Protein AF-0000000075248996 (afdb_homodimer)

Sequence (710 aa):
MASSFDPFDQNVVFSNADRLQFNVSIHDLDEFVQYGIRVCINYAAQLGASVIAALMLVLLTPSEKRRLPVFFLNTTALVMNFARLLCMTIFFTTGFNDTYAFFGQDYSRVPGSAYANSILGIVFTTIVVICMEISLVIQTQVVCATLSDIQRHLLLAISIVIALLAVGFRTGLMVENSIAIMNVSNFRPFIWLQSASNIAITISTCFFSAVFVTKLGYALITRRRLGMTRFGAMQVMFIMSCQTMVIPAIFSIIQYPVPLYEMNSNLLTLVAIFLPLSSLWAAAATKHSFETMTSGPHQYLWSSERNNSTSTETRKQGSFSQNQSTLRSGGSVATTLSPDQLDRLYTGLDASVKAMASSFDPFDQNVVFSNADRLQFNVSIHDLDEFVQYGIRVCINYAAQLGASVIAALMLVLLTPSEKRRLPVFFLNTTALVMNFARLLCMTIFFTTGFNDTYAFFGQDYSRVPGSAYANSILGIVFTTIVVICMEISLVIQTQVVCATLSDIQRHLLLAISIVIALLAVGFRTGLMVENSIAIMNVSNFRPFIWLQSASNIAITISTCFFSAVFVTKLGYALITRRRLGMTRFGAMQVMFIMSCQTMVIPAIFSIIQYPVPLYEMNSNLLTLVAIFLPLSSLWAAAATKHSFETMTSGPHQYLWSSERNNSTSTETRKQGSFSQNQSTLRSGGSVATTLSPDQLDRLYTGLDASVKA

Foldseek 3Di:
DPPPDDPQFDWDWDAEPVRDIDTDTSVNVVCLVVLLVLLLVVLVVLLVLLVVLLVCLVVLDDPLLCVDPLNVLLNLLSVLLNLLSVLVNVLCVFPCSDPCCVVVVPCPPGDPVSLVSVLSSLVSVLSSLLSLLVSLLVVLLLLCPPPDPVVSVVLSVVSVVLSCQLSVLSVVVSVLVSVCSVVVHDCVVCVVSVVSNLVSSLVSLVSSLVSQLVSLVVVVVVCVVVVVPPCFLSVQLNVLSNVQRVVLNVLSVVCVVPVGSPSSSVSSSSNSSSSSVSVSSSVVRVVVVVVVVVPPPPPPCPVPPPPPPVPVPDPPPDDPDDDCPPPPPDPPCPVPPPVVVVVVVVVSVVVSSND/DPPPDDVCFDWDWDAEPVRDIDTDTSVNVVCLVVLLVLLLVVLVVLLVLLVVLLVCLVVLDDPLLCVDPLNVLLNLLSVLLNLLSVLVNVLCVFPCSDPCCVVVVPCPPGDPVSLVSVLSSLVSVLSSLLSLLVSLLVVLLLLCPPPDPVVSVVLSVVSVVLSCQLSVLSVVVSVLVSVCSVVVHDCVVCVVSVVSNLVSSLVSLVSSLVSQLVSLVVVVVVCVVVVVPPCFLSVQLNVLSNVQRVVLNVLSVVCVVPVGSPSSSVSSSSNSSSSSVSVSSSVVRVVVVVVVVVPPPPPPCPVPPPPPPVPVPDPPPDDPDDPPPPPPPPPPCPVPPPPVVVVVVVVSVVVSSND

InterPro domains:
  IPR000366 GPCR fungal pheromone mating factor, STE2 [PF02116] (5-282)
  IPR000366 GPCR fungal pheromone mating factor, STE2 [PR00250] (42-63)
  IPR000366 GPCR fungal pheromone mating factor, STE2 [PR00250] (69-93)
  IPR000366 GPCR fungal pheromone mating factor, STE2 [PR00250] (120-143)
  IPR000366 GPCR fungal pheromone mating factor, STE2 [PR00250] (152-175)
  IPR000366 GPCR fungal pheromone mating factor, STE2 [PR00250] (196-220)
  IPR000366 GPCR fungal pheromone mating factor, STE2 [PR00250] (236-259)
  IPR000366 GPCR fungal pheromone mating factor, STE2 [PTHR28009] (2-326)
  IPR027458 Pheromone alpha factor receptor, double transmembrane domain superfamily [G3DSA:1.10.287.920] (20-99)

Radius of gyration: 34.3 Å; Cα contacts (8 Å, |Δi|>4): 716; chains: 2; bounding box: 71×133×102 Å

pLDDT: mean 72.41, std 24.29, range [19.31, 97.06]

Secondary structure (DSSP, 8-state):
------GGGPEEEEE-TT--EEEEEHHHHHHHHHHHHHHHHHHHHHHHHHHHHHHHHHHHS-TTGGGSHHHHHHHHHHHHHHHHHHHHHHHTTSGGG-HHHHHHT--TT--HHHHHHHHHHHHHHHHHHHHHHHHHHHHHHHHGGGS-HHHHHHHHHHHHHHHHHHHHHHHHHHHHHHHHHHTT---GGGHHHHHHHHHHHHHHHHHHHHHHHHHHHHHHHHHHHTT----SHHHHHHHHHHHHHHHHHHHHHHTTT--GGGTHHHHHHHHHHHHHHHHHHHHHHHHHHHHHHHTS------------------------------------------HHHHHHHHHHHHHHHH-/------GGGPEEEEE-TT--EEEEEHHHHHHHHHHHHHHHHHHHHHHHHHHHHHHHHHHHS-TTGGGSHHHHHHHHHHHHHHHHHHHHHHHTTSGGG-HHHHHHT--TT--HHHHHHHHHHHHHHHHHHHHHHHHHHHHHHHHGGGS-HHHHHHHHHHHHHHHHHHHHHHHHHHHHHHHHHHTT---GGGHHHHHHHHHHHHHHHHHHHHHHHHHHHHHHHHHHHTT----SHHHHHHHHHHHHHHHHHHHHHHTTT--GGGTHHHHHHHHHHHHHHHHHHHHHHHHHHHHHHHTS------------------------------------------THHHHHHHHHHHHHHH-

Organism: NCBI:txid1955775

Nearest PDB structures (foldseek):
  7qa8-assembly1_A  TM=8.673E-01  e=1.078E-08  Saccharomyces cerevisiae
  7xp6-assembly1_R  TM=5.870E-01  e=3.894E-02  Acetivibrio thermocellus
  8jrv-assembly1_R  TM=5.630E-01  e=6.699E-02  Influenza A virus (A/Victoria/3/1975(H3N2))
  6wpw-assembly1_R  TM=5.314E-01  e=6.699E-02  Homo sapiens
  7e14-assembly1_R  TM=4.947E-01  e=8.398E-02  Homo sapiens

Solvent-accessible surface area (backbone atoms only — not comparable to full-atom values): 38135 Å² total; per-residue (Å²): 131,83,77,76,75,48,48,84,69,35,67,32,52,42,52,40,81,85,64,47,74,47,76,41,44,44,62,56,51,39,49,54,49,45,48,52,34,50,32,27,29,52,36,22,16,49,30,20,24,37,51,46,48,50,50,48,49,65,68,68,50,54,78,81,56,58,73,37,67,59,45,49,32,37,50,48,18,31,52,29,47,34,50,17,31,49,26,56,46,48,47,61,73,36,57,72,55,30,61,60,28,53,76,63,68,48,68,85,81,44,54,68,66,57,56,50,37,55,42,47,21,44,51,28,46,44,50,23,50,44,31,49,39,52,39,52,46,52,50,48,54,62,67,36,62,82,47,56,70,66,61,33,52,50,51,48,52,52,44,50,51,42,37,47,50,24,42,48,37,35,51,53,40,40,54,53,49,43,52,27,59,77,62,71,44,84,60,70,88,50,48,62,47,52,51,48,22,52,49,35,42,37,49,39,42,41,50,54,26,50,55,53,40,50,50,43,50,49,53,49,52,52,35,52,71,67,63,56,63,76,61,58,26,62,49,49,36,37,56,38,51,41,50,30,32,45,52,30,32,51,48,46,58,55,28,67,86,46,68,63,63,61,44,65,59,50,33,59,51,40,42,37,51,26,56,52,48,37,54,52,48,42,55,52,29,49,50,51,40,51,50,57,59,70,61,43,79,73,68,73,72,66,68,71,74,70,74,74,70,77,76,72,77,77,78,76,74,77,82,78,79,72,86,72,80,72,79,80,74,82,76,78,78,71,76,71,73,55,70,65,62,56,48,50,55,54,46,54,56,52,46,58,72,73,97,129,84,76,76,74,48,48,84,69,36,67,32,51,42,50,40,81,85,63,48,73,46,78,40,43,44,62,57,52,40,49,54,50,43,48,51,34,49,31,26,29,50,36,22,16,50,30,21,24,36,50,46,48,52,50,48,49,66,69,68,50,54,77,82,56,59,71,37,67,60,46,50,31,36,51,48,18,31,54,29,45,34,50,18,31,48,27,57,46,48,50,62,73,35,58,71,55,28,62,60,28,53,78,62,68,49,66,83,80,44,55,68,65,58,54,51,37,54,42,47,20,45,49,27,46,43,50,24,50,45,30,47,40,51,40,51,47,53,51,48,54,62,68,35,63,80,46,57,69,68,61,33,52,49,51,49,51,52,45,50,50,43,37,47,51,24,42,48,36,35,49,53,39,40,55,54,49,43,53,27,59,78,61,71,45,84,60,70,86,50,48,61,47,52,51,49,22,52,48,33,43,38,50,38,42,41,50,53,26,48,55,52,38,50,49,42,50,48,54,49,52,53,35,51,70,67,62,56,62,74,63,54,27,62,48,51,36,37,56,40,51,41,49,30,32,44,51,30,32,51,49,44,58,55,30,67,85,45,68,62,63,61,44,67,60,50,32,59,52,39,41,38,49,25,58,52,48,37,55,55,49,41,55,52,28,49,50,52,40,51,50,57,59,70,60,42,80,72,68,73,72,66,70,72,74,68,74,72,73,72,76,72,77,76,73,74,74,77,83,75,78,71,87,69,81,72,78,79,72,80,76,74,78,71,76,72,77,58,71,68,63,57,49,51,56,55,46,55,56,52,48,58,73,72,97

Structure (mmCIF, N/CA/C/O backbone):
data_AF-0000000075248996-model_v1
#
loop_
_entity.id
_entity.type
_entity.pdbx_description
1 polymer 'Pheromone alpha factor receptor'
#
loop_
_atom_site.group_PDB
_atom_site.id
_atom_site.type_symbol
_atom_site.label_atom_id
_atom_site.label_alt_id
_atom_site.label_comp_id
_atom_site.label_asym_id
_atom_site.label_entity_id
_atom_site.label_seq_id
_atom_site.pdbx_PDB_ins_code
_atom_site.Cartn_x
_atom_site.Cartn_y
_atom_site.Cartn_z
_atom_site.occupancy
_atom_site.B_iso_or_equiv
_atom_site.auth_seq_id
_atom_site.auth_comp_id
_atom_site.auth_asym_id
_atom_site.auth_atom_id
_atom_site.pdbx_PDB_model_num
ATOM 1 N N . MET A 1 1 ? -9.07 -35.312 -39.438 1 30.27 1 MET A N 1
ATOM 2 C CA . MET A 1 1 ? -8.469 -34 -39.188 1 30.27 1 MET A CA 1
ATOM 3 C C . MET A 1 1 ? -7.871 -33.938 -37.781 1 30.27 1 MET A C 1
ATOM 5 O O . MET A 1 1 ? -8.547 -34.219 -36.812 1 30.27 1 MET A O 1
ATOM 9 N N . ALA A 1 2 ? -6.598 -34.281 -37.562 1 42.41 2 ALA A N 1
ATOM 10 C CA . ALA A 1 2 ? -5.781 -34.438 -36.344 1 42.41 2 ALA A CA 1
ATOM 11 C C . ALA A 1 2 ? -5.988 -33.281 -35.375 1 42.41 2 ALA A C 1
ATOM 13 O O . ALA A 1 2 ? -5.84 -32.125 -35.75 1 42.41 2 ALA A O 1
ATOM 14 N N . SER A 1 3 ? -6.895 -33.219 -34.531 1 49.03 3 SER A N 1
ATOM 15 C CA . SER A 1 3 ? -7.379 -32.219 -33.594 1 49.03 3 SER A CA 1
ATOM 16 C C . SER A 1 3 ? -6.227 -31.438 -32.969 1 49.03 3 SER A C 1
ATOM 18 O O . SER A 1 3 ? -5.219 -32 -32.562 1 49.03 3 SER A O 1
ATOM 20 N N . SER A 1 4 ? -5.879 -30.188 -33.531 1 63.75 4 SER A N 1
ATOM 21 C CA . SER A 1 4 ? -4.785 -29.234 -33.375 1 63.75 4 SER A CA 1
ATOM 22 C C . SER A 1 4 ? -4.441 -29.016 -31.922 1 63.75 4 SER A C 1
ATOM 24 O O . SER A 1 4 ? -5.309 -28.641 -31.125 1 63.75 4 SER A O 1
ATOM 26 N N . PHE A 1 5 ? -3.656 -29.859 -31.562 1 78.31 5 PHE A N 1
ATOM 27 C CA . PHE A 1 5 ? -3.119 -29.75 -30.203 1 78.31 5 PHE A CA 1
ATOM 28 C C . PHE A 1 5 ? -2.734 -28.312 -29.891 1 78.31 5 PHE A C 1
ATOM 30 O O . PHE A 1 5 ? -1.97 -27.688 -30.641 1 78.31 5 PHE A O 1
ATOM 37 N N . ASP A 1 6 ? -3.586 -27.672 -29.094 1 83.88 6 ASP A N 1
ATOM 38 C CA . ASP A 1 6 ? -3.24 -26.359 -28.578 1 83.88 6 ASP A CA 1
ATOM 39 C C . ASP A 1 6 ? -2.514 -26.453 -27.234 1 83.88 6 ASP A C 1
ATOM 41 O O . ASP A 1 6 ? -3.109 -26.844 -26.234 1 83.88 6 ASP A O 1
ATOM 45 N N . PRO A 1 7 ? -1.287 -26.203 -27.25 1 84.94 7 PRO A N 1
ATOM 46 C CA . PRO A 1 7 ? -0.513 -26.297 -26.016 1 84.94 7 PRO A CA 1
ATOM 47 C C . PRO A 1 7 ? -1.054 -25.375 -24.922 1 84.94 7 PRO A C 1
ATOM 49 O O . PRO A 1 7 ? -0.801 -25.609 -23.734 1 84.94 7 PRO A O 1
ATOM 52 N N . PHE A 1 8 ? -1.803 -24.375 -25.266 1 85.88 8 PHE A N 1
ATOM 53 C CA . PHE A 1 8 ? -2.336 -23.438 -24.281 1 85.88 8 PHE A CA 1
ATOM 54 C C . PHE A 1 8 ? -3.645 -23.938 -23.703 1 85.88 8 PHE A C 1
ATOM 56 O O . PHE A 1 8 ? -4.211 -23.328 -22.797 1 85.88 8 PHE A O 1
ATOM 63 N N . ASP A 1 9 ? -4.102 -25.062 -24.094 1 84.19 9 ASP A N 1
ATOM 64 C CA . ASP A 1 9 ? -5.312 -25.688 -23.578 1 84.19 9 ASP A CA 1
ATOM 65 C C . ASP A 1 9 ? -5.055 -27.141 -23.172 1 84.19 9 ASP A C 1
ATOM 67 O O . ASP A 1 9 ? -5.945 -27.984 -23.266 1 84.19 9 ASP A O 1
ATOM 71 N N . GLN A 1 10 ? -3.996 -27.375 -22.703 1 87.44 10 GLN A N 1
ATOM 72 C CA . GLN A 1 10 ? -3.627 -28.75 -22.375 1 87.44 10 GLN A CA 1
ATOM 73 C C . GLN A 1 10 ? -3.961 -29.078 -20.922 1 87.44 10 GLN A C 1
ATOM 75 O O . GLN A 1 10 ? -4.188 -28.172 -20.109 1 87.44 10 GLN A O 1
ATOM 80 N N . ASN A 1 11 ? -4.07 -30.391 -20.688 1 88.25 11 ASN A N 1
ATOM 81 C CA . ASN A 1 11 ? -4.234 -30.875 -19.328 1 88.25 11 ASN A CA 1
ATOM 82 C C . ASN A 1 11 ? -2.918 -31.406 -18.75 1 88.25 11 ASN A C 1
ATOM 84 O O . ASN A 1 11 ? -2.15 -32.062 -19.469 1 88.25 11 ASN A O 1
ATOM 88 N N . VAL A 1 12 ? -2.73 -30.984 -17.578 1 87.5 12 VAL A N 1
ATOM 89 C CA . VAL A 1 12 ? -1.55 -31.484 -16.875 1 87.5 12 VAL A CA 1
ATOM 90 C C . VAL A 1 12 ? -1.96 -32.562 -15.859 1 87.5 12 VAL A C 1
ATOM 92 O O . VAL A 1 12 ? -2.986 -32.406 -15.195 1 87.5 12 VAL A O 1
ATOM 95 N N . VAL A 1 13 ? -1.205 -33.594 -15.773 1 86.69 13 VAL A N 1
ATOM 96 C CA . VAL A 1 13 ? -1.577 -34.75 -14.961 1 86.69 13 VAL A CA 1
ATOM 97 C C . VAL A 1 13 ? -0.85 -34.688 -13.625 1 86.69 13 VAL A C 1
ATOM 99 O O . VAL A 1 13 ? 0.375 -34.562 -13.578 1 86.69 13 VAL A O 1
ATOM 102 N N . PHE A 1 14 ? -1.645 -34.75 -12.578 1 88.5 14 PHE A N 1
ATOM 103 C CA . PHE A 1 14 ? -1.139 -34.812 -11.211 1 88.5 14 PHE A CA 1
ATOM 104 C C . PHE A 1 14 ? -1.407 -36.188 -10.617 1 88.5 14 PHE A C 1
ATOM 106 O O . PHE A 1 14 ? -2.27 -36.938 -11.094 1 88.5 14 PHE A O 1
ATOM 113 N N . SER A 1 15 ? -0.525 -36.562 -9.688 1 87.44 15 SER A N 1
ATOM 114 C CA . SER A 1 15 ? -0.728 -37.812 -8.969 1 87.44 15 SER A CA 1
ATOM 115 C C . SER A 1 15 ? -0.978 -37.562 -7.484 1 87.44 15 SER A C 1
ATOM 117 O O . SER A 1 15 ? -0.32 -36.719 -6.871 1 87.44 15 SER A O 1
ATOM 119 N N . ASN A 1 16 ? -1.964 -38.188 -7 1 86.44 16 ASN A N 1
ATOM 120 C CA . ASN A 1 16 ? -2.25 -38.031 -5.578 1 86.44 16 ASN A CA 1
ATOM 121 C C . ASN A 1 16 ? -1.44 -39 -4.738 1 86.44 16 ASN A C 1
ATOM 123 O O . ASN A 1 16 ? -0.587 -39.719 -5.266 1 86.44 16 ASN A O 1
ATOM 127 N N . ALA A 1 17 ? -1.683 -39 -3.449 1 83.12 17 ALA A N 1
ATOM 128 C CA . ALA A 1 17 ? -0.934 -39.844 -2.518 1 83.12 17 ALA A CA 1
ATOM 129 C C . ALA A 1 17 ? -1.141 -41.312 -2.824 1 83.12 17 ALA A C 1
ATOM 131 O O . ALA A 1 17 ? -0.247 -42.125 -2.596 1 83.12 17 ALA A O 1
ATOM 132 N N . ASP A 1 18 ? -2.311 -41.688 -3.412 1 81.94 18 ASP A N 1
ATOM 133 C CA . ASP A 1 18 ? -2.631 -43.062 -3.766 1 81.94 18 ASP A CA 1
ATOM 134 C C . ASP A 1 18 ? -2.156 -43.406 -5.18 1 81.94 18 ASP A C 1
ATOM 136 O O . ASP A 1 18 ? -2.502 -44.438 -5.727 1 81.94 18 ASP A O 1
ATOM 140 N N . ARG A 1 19 ? -1.5 -42.469 -5.766 1 82.38 19 ARG A N 1
ATOM 141 C CA . ARG A 1 19 ? -0.944 -42.625 -7.102 1 82.38 19 ARG A CA 1
ATOM 142 C C . ARG A 1 19 ? -2.041 -42.594 -8.164 1 82.38 19 ARG A C 1
ATOM 144 O O . ARG A 1 19 ? -1.879 -43.125 -9.25 1 82.38 19 ARG A O 1
ATOM 151 N N . LEU A 1 20 ? -3.156 -42.094 -7.727 1 86.38 20 LEU A N 1
ATOM 152 C CA . LEU A 1 20 ? -4.219 -41.844 -8.695 1 86.38 20 LEU A CA 1
ATOM 153 C C . LEU A 1 20 ? -3.99 -40.531 -9.43 1 86.38 20 LEU A C 1
ATOM 155 O O . LEU A 1 20 ? -3.656 -39.531 -8.805 1 86.38 20 LEU A O 1
ATOM 159 N N . GLN A 1 21 ? -4.098 -40.781 -10.719 1 87.44 21 GLN A N 1
ATOM 160 C CA . GLN A 1 21 ? -3.832 -39.594 -11.547 1 87.44 21 GLN A CA 1
ATOM 161 C C . GLN A 1 21 ? -5.102 -38.781 -11.781 1 87.44 21 GLN A C 1
ATOM 163 O O . GLN A 1 21 ? -6.188 -39.344 -11.938 1 87.44 21 GLN A O 1
ATOM 168 N N . PHE A 1 22 ? -4.984 -37.438 -11.57 1 87.38 22 PHE A N 1
ATOM 169 C CA . PHE A 1 22 ? -6.082 -36.531 -11.906 1 87.38 22 PHE A CA 1
ATOM 170 C C . PHE A 1 22 ? -5.594 -35.406 -12.781 1 87.38 22 PHE A C 1
ATOM 172 O O . PHE A 1 22 ? -4.434 -35 -12.695 1 87.38 22 PHE A O 1
ATOM 179 N N . ASN A 1 23 ? -6.43 -34.969 -13.695 1 89.06 23 ASN A N 1
ATOM 180 C CA . ASN A 1 23 ? -6.07 -33.969 -14.672 1 89.06 23 ASN A CA 1
ATOM 181 C C . ASN A 1 23 ? -6.43 -32.562 -14.172 1 89.06 23 ASN A C 1
ATOM 183 O O . ASN A 1 23 ? -7.469 -32.375 -13.539 1 89.06 23 ASN A O 1
ATOM 187 N N . VAL A 1 24 ? -5.473 -31.688 -14.336 1 90.12 24 VAL A N 1
ATOM 188 C CA . VAL A 1 24 ? -5.695 -30.266 -14.102 1 90.12 24 VAL A CA 1
ATOM 189 C C . VAL A 1 24 ? -5.492 -29.484 -15.391 1 90.12 24 VAL A C 1
ATOM 191 O O . VAL A 1 24 ? -4.438 -29.594 -16.031 1 90.12 24 VAL A O 1
ATOM 194 N N . SER A 1 25 ? -6.5 -28.75 -15.773 1 90.88 25 SER A N 1
ATOM 195 C CA . SER A 1 25 ? -6.375 -27.938 -16.984 1 90.88 25 SER A CA 1
ATOM 196 C C . SER A 1 25 ? -5.43 -26.766 -16.766 1 90.88 25 SER A C 1
ATOM 198 O O . SER A 1 25 ? -5.324 -26.234 -15.664 1 90.88 25 SER A O 1
ATOM 200 N N . ILE A 1 26 ? -4.781 -26.391 -17.812 1 90.44 26 ILE A N 1
ATOM 201 C CA . ILE A 1 26 ? -3.869 -25.25 -17.75 1 90.44 26 ILE A CA 1
ATOM 202 C C . ILE A 1 26 ? -4.645 -23.984 -17.375 1 90.44 26 ILE A C 1
ATOM 204 O O . ILE A 1 26 ? -4.113 -23.094 -16.719 1 90.44 26 ILE A O 1
ATOM 208 N N . HIS A 1 27 ? -5.902 -23.922 -17.797 1 90.25 27 HIS A N 1
ATOM 209 C CA . HIS A 1 27 ? -6.734 -22.781 -17.453 1 90.25 27 HIS A CA 1
ATOM 210 C C . HIS A 1 27 ? -6.992 -22.719 -15.961 1 90.25 27 HIS A C 1
ATOM 212 O O . HIS A 1 27 ? -6.941 -21.641 -15.359 1 90.25 27 HIS A O 1
ATOM 218 N N . ASP A 1 28 ? -7.184 -23.875 -15.398 1 91.5 28 ASP A N 1
ATOM 219 C CA . ASP A 1 28 ? -7.387 -23.922 -13.953 1 91.5 28 ASP A CA 1
ATOM 220 C C . ASP A 1 28 ? -6.113 -23.547 -13.203 1 91.5 28 ASP A C 1
ATOM 222 O O . ASP A 1 28 ? -6.172 -22.875 -12.172 1 91.5 28 ASP A O 1
ATOM 226 N N . LEU A 1 29 ? -5.012 -23.984 -13.734 1 91 29 LEU A N 1
ATOM 227 C CA . LEU A 1 29 ? -3.73 -23.641 -13.141 1 91 29 LEU A CA 1
ATOM 228 C C . LEU A 1 29 ? -3.486 -22.125 -13.227 1 91 29 LEU A C 1
ATOM 230 O O . LEU A 1 29 ? -3.086 -21.5 -12.242 1 91 29 LEU A O 1
ATOM 234 N N . ASP A 1 30 ? -3.791 -21.562 -14.32 1 92.19 30 ASP A N 1
ATOM 235 C CA . ASP A 1 30 ? -3.615 -20.125 -14.508 1 92.19 30 ASP A CA 1
ATOM 236 C C . ASP A 1 30 ? -4.582 -19.328 -13.633 1 92.19 30 ASP A C 1
ATOM 238 O O . ASP A 1 30 ? -4.223 -18.281 -13.094 1 92.19 30 ASP A O 1
ATOM 242 N N . GLU A 1 31 ? -5.773 -19.812 -13.547 1 90.75 31 GLU A N 1
ATOM 243 C CA . GLU A 1 31 ? -6.738 -19.141 -12.68 1 90.75 31 GLU A CA 1
ATOM 244 C C . GLU A 1 31 ? -6.285 -19.172 -11.227 1 90.75 31 GLU A C 1
ATOM 246 O O . GLU A 1 31 ? -6.465 -18.203 -10.492 1 90.75 31 GLU A O 1
ATOM 251 N N . PHE A 1 32 ? -5.738 -20.297 -10.859 1 91.56 32 PHE A N 1
ATOM 252 C CA . PHE A 1 32 ? -5.195 -20.438 -9.516 1 91.56 32 PHE A CA 1
ATOM 253 C C . PHE A 1 32 ? -4.074 -19.438 -9.281 1 91.56 32 PHE A C 1
ATOM 255 O O . PHE A 1 32 ? -4.066 -18.734 -8.266 1 91.56 32 PHE A O 1
ATOM 262 N N . VAL A 1 33 ? -3.164 -19.328 -10.211 1 92.25 33 VAL A N 1
ATOM 263 C CA . VAL A 1 33 ? -2.025 -18.422 -10.102 1 92.25 33 VAL A CA 1
ATOM 264 C C . VAL A 1 33 ? -2.512 -16.969 -10.102 1 92.25 33 VAL A C 1
ATOM 266 O O . VAL A 1 33 ? -2.115 -16.172 -9.242 1 92.25 33 VAL A O 1
ATOM 269 N N . GLN A 1 34 ? -3.395 -16.672 -11 1 91.31 34 GLN A N 1
ATOM 270 C CA . GLN A 1 34 ? -3.885 -15.305 -11.141 1 91.31 34 GLN A CA 1
ATOM 271 C C . GLN A 1 34 ? -4.715 -14.883 -9.93 1 91.31 34 GLN A C 1
ATOM 273 O O . GLN A 1 34 ? -4.688 -13.719 -9.523 1 91.31 34 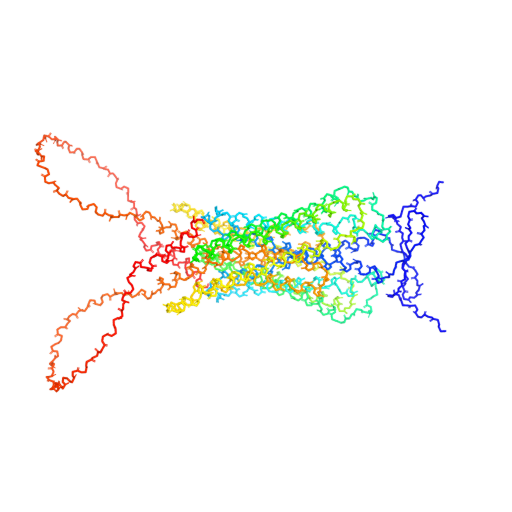GLN A O 1
ATOM 278 N N . TYR A 1 35 ? -5.457 -15.797 -9.438 1 90.31 35 TYR A N 1
ATOM 279 C CA . TYR A 1 35 ? -6.238 -15.492 -8.242 1 90.31 35 TYR A CA 1
ATOM 280 C C . TYR A 1 35 ? -5.332 -15.055 -7.102 1 90.31 35 TYR A C 1
ATOM 282 O O . TYR A 1 35 ? -5.562 -14.008 -6.48 1 90.31 35 TYR A O 1
ATOM 290 N N . GLY A 1 36 ? -4.285 -15.82 -6.84 1 91.5 36 GLY A N 1
ATOM 291 C CA . GLY A 1 36 ? -3.348 -15.469 -5.785 1 91.5 36 GLY A CA 1
ATOM 292 C C . GLY A 1 36 ? -2.682 -14.125 -6.004 1 91.5 36 GLY A C 1
ATOM 293 O O . GLY A 1 36 ? -2.578 -13.32 -5.078 1 91.5 36 GLY A O 1
ATOM 294 N N . ILE A 1 37 ? -2.344 -13.906 -7.188 1 92.69 37 ILE A N 1
ATOM 295 C CA . ILE A 1 37 ? -1.633 -12.68 -7.527 1 92.69 37 ILE A CA 1
ATOM 296 C C . ILE A 1 37 ? -2.564 -11.484 -7.359 1 92.69 37 ILE A C 1
ATOM 298 O O . ILE A 1 37 ? -2.207 -10.492 -6.711 1 92.69 37 ILE A O 1
ATOM 302 N N . ARG A 1 38 ? -3.742 -11.586 -7.875 1 91.5 38 ARG A N 1
ATOM 303 C CA . ARG A 1 38 ? -4.672 -10.461 -7.852 1 91.5 38 ARG A CA 1
ATOM 304 C C . ARG A 1 38 ? -5.137 -10.164 -6.43 1 91.5 38 ARG A C 1
ATOM 306 O O . ARG A 1 38 ? -5.254 -9 -6.039 1 91.5 38 ARG A O 1
ATOM 313 N N . VAL A 1 39 ? -5.406 -11.148 -5.711 1 92.44 39 VAL A N 1
ATOM 314 C CA . VAL A 1 39 ? -5.84 -10.961 -4.328 1 92.44 39 VAL A CA 1
ATOM 315 C C . VAL A 1 39 ? -4.699 -10.367 -3.504 1 92.44 39 VAL A C 1
ATOM 317 O O . VAL A 1 39 ? -4.922 -9.477 -2.676 1 92.44 39 VAL A O 1
ATOM 320 N N . CYS A 1 40 ? -3.498 -10.828 -3.746 1 93.44 40 CYS A N 1
ATOM 321 C CA . CYS A 1 40 ? -2.357 -10.32 -2.992 1 93.44 40 CYS A CA 1
ATOM 322 C C . CYS A 1 40 ? -2.041 -8.883 -3.391 1 93.44 40 CYS A C 1
ATOM 324 O O . CYS A 1 40 ? -1.592 -8.094 -2.562 1 93.44 40 CYS A O 1
ATOM 326 N N . ILE A 1 41 ? -2.252 -8.57 -4.633 1 93.88 41 ILE A N 1
ATOM 327 C CA . ILE A 1 41 ? -2.092 -7.18 -5.051 1 93.88 41 ILE A CA 1
ATOM 328 C C . ILE A 1 41 ? -3.059 -6.289 -4.273 1 93.88 41 ILE A C 1
ATOM 330 O O . ILE A 1 41 ? -2.668 -5.242 -3.756 1 93.88 41 ILE A O 1
ATOM 334 N N . ASN A 1 42 ? -4.258 -6.723 -4.191 1 93 42 ASN A N 1
ATOM 335 C CA . ASN A 1 42 ? -5.285 -5.977 -3.475 1 93 42 ASN A CA 1
ATOM 336 C C . ASN A 1 42 ? -4.949 -5.84 -1.992 1 93 42 ASN A C 1
ATOM 338 O O . ASN A 1 42 ? -4.918 -4.73 -1.458 1 93 42 ASN A O 1
ATOM 342 N N . TYR A 1 43 ? -4.621 -6.906 -1.334 1 95.25 43 TYR A N 1
ATOM 343 C CA . TYR A 1 43 ? -4.305 -6.902 0.09 1 95.25 43 TYR A CA 1
ATOM 344 C C . TYR A 1 43 ? -3.045 -6.09 0.367 1 95.25 43 TYR A C 1
ATOM 346 O O . TYR A 1 43 ? -3.012 -5.285 1.301 1 95.25 43 TYR A O 1
ATOM 354 N N . ALA A 1 44 ? -2.068 -6.336 -0.424 1 96.31 44 ALA A N 1
ATOM 355 C CA . ALA A 1 44 ? -0.787 -5.68 -0.177 1 96.31 44 ALA A CA 1
ATOM 356 C C . ALA A 1 44 ? -0.887 -4.176 -0.411 1 96.31 44 ALA A C 1
ATOM 358 O O . ALA A 1 44 ? -0.25 -3.387 0.293 1 96.31 44 ALA A O 1
ATOM 359 N N . ALA A 1 45 ? -1.618 -3.807 -1.425 1 95.62 45 ALA A N 1
ATOM 360 C CA . ALA A 1 45 ? -1.835 -2.377 -1.636 1 95.62 45 ALA A CA 1
ATOM 361 C C . ALA A 1 45 ? -2.477 -1.733 -0.41 1 95.62 45 ALA A C 1
ATOM 363 O O . ALA A 1 45 ? -2.094 -0.633 -0.008 1 95.62 45 ALA A O 1
ATOM 364 N N . GLN A 1 46 ? -3.412 -2.41 0.138 1 95.81 46 GLN A N 1
ATOM 365 C CA . GLN A 1 46 ? -4.051 -1.934 1.361 1 95.81 46 GLN A CA 1
ATOM 366 C C . GLN A 1 46 ? -3.055 -1.888 2.518 1 95.81 46 GLN A C 1
ATOM 368 O O . GLN A 1 46 ? -3.098 -0.974 3.344 1 95.81 46 GLN A O 1
ATOM 373 N N . LEU A 1 47 ? -2.256 -2.885 2.531 1 96.56 47 LEU A N 1
ATOM 374 C CA . LEU A 1 47 ? -1.234 -2.969 3.57 1 96.56 47 LEU A CA 1
ATOM 375 C C . LEU A 1 47 ? -0.307 -1.759 3.52 1 96.56 47 LEU A C 1
ATOM 377 O O . LEU A 1 47 ? -0.097 -1.09 4.535 1 96.56 47 LEU A O 1
ATOM 381 N N . GLY A 1 48 ? 0.227 -1.48 2.363 1 95.88 48 GLY A N 1
ATOM 382 C CA . GLY A 1 48 ? 1.087 -0.319 2.197 1 95.88 48 GLY A CA 1
ATOM 383 C C . GLY A 1 48 ? 0.397 0.988 2.537 1 95.88 48 GLY A C 1
ATOM 384 O O . GLY A 1 48 ? 0.987 1.858 3.182 1 95.88 48 GLY A O 1
ATOM 385 N N . ALA A 1 49 ? -0.815 1.094 2.088 1 94.5 49 ALA A N 1
ATOM 386 C CA . ALA A 1 49 ? -1.605 2.285 2.387 1 94.5 49 ALA A CA 1
ATOM 387 C C . ALA A 1 49 ? -1.773 2.469 3.893 1 94.5 49 ALA A C 1
ATOM 389 O O . ALA A 1 49 ? -1.653 3.584 4.406 1 94.5 49 ALA A O 1
ATOM 390 N N . SER A 1 50 ? -1.999 1.387 4.574 1 94.5 50 SER A N 1
ATOM 391 C CA . SER A 1 50 ? -2.207 1.435 6.02 1 94.5 50 SER A CA 1
ATOM 392 C C . SER A 1 50 ? -0.936 1.854 6.746 1 94.5 50 SER A C 1
ATOM 394 O O . SER A 1 50 ? -0.993 2.59 7.734 1 94.5 50 SER A O 1
ATOM 396 N N . VAL A 1 51 ? 0.173 1.435 6.258 1 92.75 51 VAL A N 1
ATOM 397 C CA . VAL A 1 51 ? 1.448 1.754 6.891 1 92.75 51 VAL A CA 1
ATOM 398 C C . VAL A 1 51 ? 1.708 3.256 6.801 1 92.75 51 VAL A C 1
ATOM 400 O O . VAL A 1 51 ? 2.023 3.898 7.805 1 92.75 51 VAL A O 1
ATOM 403 N N . ILE A 1 52 ? 1.572 3.812 5.652 1 89.88 52 ILE A N 1
ATOM 404 C CA . ILE A 1 52 ? 1.844 5.234 5.457 1 89.88 52 ILE A CA 1
ATOM 405 C C . ILE A 1 52 ? 0.803 6.062 6.207 1 89.88 52 ILE A C 1
ATOM 407 O O . ILE A 1 52 ? 1.131 7.09 6.801 1 89.88 52 ILE A O 1
ATOM 411 N N . ALA A 1 53 ? -0.437 5.605 6.18 1 89.56 53 ALA A N 1
ATOM 412 C CA . ALA A 1 53 ? -1.477 6.316 6.926 1 89.56 53 ALA A CA 1
ATOM 413 C C . ALA A 1 53 ? -1.152 6.355 8.414 1 89.56 53 ALA A C 1
ATOM 415 O O . ALA A 1 53 ? -1.305 7.395 9.062 1 89.56 53 ALA A O 1
ATOM 416 N N . ALA A 1 54 ? -0.73 5.227 8.945 1 87.88 54 ALA A N 1
ATOM 417 C CA . ALA A 1 54 ? -0.374 5.156 10.359 1 87.88 54 ALA A CA 1
ATOM 418 C C . ALA A 1 54 ? 0.82 6.055 10.664 1 87.88 54 ALA A C 1
ATOM 420 O O . ALA A 1 54 ? 0.824 6.77 11.672 1 87.88 54 ALA A O 1
ATOM 421 N N . LEU A 1 55 ? 1.743 6.027 9.781 1 82.56 55 LEU A N 1
ATOM 422 C CA . LEU A 1 55 ? 2.93 6.855 9.961 1 82.56 55 LEU A CA 1
ATOM 423 C C . LEU A 1 55 ? 2.568 8.336 9.938 1 82.56 55 LEU A C 1
ATOM 425 O O . LEU A 1 55 ? 3.033 9.109 10.781 1 82.56 55 LEU A O 1
ATOM 429 N N . MET A 1 56 ? 1.784 8.688 9.039 1 79.62 56 MET A N 1
ATOM 430 C CA . MET A 1 56 ? 1.371 10.078 8.914 1 79.62 56 MET A CA 1
ATOM 431 C C . MET A 1 56 ? 0.537 10.516 10.109 1 79.62 56 MET A C 1
ATOM 433 O O . MET A 1 56 ? 0.667 11.641 10.586 1 79.62 56 MET A O 1
ATOM 437 N N . LEU A 1 57 ? -0.247 9.68 10.57 1 80.94 57 LEU A N 1
ATOM 438 C CA . LEU A 1 57 ? -1.065 9.977 11.742 1 80.94 57 LEU A CA 1
ATOM 439 C C . LEU A 1 57 ? -0.191 10.25 12.961 1 80.94 57 LEU A C 1
ATOM 441 O O . LEU A 1 57 ? -0.428 11.219 13.695 1 80.94 57 LEU A O 1
ATOM 445 N N . VAL A 1 58 ? 0.765 9.438 13.141 1 75.69 58 VAL A N 1
ATOM 446 C CA . VAL A 1 58 ? 1.643 9.57 14.297 1 75.69 58 VAL A CA 1
ATOM 447 C C . VAL A 1 58 ? 2.5 10.828 14.156 1 75.69 58 VAL A C 1
ATOM 449 O O . VAL A 1 58 ? 2.744 11.531 15.133 1 75.69 58 VAL A O 1
ATOM 452 N N . LEU A 1 59 ? 2.785 11.18 12.961 1 71.94 59 LEU A N 1
ATOM 453 C CA . LEU A 1 59 ? 3.707 12.289 12.727 1 71.94 59 LEU A CA 1
ATOM 454 C C . LEU A 1 59 ? 2.971 13.625 12.742 1 71.94 59 LEU A C 1
ATOM 456 O O . LEU A 1 59 ? 3.521 14.633 13.18 1 71.94 59 LEU A O 1
ATOM 460 N N . LEU A 1 60 ? 1.778 13.641 12.312 1 73.94 60 LEU A N 1
ATOM 461 C CA . LEU A 1 60 ? 1.111 14.914 12.07 1 73.94 60 LEU A CA 1
ATOM 462 C C . LEU A 1 60 ? 0.122 15.234 13.188 1 73.94 60 LEU A C 1
ATOM 464 O O . LEU A 1 60 ? -0.327 16.375 13.312 1 73.94 60 LEU A O 1
ATOM 468 N N . THR A 1 61 ? -0.208 14.273 13.992 1 74.56 61 THR A N 1
ATOM 469 C CA . THR A 1 61 ? -1.153 14.523 15.07 1 74.56 61 THR A CA 1
ATOM 470 C C . THR A 1 61 ? -0.458 15.195 16.25 1 74.56 61 THR A C 1
ATOM 472 O O . THR A 1 61 ? 0.552 14.688 16.75 1 74.56 61 THR A O 1
ATOM 475 N N . PRO A 1 62 ? -1.06 16.359 16.547 1 69.56 62 PRO A N 1
ATOM 476 C CA . PRO A 1 62 ? -0.478 17.047 17.703 1 69.56 62 PRO A CA 1
ATOM 477 C C . PRO A 1 62 ? -0.633 16.266 19 1 69.56 62 PRO A C 1
ATOM 479 O O . PRO A 1 62 ? -1.558 15.453 19.141 1 69.56 62 PRO A O 1
ATOM 482 N N . SER A 1 63 ? 0.266 16.406 19.953 1 69.75 63 SER A N 1
ATOM 483 C CA . SER A 1 63 ? 0.335 15.648 21.188 1 69.75 63 SER A CA 1
ATOM 484 C C . SER A 1 63 ? -0.92 15.844 22.031 1 69.75 63 SER A C 1
ATOM 486 O O . SER A 1 63 ? -1.335 14.938 22.766 1 69.75 63 SER A O 1
ATOM 488 N N . GLU A 1 64 ? -1.593 17.047 21.875 1 68.25 64 GLU A N 1
ATOM 489 C CA . GLU A 1 64 ? -2.789 17.344 22.656 1 68.25 64 GLU A CA 1
ATOM 490 C C . GLU A 1 64 ? -3.969 16.484 22.219 1 68.25 64 GLU A C 1
ATOM 492 O O . GLU A 1 64 ? -4.812 16.094 23.031 1 68.25 64 GLU A O 1
ATOM 497 N N . LYS A 1 65 ? -3.967 16.141 21 1 71.75 65 LYS A N 1
ATOM 498 C CA . LYS A 1 65 ? -5.086 15.398 20.422 1 71.75 65 LYS A CA 1
ATOM 499 C C . LYS A 1 65 ? -4.863 13.891 20.547 1 71.75 65 LYS A C 1
ATOM 501 O O . LYS A 1 65 ? -5.801 13.102 20.375 1 71.75 65 LYS A O 1
ATOM 506 N N . ARG A 1 66 ? -3.67 13.523 20.922 1 74.44 66 ARG A N 1
ATOM 507 C CA . ARG A 1 66 ? -3.336 12.102 21.016 1 74.44 66 ARG A CA 1
ATOM 508 C C . ARG A 1 66 ? -4.004 11.469 22.234 1 74.44 66 ARG A C 1
ATOM 510 O O . ARG A 1 66 ? -4.109 10.242 22.312 1 74.44 66 ARG A O 1
ATOM 517 N N . ARG A 1 67 ? -4.559 12.266 23 1 76 67 ARG A N 1
ATOM 518 C CA . ARG A 1 67 ? -5.156 11.734 24.219 1 76 67 ARG A CA 1
ATOM 519 C C . ARG A 1 67 ? -6.652 11.5 24.047 1 76 67 ARG A C 1
ATOM 521 O O . ARG A 1 67 ? -7.293 10.883 24.891 1 76 67 ARG A O 1
ATOM 528 N N . LEU A 1 68 ? -7.184 11.852 22.906 1 80 68 LEU A N 1
ATOM 529 C CA . LEU A 1 68 ? -8.609 11.664 22.641 1 80 68 LEU A CA 1
ATOM 530 C C . LEU A 1 68 ? -8.914 10.195 22.344 1 80 68 LEU A C 1
ATOM 532 O O . LEU A 1 68 ? -8.125 9.516 21.688 1 80 68 LEU A O 1
ATOM 536 N N . PRO A 1 69 ? -10.008 9.766 22.938 1 82.88 69 PRO A N 1
ATOM 537 C CA . PRO A 1 69 ? -10.375 8.367 22.703 1 82.88 69 PRO A CA 1
ATOM 538 C C . PRO A 1 69 ? -10.531 8.031 21.219 1 82.88 69 PRO A C 1
ATOM 540 O O . PRO A 1 69 ? -10.211 6.918 20.797 1 82.88 69 PRO A O 1
ATOM 543 N N . VAL A 1 70 ? -10.984 8.938 20.5 1 81.5 70 VAL A N 1
ATOM 544 C CA . VAL A 1 70 ? -11.18 8.703 19.078 1 81.5 70 VAL A CA 1
ATOM 545 C C . VAL A 1 70 ? -9.836 8.445 18.406 1 81.5 70 VAL A C 1
ATOM 547 O O . VAL A 1 70 ? -9.734 7.605 17.5 1 81.5 70 VAL A O 1
ATOM 550 N N . PHE A 1 71 ? -8.844 9.109 18.891 1 82.69 71 PHE A N 1
ATOM 551 C CA . PHE A 1 71 ? -7.504 8.922 18.328 1 82.69 71 PHE A CA 1
ATOM 552 C C . PHE A 1 71 ? -6.992 7.516 18.625 1 82.69 71 PHE A C 1
ATOM 554 O O . PHE A 1 71 ? -6.43 6.855 17.75 1 82.69 71 PHE A O 1
ATOM 561 N N . PHE A 1 72 ? -7.242 7.098 19.828 1 88 72 PHE A N 1
ATOM 562 C CA . PHE A 1 72 ? -6.793 5.77 20.219 1 88 72 PHE A CA 1
ATOM 563 C C . PHE A 1 72 ? -7.516 4.695 19.422 1 88 72 PHE A C 1
ATOM 565 O O . PHE A 1 72 ? -6.895 3.738 18.953 1 88 72 PHE A O 1
ATOM 572 N N . LEU A 1 73 ? -8.773 4.867 19.25 1 89.19 73 LEU A N 1
ATOM 573 C CA . LEU A 1 73 ? -9.562 3.893 18.516 1 89.19 73 LEU A CA 1
ATOM 574 C C . LEU A 1 73 ? -9.164 3.865 17.047 1 89.19 73 LEU A C 1
ATOM 576 O O . LEU A 1 73 ? -9.023 2.791 16.453 1 89.19 73 LEU A O 1
ATOM 580 N N . ASN A 1 74 ? -8.922 5.004 16.5 1 86.06 74 ASN A N 1
ATOM 581 C CA . ASN A 1 74 ? -8.531 5.086 15.102 1 86.06 74 ASN A CA 1
ATOM 582 C C . ASN A 1 74 ? -7.137 4.508 14.875 1 86.06 74 ASN A C 1
ATOM 584 O O . ASN A 1 74 ? -6.906 3.805 13.883 1 86.06 74 ASN A O 1
ATOM 588 N N . THR A 1 75 ? -6.289 4.766 15.797 1 88.75 75 THR A N 1
ATOM 589 C CA . THR A 1 75 ? -4.938 4.223 15.695 1 88.75 75 THR A CA 1
ATOM 590 C C . THR A 1 75 ? -4.949 2.705 15.844 1 88.75 75 THR A C 1
ATOM 592 O O . THR A 1 75 ? -4.266 1.995 15.102 1 88.75 75 THR A O 1
ATOM 595 N N . THR A 1 76 ? -5.719 2.271 16.766 1 92.69 76 THR A N 1
ATOM 596 C CA . THR A 1 76 ? -5.84 0.831 16.969 1 92.69 76 THR A CA 1
ATOM 597 C C . THR A 1 76 ? -6.457 0.168 15.742 1 92.69 76 THR A C 1
ATOM 599 O O . THR A 1 76 ? -6.004 -0.895 15.312 1 92.69 76 THR A O 1
ATOM 602 N N . ALA A 1 77 ? -7.457 0.776 15.219 1 93.06 77 ALA A N 1
ATOM 603 C CA . ALA A 1 77 ? -8.094 0.249 14.016 1 93.06 77 ALA A CA 1
ATOM 604 C C . ALA A 1 77 ? -7.094 0.159 12.859 1 93.06 77 ALA A C 1
ATOM 606 O O . ALA A 1 77 ? -7.074 -0.83 12.125 1 93.06 77 ALA A O 1
ATOM 607 N N . LEU A 1 78 ? -6.281 1.103 12.758 1 93.38 78 LEU A N 1
ATOM 608 C CA . LEU A 1 78 ? -5.293 1.129 11.688 1 93.38 78 LEU A CA 1
ATOM 609 C C . LEU A 1 78 ? -4.238 0.05 11.891 1 93.38 78 LEU A C 1
ATOM 611 O O . LEU A 1 78 ? -3.857 -0.645 10.945 1 93.38 78 LEU A O 1
ATOM 615 N N . VAL A 1 79 ? -3.76 -0.124 13.086 1 94.56 79 VAL A N 1
ATOM 616 C CA . VAL A 1 79 ? -2.76 -1.136 13.406 1 94.56 79 VAL A CA 1
ATOM 617 C C . VAL A 1 79 ? -3.348 -2.529 13.195 1 94.56 79 VAL A C 1
ATOM 619 O O . VAL A 1 79 ? -2.688 -3.412 12.648 1 94.56 79 VAL A O 1
ATOM 622 N N . MET A 1 80 ? -4.574 -2.666 13.617 1 96.06 80 MET A N 1
ATOM 623 C CA . MET A 1 80 ? -5.238 -3.955 13.438 1 96.06 80 MET A CA 1
ATOM 624 C C . MET A 1 80 ? -5.492 -4.234 11.961 1 96.06 80 MET A C 1
ATOM 626 O O . MET A 1 80 ? -5.438 -5.383 11.523 1 96.06 80 MET A O 1
ATOM 630 N N . ASN A 1 81 ? -5.828 -3.176 11.273 1 96.38 81 ASN A N 1
ATOM 631 C CA . ASN A 1 81 ? -5.996 -3.32 9.836 1 96.38 81 ASN A CA 1
ATOM 632 C C . ASN A 1 81 ? -4.699 -3.758 9.164 1 96.38 81 ASN A C 1
ATOM 634 O O . ASN A 1 81 ? -4.711 -4.605 8.266 1 96.38 81 ASN A O 1
ATOM 638 N N . PHE A 1 82 ? -3.594 -3.24 9.578 1 96 82 PHE A N 1
ATOM 639 C CA . PHE A 1 82 ? -2.289 -3.668 9.086 1 96 82 PHE A CA 1
ATOM 640 C C . PHE A 1 82 ? -2.045 -5.137 9.406 1 96 82 PHE A C 1
ATOM 642 O O . PHE A 1 82 ? -1.634 -5.906 8.539 1 96 82 PHE A O 1
ATOM 649 N N . ALA A 1 83 ? -2.352 -5.516 10.57 1 95.94 83 ALA A N 1
ATOM 650 C CA . ALA A 1 83 ? -2.129 -6.887 11.016 1 95.94 83 ALA A CA 1
ATOM 651 C C . ALA A 1 83 ? -3 -7.867 10.234 1 95.94 83 ALA A C 1
ATOM 653 O O . ALA A 1 83 ? -2.533 -8.93 9.828 1 95.94 83 ALA A O 1
ATOM 654 N N . ARG A 1 84 ? -4.18 -7.516 10.062 1 96.75 84 ARG A N 1
ATOM 655 C CA . ARG A 1 84 ? -5.086 -8.391 9.328 1 96.75 84 ARG A CA 1
ATOM 656 C C . ARG A 1 84 ? -4.609 -8.594 7.898 1 96.75 84 ARG A C 1
ATOM 658 O O . ARG A 1 84 ? -4.57 -9.727 7.406 1 96.75 84 ARG A O 1
ATOM 665 N N . LEU A 1 85 ? -4.238 -7.516 7.258 1 96.94 85 LEU A N 1
ATOM 666 C CA . LEU A 1 85 ? -3.795 -7.598 5.871 1 96.94 85 LEU A CA 1
ATOM 667 C C . LEU A 1 85 ? -2.486 -8.375 5.762 1 96.94 85 LEU A C 1
ATOM 669 O O . LEU A 1 85 ? -2.262 -9.086 4.781 1 96.94 85 LEU A O 1
ATOM 673 N N . LEU A 1 86 ? -1.662 -8.227 6.77 1 96 86 LEU A N 1
ATOM 674 C CA . LEU A 1 86 ? -0.423 -8.992 6.812 1 96 86 LEU A CA 1
ATOM 675 C C . LEU A 1 86 ? -0.714 -10.492 6.891 1 96 86 LEU A C 1
ATOM 677 O O . LEU A 1 86 ? -0.125 -11.281 6.152 1 96 86 LEU A O 1
ATOM 681 N N . CYS A 1 87 ? -1.611 -10.828 7.723 1 95 87 CYS A N 1
ATOM 682 C CA . CYS A 1 87 ? -1.983 -12.234 7.863 1 95 87 CYS A CA 1
ATOM 683 C C . CYS A 1 87 ? -2.611 -12.766 6.582 1 95 87 CYS A C 1
ATOM 685 O O . CYS A 1 87 ? -2.307 -13.875 6.148 1 95 87 CYS A O 1
ATOM 687 N N . MET A 1 88 ? -3.432 -11.977 5.977 1 94.44 88 MET A N 1
ATOM 688 C CA . MET A 1 88 ? -4.113 -12.398 4.758 1 94.44 88 MET A CA 1
ATOM 689 C C . MET A 1 88 ? -3.123 -12.578 3.613 1 94.44 88 MET A C 1
ATOM 691 O O . MET A 1 88 ? -3.27 -13.484 2.795 1 94.44 88 MET A O 1
ATOM 695 N N . THR A 1 89 ? -2.139 -11.727 3.568 1 94.19 89 THR A N 1
ATOM 696 C CA . THR A 1 89 ? -1.119 -11.844 2.531 1 94.19 89 THR A CA 1
ATOM 697 C C . THR A 1 89 ? -0.221 -13.047 2.791 1 94.19 89 THR A C 1
ATOM 699 O O . THR A 1 89 ? 0.141 -13.773 1.86 1 94.19 89 THR A O 1
ATOM 702 N N . ILE A 1 90 ? 0.126 -13.281 4.039 1 93.81 90 ILE A N 1
ATOM 703 C CA . ILE A 1 90 ? 1.002 -14.383 4.406 1 93.81 90 ILE A CA 1
ATOM 704 C C . ILE A 1 90 ? 0.32 -15.711 4.082 1 93.81 90 ILE A C 1
ATOM 706 O O . ILE A 1 90 ? 0.988 -16.703 3.75 1 93.81 90 ILE A O 1
ATOM 710 N N . PHE A 1 91 ? -0.965 -15.789 4.125 1 92.81 91 PHE A N 1
ATOM 711 C CA . PHE A 1 91 ? -1.711 -16.984 3.777 1 92.81 91 PHE A CA 1
ATOM 712 C C . PHE A 1 91 ? -1.271 -17.531 2.42 1 92.81 91 PHE A C 1
ATOM 714 O O . PHE A 1 91 ? -1.096 -18.734 2.25 1 92.81 91 PHE A O 1
ATOM 721 N N . PHE A 1 92 ? -1.03 -16.578 1.507 1 93.12 92 PHE A N 1
ATOM 722 C CA . PHE A 1 92 ? -0.727 -16.984 0.139 1 93.12 92 PHE A CA 1
ATOM 723 C C . PHE A 1 92 ? 0.727 -17.422 0.013 1 93.12 92 PHE A C 1
ATOM 725 O O . PHE A 1 92 ? 1.129 -17.969 -1.016 1 93.12 92 PHE A O 1
ATOM 732 N N . THR A 1 93 ? 1.481 -17.25 1.002 1 91.56 93 THR A N 1
ATOM 733 C CA . THR A 1 93 ? 2.875 -17.672 0.966 1 91.56 93 THR A CA 1
ATOM 734 C C . THR A 1 93 ? 3.074 -18.938 1.811 1 91.56 93 THR A C 1
ATOM 736 O O . THR A 1 93 ? 4.203 -19.406 1.976 1 91.56 93 THR A O 1
ATOM 739 N N . THR A 1 94 ? 2.035 -19.469 2.332 1 90.25 94 THR A N 1
ATOM 740 C CA . THR A 1 94 ? 2.115 -20.672 3.156 1 90.25 94 THR A CA 1
ATOM 741 C C . THR A 1 94 ? 1.779 -21.906 2.338 1 90.25 94 THR A C 1
ATOM 743 O O . THR A 1 94 ? 1.538 -21.812 1.132 1 90.25 94 THR A O 1
ATOM 746 N N . GLY A 1 95 ? 1.755 -23.047 3.053 1 88.69 95 GLY A N 1
ATOM 747 C CA . GLY A 1 95 ? 1.499 -24.328 2.406 1 88.69 95 GLY A CA 1
ATOM 748 C C . GLY A 1 95 ? 0.068 -24.469 1.923 1 88.69 95 GLY A C 1
ATOM 749 O O . GLY A 1 95 ? -0.227 -25.344 1.096 1 88.69 95 GLY A O 1
ATOM 750 N N . PHE A 1 96 ? -0.79 -23.594 2.369 1 87.19 96 PHE A N 1
ATOM 751 C CA . PHE A 1 96 ? -2.172 -23.641 1.908 1 87.19 96 PHE A CA 1
ATOM 752 C C . PHE A 1 96 ? -2.262 -23.297 0.427 1 87.19 96 PHE A C 1
ATOM 754 O O . PHE A 1 96 ? -3.184 -23.734 -0.264 1 87.19 96 PHE A O 1
ATOM 761 N N . ASN A 1 97 ? -1.242 -22.547 -0.041 1 90.06 97 ASN A N 1
ATOM 762 C CA . ASN A 1 97 ? -1.276 -22.094 -1.431 1 90.06 97 ASN A CA 1
ATOM 763 C C . ASN A 1 97 ? -0.275 -22.859 -2.289 1 90.06 97 ASN A C 1
ATOM 765 O O . ASN A 1 97 ? 0.083 -22.422 -3.381 1 90.06 97 ASN A O 1
ATOM 769 N N . ASP A 1 98 ? 0.09 -23.984 -1.793 1 90.56 98 ASP A N 1
ATOM 770 C CA . ASP A 1 98 ? 0.89 -24.875 -2.633 1 90.56 98 ASP A CA 1
ATOM 771 C C . ASP A 1 98 ? 0.036 -25.516 -3.729 1 90.56 98 ASP A C 1
ATOM 773 O O . ASP A 1 98 ? -1.122 -25.859 -3.492 1 90.56 98 ASP A O 1
ATOM 777 N N . THR A 1 99 ? 0.626 -25.641 -4.875 1 90.69 99 THR A N 1
ATOM 778 C CA . THR A 1 99 ? -0.123 -26.078 -6.047 1 90.69 99 THR A CA 1
ATOM 779 C C . THR A 1 99 ? -0.718 -27.469 -5.816 1 90.69 99 THR A C 1
ATOM 781 O O . THR A 1 99 ? -1.907 -27.688 -6.062 1 90.69 99 THR A O 1
ATOM 784 N N . TYR A 1 100 ? 0.075 -28.375 -5.344 1 89.44 100 TYR A N 1
ATOM 785 C CA . TYR A 1 100 ? -0.433 -29.719 -5.133 1 89.44 100 TYR A CA 1
ATOM 786 C C . TYR A 1 100 ? -1.437 -29.75 -3.986 1 89.44 100 TYR A C 1
ATOM 788 O O . TYR A 1 100 ? -2.436 -30.469 -4.051 1 89.44 100 TYR A O 1
ATOM 796 N N . ALA A 1 101 ? -1.141 -29.047 -2.91 1 86.75 101 ALA A N 1
ATOM 797 C CA . ALA A 1 101 ? -2.059 -29.031 -1.775 1 86.75 101 ALA A CA 1
ATOM 798 C C . ALA A 1 101 ? -3.43 -28.5 -2.189 1 86.75 101 ALA A C 1
ATOM 800 O O . ALA A 1 101 ? -4.457 -29.031 -1.765 1 86.75 101 ALA A O 1
ATOM 801 N N . PHE A 1 102 ? -3.43 -27.547 -3.055 1 87.56 102 PHE A N 1
ATOM 802 C CA . PHE A 1 102 ? -4.676 -26.938 -3.492 1 87.56 102 PHE A CA 1
ATOM 803 C C . PHE A 1 102 ? -5.438 -27.859 -4.426 1 87.56 102 PHE A C 1
ATOM 805 O O . PHE A 1 102 ? -6.621 -28.141 -4.207 1 87.56 102 PHE A O 1
ATOM 812 N N . PHE A 1 103 ? -4.82 -28.406 -5.453 1 88.44 103 PHE A N 1
ATOM 813 C CA . PHE A 1 103 ? -5.516 -29.219 -6.445 1 88.44 103 PHE A CA 1
ATOM 814 C C . PHE A 1 103 ? -5.754 -30.625 -5.922 1 88.44 103 PHE A C 1
ATOM 816 O O . PHE A 1 103 ? -6.762 -31.266 -6.258 1 88.44 103 PHE A O 1
ATOM 823 N N . GLY A 1 104 ? -4.867 -31.125 -5.117 1 84.94 104 GLY A N 1
ATOM 824 C CA . GLY A 1 104 ? -5.043 -32.438 -4.527 1 84.94 104 GLY A CA 1
ATOM 825 C C . GLY A 1 104 ? -5.887 -32.438 -3.27 1 84.94 104 GLY A C 1
ATOM 826 O O . GLY A 1 104 ? -6.285 -33.469 -2.768 1 84.94 104 GLY A O 1
ATOM 827 N N . GLN A 1 105 ? -6.156 -31.234 -2.758 1 84.5 105 GLN A N 1
ATOM 828 C CA . GLN A 1 105 ? -6.914 -31.062 -1.521 1 84.5 105 GLN A CA 1
ATOM 829 C C . GLN A 1 105 ? -6.266 -31.844 -0.374 1 84.5 105 GLN A C 1
ATOM 831 O O . GLN A 1 105 ? -6.953 -32.562 0.364 1 84.5 105 GLN A O 1
ATOM 836 N N . ASP A 1 106 ? -4.973 -31.875 -0.415 1 85.56 106 ASP A N 1
ATOM 837 C CA . ASP A 1 106 ? -4.18 -32.5 0.63 1 85.56 106 ASP A CA 1
ATOM 838 C C . ASP A 1 106 ? -3.443 -31.469 1.474 1 85.56 106 ASP A C 1
ATOM 840 O O . ASP A 1 106 ? -2.363 -31.016 1.099 1 85.56 106 ASP A O 1
ATOM 844 N N . TYR A 1 107 ? -4.016 -31.234 2.607 1 85.31 107 TYR A N 1
ATOM 845 C CA . TYR A 1 107 ? -3.434 -30.203 3.477 1 85.31 107 TYR A CA 1
ATOM 846 C C . TYR A 1 107 ? -2.756 -30.844 4.684 1 85.31 107 TYR A C 1
ATOM 848 O O . TYR A 1 107 ? -2.604 -30.203 5.727 1 85.31 107 TYR A O 1
ATOM 856 N N . SER A 1 108 ? -2.283 -32.031 4.602 1 85.31 108 SER A N 1
ATOM 857 C CA . SER A 1 108 ? -1.693 -32.781 5.699 1 85.31 108 SER A CA 1
ATOM 858 C C . SER A 1 108 ? -0.332 -32.219 6.094 1 85.31 108 SER A C 1
ATOM 860 O O . SER A 1 108 ? 0.073 -32.312 7.254 1 85.31 108 SER A O 1
ATOM 862 N N . ARG A 1 109 ? 0.286 -31.5 5.191 1 85.12 109 ARG A N 1
ATOM 863 C CA . ARG A 1 109 ? 1.634 -31.031 5.492 1 85.12 109 ARG A CA 1
ATOM 864 C C . ARG A 1 109 ? 1.633 -29.547 5.812 1 85.12 109 ARG A C 1
ATOM 866 O O . ARG A 1 109 ? 2.693 -28.938 5.969 1 85.12 109 ARG A O 1
ATOM 873 N N . VAL A 1 110 ? 0.526 -28.984 5.926 1 88.5 110 VAL A N 1
ATOM 874 C CA . VAL A 1 110 ? 0.447 -27.578 6.297 1 88.5 110 VAL A CA 1
ATOM 875 C C . VAL A 1 110 ? 0.725 -27.422 7.793 1 88.5 110 VAL A C 1
ATOM 877 O O . VAL A 1 110 ? 0.076 -28.062 8.617 1 88.5 110 VAL A O 1
ATOM 880 N N . PRO A 1 111 ? 1.696 -26.688 8.109 1 89.69 111 PRO A N 1
ATOM 881 C CA . PRO A 1 111 ? 2.064 -26.547 9.523 1 89.69 111 PRO A CA 1
ATOM 882 C C . PRO A 1 111 ? 1.009 -25.797 10.328 1 89.69 111 PRO A C 1
ATOM 884 O O . PRO A 1 111 ? 0.194 -25.062 9.766 1 89.69 111 PRO A O 1
ATOM 887 N N . GLY A 1 112 ? 1.01 -25.984 11.594 1 90.06 112 GLY A N 1
ATOM 888 C CA . GLY A 1 112 ? 0.084 -25.328 12.5 1 90.06 112 GLY A CA 1
ATOM 889 C C . GLY A 1 112 ? 0.203 -23.812 12.492 1 90.06 112 GLY A C 1
ATOM 890 O O . GLY A 1 112 ? -0.777 -23.109 12.734 1 90.06 112 GLY A O 1
ATOM 891 N N . SER A 1 113 ? 1.326 -23.359 12.188 1 91.56 113 SER A N 1
ATOM 892 C CA . SER A 1 113 ? 1.523 -21.922 12.141 1 91.56 113 SER A CA 1
ATOM 893 C C . SER A 1 113 ? 0.667 -21.281 11.047 1 91.56 113 SER A C 1
ATOM 895 O O . SER A 1 113 ? 0.196 -20.156 11.203 1 91.56 113 SER A O 1
ATOM 897 N N . ALA A 1 114 ? 0.473 -21.969 9.977 1 92.19 114 ALA A N 1
ATOM 898 C CA . ALA A 1 114 ? -0.365 -21.469 8.898 1 92.19 114 ALA A CA 1
ATOM 899 C C . ALA A 1 114 ? -1.824 -21.359 9.336 1 92.19 114 ALA A C 1
ATOM 901 O O . ALA A 1 114 ? -2.523 -20.406 8.984 1 92.19 114 ALA A O 1
ATOM 902 N N . TYR A 1 115 ? -2.277 -22.375 10.133 1 91.88 115 TYR A N 1
ATOM 903 C CA . TYR A 1 115 ? -3.635 -22.344 10.664 1 91.88 115 TYR A CA 1
ATOM 904 C C . TYR A 1 115 ? -3.809 -21.172 11.625 1 91.88 115 TYR A C 1
ATOM 906 O O . TYR A 1 115 ? -4.809 -20.453 11.562 1 91.88 115 TYR A O 1
ATOM 914 N N . ALA A 1 116 ? -2.834 -21.016 12.453 1 93.38 116 ALA A N 1
ATOM 915 C CA . ALA A 1 116 ? -2.871 -19.906 13.414 1 93.38 116 ALA A CA 1
ATOM 916 C C . ALA A 1 116 ? -2.902 -18.562 12.695 1 93.38 116 ALA A C 1
ATOM 918 O O . ALA A 1 116 ? -3.623 -17.641 13.102 1 93.38 116 ALA A O 1
ATOM 919 N N . ASN A 1 117 ? -2.141 -18.438 11.672 1 94.06 117 ASN A N 1
ATOM 920 C CA . ASN A 1 117 ? -2.107 -17.203 10.891 1 94.06 117 ASN A CA 1
ATOM 921 C C . ASN A 1 117 ? -3.471 -16.891 10.281 1 94.06 117 ASN A C 1
ATOM 923 O O . ASN A 1 117 ? -3.914 -15.742 10.305 1 94.06 117 ASN A O 1
ATOM 927 N N . SER A 1 118 ? -4.145 -17.906 9.758 1 92.94 118 SER A N 1
ATOM 928 C CA . SER A 1 118 ? -5.453 -17.703 9.148 1 92.94 118 SER A CA 1
ATOM 929 C C . SER A 1 118 ? -6.488 -17.281 10.188 1 92.94 118 SER A C 1
ATOM 931 O O . SER A 1 118 ? -7.312 -16.391 9.938 1 92.94 118 SER A O 1
ATOM 933 N N . ILE A 1 119 ? -6.406 -17.828 11.352 1 94.25 119 ILE A N 1
ATOM 934 C CA . ILE A 1 119 ? -7.336 -17.5 12.422 1 94.25 119 ILE A CA 1
ATOM 935 C C . ILE A 1 119 ? -7.062 -16.078 12.914 1 94.25 119 ILE A C 1
ATOM 937 O O . ILE A 1 119 ? -7.992 -15.305 13.156 1 94.25 119 ILE A O 1
ATOM 941 N N . LEU A 1 120 ? -5.812 -15.789 13.055 1 94.75 120 LEU A N 1
ATOM 942 C CA . LEU A 1 120 ? -5.445 -14.438 13.484 1 94.75 120 LEU A CA 1
ATOM 943 C C . LEU A 1 120 ? -5.969 -13.398 12.5 1 94.75 120 LEU A C 1
ATOM 945 O O . LEU A 1 120 ? -6.41 -12.32 12.906 1 94.75 120 LEU A O 1
ATOM 949 N N . GLY A 1 121 ? -5.887 -13.711 11.219 1 94.81 121 GLY A N 1
ATOM 950 C CA . GLY A 1 121 ? -6.422 -12.797 10.227 1 94.81 121 GLY A CA 1
ATOM 951 C C . GLY A 1 121 ? -7.887 -12.461 10.445 1 94.81 121 GLY A C 1
ATOM 952 O O . GLY A 1 121 ? -8.281 -11.297 10.367 1 94.81 121 GLY A O 1
ATOM 953 N N . ILE A 1 122 ? -8.633 -13.438 10.797 1 94.31 122 ILE A N 1
ATOM 954 C CA . ILE A 1 122 ? -10.07 -13.258 11.008 1 94.31 122 ILE A CA 1
ATOM 955 C C . ILE A 1 122 ? -10.305 -12.516 12.32 1 94.31 122 ILE A C 1
ATOM 957 O O . ILE A 1 122 ? -11.188 -11.656 12.398 1 94.31 122 ILE A O 1
ATOM 961 N N . VAL A 1 123 ? -9.547 -12.828 13.273 1 96.06 123 VAL A N 1
ATOM 962 C CA . VAL A 1 123 ? -9.688 -12.188 14.578 1 96.06 123 VAL A CA 1
ATOM 963 C C . VAL A 1 123 ? -9.344 -10.703 14.469 1 96.06 123 VAL A C 1
ATOM 965 O O . VAL A 1 123 ? -10.086 -9.852 14.969 1 96.06 123 VAL A O 1
ATOM 968 N N . PHE A 1 124 ? -8.25 -10.414 13.812 1 96.69 124 PHE A N 1
ATOM 969 C CA . PHE A 1 124 ? -7.863 -9.023 13.633 1 96.69 124 PHE A CA 1
ATOM 970 C C . PHE A 1 124 ? -8.93 -8.266 12.844 1 96.69 124 PHE A C 1
ATOM 972 O O . PHE A 1 124 ? -9.195 -7.094 13.125 1 96.69 124 PHE A O 1
ATOM 979 N N . THR A 1 125 ? -9.508 -8.922 11.891 1 95.69 125 THR A N 1
ATOM 980 C CA . THR A 1 125 ? -10.57 -8.297 11.109 1 95.69 125 THR A CA 1
ATOM 981 C C . THR A 1 125 ? -11.75 -7.93 12.008 1 95.69 125 THR A C 1
ATOM 983 O O . THR A 1 125 ? -12.312 -6.84 11.875 1 95.69 125 THR A O 1
ATOM 986 N N . THR A 1 126 ? -12.094 -8.773 12.891 1 96.62 126 THR A N 1
ATOM 987 C CA . THR A 1 126 ? -13.195 -8.531 13.805 1 96.62 126 THR A CA 1
ATOM 988 C C . THR A 1 126 ? -12.875 -7.367 14.742 1 96.62 126 THR A C 1
ATOM 990 O O . THR A 1 126 ? -13.727 -6.52 15.008 1 96.62 126 THR A O 1
ATOM 993 N N . ILE A 1 127 ? -11.672 -7.297 15.188 1 96.94 127 ILE A N 1
ATOM 994 C CA . ILE A 1 127 ? -11.258 -6.211 16.062 1 96.94 127 ILE A CA 1
ATOM 995 C C . ILE A 1 127 ? -11.328 -4.883 15.32 1 96.94 127 ILE A C 1
ATOM 997 O O . ILE A 1 127 ? -11.742 -3.865 15.891 1 96.94 127 ILE A O 1
ATOM 1001 N N . VAL A 1 128 ? -10.906 -4.879 14.055 1 96.38 128 VAL A N 1
ATOM 1002 C CA . VAL A 1 128 ? -11 -3.674 13.242 1 96.38 128 VAL A CA 1
ATOM 1003 C C . VAL A 1 128 ? -12.445 -3.189 13.188 1 96.38 128 VAL A C 1
ATOM 1005 O O . VAL A 1 128 ? -12.719 -2.006 13.398 1 96.38 128 VAL A O 1
ATOM 1008 N N . VAL A 1 129 ? -13.383 -4.113 12.984 1 95.75 129 VAL A N 1
ATOM 1009 C CA . VAL A 1 129 ? -14.789 -3.758 12.859 1 95.75 129 VAL A CA 1
ATOM 1010 C C . VAL A 1 129 ? -15.305 -3.203 14.188 1 95.75 129 VAL A C 1
ATOM 1012 O O . VAL A 1 129 ? -16.016 -2.195 14.211 1 95.75 129 VAL A O 1
ATOM 1015 N N . ILE A 1 130 ? -14.914 -3.785 15.234 1 96.81 130 ILE A N 1
ATOM 1016 C CA . ILE A 1 130 ? -15.336 -3.338 16.562 1 96.81 130 ILE A CA 1
ATOM 1017 C C . ILE A 1 130 ? -14.828 -1.923 16.812 1 96.81 130 ILE A C 1
ATOM 1019 O O . ILE A 1 130 ? -15.594 -1.042 17.203 1 96.81 130 ILE A O 1
ATOM 1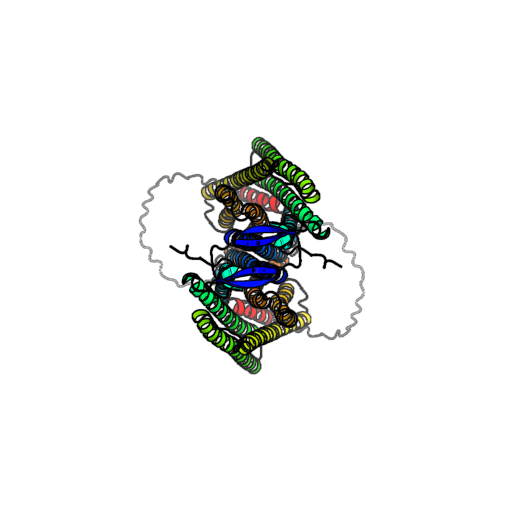023 N N . CYS A 1 131 ? -13.555 -1.726 16.562 1 94.12 131 CYS A N 1
ATOM 1024 C CA . CYS A 1 131 ? -12.945 -0.416 16.781 1 94.12 131 CYS A CA 1
ATOM 1025 C C . CYS A 1 131 ? -13.586 0.634 15.875 1 94.12 131 CYS A C 1
ATOM 1027 O O . CYS A 1 131 ? -13.883 1.743 16.328 1 94.12 131 CYS A O 1
ATOM 1029 N N . MET A 1 132 ? -13.789 0.284 14.672 1 91.94 132 MET A N 1
ATOM 1030 C CA . MET A 1 132 ? -14.398 1.191 13.711 1 91.94 132 MET A CA 1
ATOM 1031 C C . MET A 1 132 ? -15.812 1.576 14.148 1 91.94 132 MET A C 1
ATOM 1033 O O . MET A 1 132 ? -16.172 2.752 14.109 1 91.94 132 MET A O 1
ATOM 1037 N N . GLU A 1 133 ? -16.609 0.607 14.578 1 94.62 133 GLU A N 1
ATOM 1038 C CA . GLU A 1 133 ? -17.984 0.862 14.977 1 94.62 133 GLU A CA 1
ATOM 1039 C C . GLU A 1 133 ? -18.047 1.727 16.234 1 94.62 133 GLU A C 1
ATOM 1041 O O . GLU A 1 133 ? -18.875 2.648 16.312 1 94.62 133 GLU A O 1
ATOM 1046 N N . ILE A 1 134 ? -17.156 1.423 17.141 1 93.81 134 ILE A N 1
ATOM 1047 C CA . ILE A 1 134 ? -17.125 2.223 18.375 1 93.81 134 ILE A CA 1
ATOM 1048 C C . ILE A 1 134 ? -16.719 3.658 18.031 1 93.81 134 ILE A C 1
ATOM 1050 O O . ILE A 1 134 ? -17.328 4.609 18.547 1 93.81 134 ILE A O 1
ATOM 1054 N N . SER A 1 135 ? -15.727 3.789 17.188 1 88.56 135 SER A N 1
ATOM 1055 C CA . SER A 1 135 ? -15.273 5.113 16.781 1 88.56 135 SER A CA 1
ATOM 1056 C C . SER A 1 135 ? -16.391 5.895 16.094 1 88.56 135 SER A C 1
ATOM 1058 O O . SER A 1 135 ? -16.578 7.086 16.359 1 88.56 135 SER A O 1
ATOM 1060 N N . LEU A 1 136 ? -17.156 5.301 15.25 1 88.31 136 LEU A N 1
ATOM 1061 C CA . LEU A 1 136 ? -18.234 5.949 14.516 1 88.31 136 LEU A CA 1
ATOM 1062 C C . LEU A 1 136 ? -19.359 6.387 15.461 1 88.31 136 LEU A C 1
ATOM 1064 O O . LEU A 1 136 ? -19.906 7.477 15.312 1 88.31 136 LEU A O 1
ATOM 1068 N N . VAL A 1 137 ? -19.641 5.559 16.438 1 90.38 137 VAL A N 1
ATOM 1069 C CA . VAL A 1 137 ? -20.688 5.887 17.406 1 90.38 137 VAL A CA 1
ATOM 1070 C C . VAL A 1 137 ? -20.25 7.086 18.25 1 90.38 137 VAL A C 1
ATOM 1072 O O . VAL A 1 137 ? -21.031 8.008 18.469 1 90.38 137 VAL A O 1
ATOM 1075 N N . ILE A 1 138 ? -18.969 7.078 18.672 1 86.31 138 ILE A N 1
ATOM 1076 C CA . ILE A 1 138 ? -18.453 8.18 19.469 1 86.31 138 ILE A CA 1
ATOM 1077 C C . ILE A 1 138 ? -18.453 9.469 18.641 1 86.31 138 ILE A C 1
ATOM 1079 O O . ILE A 1 138 ? -18.828 10.531 19.125 1 86.31 138 ILE A O 1
ATOM 1083 N N . GLN A 1 139 ? -18.047 9.352 17.422 1 80.06 139 GLN A N 1
ATOM 1084 C CA . GLN A 1 139 ? -18.031 10.516 16.531 1 80.06 139 GLN A CA 1
ATOM 1085 C C . GLN A 1 139 ? -19.438 11.062 16.312 1 80.06 139 GLN A C 1
ATOM 1087 O O . GLN A 1 139 ? -19.625 12.281 16.25 1 80.06 139 GLN A O 1
ATOM 1092 N N . THR A 1 140 ? -20.375 10.211 16.203 1 83.25 140 THR A N 1
ATOM 1093 C CA . THR A 1 140 ? -21.766 10.625 16.031 1 83.25 140 THR A CA 1
ATOM 1094 C C . THR A 1 140 ? -22.266 11.328 17.281 1 83.25 140 THR A C 1
ATOM 1096 O O . THR A 1 140 ? -23.016 12.312 17.188 1 83.25 140 THR A O 1
ATOM 1099 N N . GLN A 1 141 ? -21.828 10.844 18.391 1 83.81 141 GLN A N 1
ATOM 1100 C CA . GLN A 1 141 ? -22.219 11.469 19.656 1 83.81 141 GLN A CA 1
ATOM 1101 C C . GLN A 1 141 ? -21.688 12.898 19.75 1 83.81 141 GLN A C 1
ATOM 1103 O O . GLN A 1 141 ? -22.375 13.797 20.219 1 83.81 141 GLN A O 1
ATOM 1108 N N . VAL A 1 142 ? -20.531 13.078 19.25 1 75.5 142 VAL A N 1
ATOM 1109 C CA . VAL A 1 142 ? -19.891 14.383 19.312 1 75.5 142 VAL A CA 1
ATOM 1110 C C . VAL A 1 142 ? -20.516 15.328 18.297 1 75.5 142 VAL A C 1
ATOM 1112 O O . VAL A 1 142 ? -20.766 16.5 18.594 1 75.5 142 VAL A O 1
ATOM 1115 N N . VAL A 1 143 ? -20.844 14.844 17.188 1 73.75 143 VAL A N 1
ATOM 1116 C CA . VAL A 1 143 ? -21.359 15.672 16.109 1 73.75 143 VAL A CA 1
ATOM 1117 C C . VAL A 1 143 ? -22.812 16.047 16.391 1 73.75 143 VAL A C 1
ATOM 1119 O O . VAL A 1 143 ? -23.266 17.125 16.031 1 73.75 143 VAL A O 1
ATOM 1122 N N . CYS A 1 144 ? -23.5 15.203 17.094 1 74.06 144 CYS A N 1
ATOM 1123 C CA . CYS A 1 144 ? -24.906 15.453 17.375 1 74.06 144 CYS A CA 1
ATOM 1124 C C . CYS A 1 144 ? -25.078 16.25 18.672 1 74.06 144 CYS A C 1
ATOM 1126 O O . CYS A 1 144 ? -26.188 16.438 19.156 1 74.06 144 CYS A O 1
ATOM 1128 N N . ALA A 1 145 ? -24.031 16.719 19.141 1 73 145 ALA A N 1
ATOM 1129 C CA . ALA A 1 145 ? -24.094 17.469 20.391 1 73 145 ALA A CA 1
ATOM 1130 C C . ALA A 1 145 ? -24.891 18.766 20.203 1 73 145 ALA A C 1
ATOM 1132 O O . ALA A 1 145 ? -25.438 19.312 21.172 1 73 145 ALA A O 1
ATOM 1133 N N . THR A 1 146 ? -25.047 19.203 18.953 1 71.19 146 THR A N 1
ATOM 1134 C CA . THR A 1 146 ? -25.719 20.469 18.688 1 71.19 146 THR A CA 1
ATOM 1135 C C . THR A 1 146 ? -27.203 20.25 18.406 1 71.19 146 THR A C 1
ATOM 1137 O O . THR A 1 146 ? -27.984 21.203 18.328 1 71.19 146 THR A O 1
ATOM 1140 N N . LEU A 1 147 ? -27.594 19.031 18.344 1 76.94 147 LEU A N 1
ATOM 1141 C CA . LEU A 1 147 ? -28.984 18.703 18.047 1 76.94 147 LEU A CA 1
ATOM 1142 C C . LEU A 1 147 ? -29.812 18.703 19.312 1 76.94 147 LEU A C 1
ATOM 1144 O O . LEU A 1 147 ? -29.281 18.781 20.422 1 76.94 147 LEU A O 1
ATOM 1148 N N . SER A 1 148 ? -31.125 18.812 19.047 1 81.31 148 SER A N 1
ATOM 1149 C CA . SER A 1 148 ? -32.031 18.734 20.188 1 81.31 148 SER A CA 1
ATOM 1150 C C . SER A 1 148 ? -31.859 17.422 20.953 1 81.31 148 SER A C 1
ATOM 1152 O O . SER A 1 148 ? -31.375 16.438 20.391 1 81.31 148 SER A O 1
ATOM 1154 N N . ASP A 1 149 ? -32.156 17.359 22.234 1 85.06 149 ASP A N 1
ATOM 1155 C CA . ASP A 1 149 ? -31.922 16.219 23.109 1 85.06 149 ASP A CA 1
ATOM 1156 C C . ASP A 1 149 ? -32.625 14.977 22.609 1 85.06 149 ASP A C 1
ATOM 1158 O O . ASP A 1 149 ? -32.062 13.883 22.594 1 85.06 149 ASP A O 1
ATOM 1162 N N . ILE A 1 150 ? -33.781 15.211 22.172 1 86.06 150 ILE A N 1
ATOM 1163 C CA . ILE A 1 150 ? -34.562 14.055 21.734 1 86.06 150 ILE A CA 1
ATOM 1164 C C . ILE A 1 150 ? -33.969 13.484 20.453 1 86.06 150 ILE A C 1
ATOM 1166 O O . ILE A 1 150 ? -33.812 12.266 20.312 1 86.06 150 ILE A O 1
ATOM 1170 N N . GLN A 1 151 ? -33.688 14.297 19.516 1 84.88 151 GLN A N 1
ATOM 1171 C CA . GLN A 1 151 ? -33.094 13.859 18.266 1 84.88 151 GLN A CA 1
ATOM 1172 C C . GLN A 1 151 ? -31.703 13.227 18.5 1 84.88 151 GLN A C 1
ATOM 1174 O O . GLN A 1 151 ? -31.359 12.234 17.859 1 84.88 151 GLN A O 1
ATOM 1179 N N . ARG A 1 152 ? -31 13.766 19.438 1 86.44 152 ARG A N 1
ATOM 1180 C CA . ARG A 1 152 ? -29.672 13.258 19.766 1 86.44 152 ARG A CA 1
ATOM 1181 C C . ARG A 1 152 ? -29.75 11.852 20.344 1 86.44 152 ARG A C 1
ATOM 1183 O O . ARG A 1 152 ? -29.016 10.961 19.906 1 86.44 152 ARG A O 1
ATOM 1190 N N . HIS A 1 153 ? -30.688 11.672 21.281 1 90.31 153 HIS A N 1
ATOM 1191 C CA . HIS A 1 153 ? -30.812 10.375 21.922 1 90.31 153 HIS A CA 1
ATOM 1192 C C . HIS A 1 153 ? -31.328 9.32 20.953 1 90.31 153 HIS A C 1
ATOM 1194 O O . HIS A 1 153 ? -30.906 8.164 21.016 1 90.31 153 HIS A O 1
ATOM 1200 N N . LEU A 1 154 ? -32.188 9.734 20.141 1 90.06 154 LEU A N 1
ATOM 1201 C CA . LEU A 1 154 ? -32.719 8.789 19.172 1 90.06 154 LEU A CA 1
ATOM 1202 C C . LEU A 1 154 ? -31.656 8.383 18.156 1 90.06 154 LEU A C 1
ATOM 1204 O O . LEU A 1 154 ? -31.5 7.195 17.859 1 90.06 154 LEU A O 1
ATOM 1208 N N . LEU A 1 155 ? -30.969 9.312 17.672 1 90.19 155 LEU A N 1
ATOM 1209 C CA . LEU A 1 155 ? -29.906 9.031 16.703 1 90.19 155 LEU A CA 1
ATOM 1210 C C . LEU A 1 155 ? -28.812 8.172 17.312 1 90.19 155 LEU A C 1
ATOM 1212 O O . LEU A 1 155 ? -28.281 7.277 16.672 1 90.19 155 LEU A O 1
ATOM 1216 N N . LEU A 1 156 ? -28.484 8.422 18.516 1 91.81 156 LEU A N 1
ATOM 1217 C CA . LEU A 1 156 ? -27.469 7.641 19.219 1 91.81 156 LEU A CA 1
ATOM 1218 C C . LEU A 1 156 ? -27.938 6.207 19.422 1 91.81 156 LEU A C 1
ATOM 1220 O O . LEU A 1 156 ? -27.172 5.262 19.234 1 91.81 156 LEU A O 1
ATOM 1224 N N . ALA A 1 157 ? -29.203 6.129 19.828 1 93.69 157 ALA A N 1
ATOM 1225 C CA . ALA A 1 157 ? -29.766 4.793 20.047 1 93.69 157 ALA A CA 1
ATOM 1226 C C . ALA A 1 157 ? -29.75 3.977 18.75 1 93.69 157 ALA A C 1
ATOM 1228 O O . ALA A 1 157 ? -29.344 2.811 18.75 1 93.69 157 ALA A O 1
ATOM 1229 N N . ILE A 1 158 ? -30.125 4.559 17.703 1 94.88 158 ILE A N 1
ATOM 1230 C CA . ILE A 1 158 ? -30.141 3.887 16.406 1 94.88 158 ILE A CA 1
ATOM 1231 C C . ILE A 1 158 ? -28.719 3.555 15.977 1 94.88 158 ILE A C 1
ATOM 1233 O O . ILE A 1 158 ? -28.453 2.471 15.445 1 94.88 158 ILE A O 1
ATOM 1237 N N . SER A 1 159 ? -27.828 4.43 16.188 1 94.06 159 SER A N 1
ATOM 1238 C CA . SER A 1 159 ? -26.438 4.211 15.844 1 94.06 159 SER A CA 1
ATOM 1239 C C . SER A 1 159 ? -25.859 3.027 16.609 1 94.06 159 SER A C 1
ATOM 1241 O O . SER A 1 159 ? -25.125 2.215 16.047 1 94.06 159 SER A O 1
ATOM 1243 N N . ILE A 1 160 ? -26.234 2.955 17.859 1 95.62 160 ILE A N 1
ATOM 1244 C CA . ILE A 1 160 ? -25.719 1.878 18.688 1 95.62 160 ILE A CA 1
ATOM 1245 C C . ILE A 1 160 ? -26.281 0.54 18.219 1 95.62 160 ILE A C 1
ATOM 1247 O O . ILE A 1 160 ? -25.547 -0.457 18.156 1 95.62 160 ILE A O 1
ATOM 1251 N N . VAL A 1 161 ? -27.484 0.554 17.859 1 96.5 161 VAL A N 1
ATOM 1252 C CA . VAL A 1 161 ? -28.125 -0.672 17.391 1 96.5 161 VAL A CA 1
ATOM 1253 C C . VAL A 1 161 ? -27.469 -1.124 16.078 1 96.5 161 VAL A C 1
ATOM 1255 O O . VAL A 1 161 ? -27.125 -2.299 15.93 1 96.5 161 VAL A O 1
ATOM 1258 N N . ILE A 1 162 ? -27.312 -0.284 15.195 1 96 162 ILE A N 1
ATOM 1259 C CA . ILE A 1 162 ? -26.719 -0.593 13.898 1 96 162 ILE A CA 1
ATOM 1260 C C . ILE A 1 162 ? -25.281 -1.071 14.094 1 96 162 ILE A C 1
ATOM 1262 O O . ILE A 1 162 ? -24.859 -2.041 13.461 1 96 162 ILE A O 1
ATOM 1266 N N . ALA A 1 163 ? -24.578 -0.464 14.961 1 96.38 163 ALA A N 1
ATOM 1267 C CA . ALA A 1 163 ? -23.188 -0.852 15.25 1 96.38 163 ALA A CA 1
ATOM 1268 C C . ALA A 1 163 ? -23.141 -2.24 15.883 1 96.38 163 ALA A C 1
ATOM 1270 O O . ALA A 1 163 ? -22.281 -3.057 15.523 1 96.38 163 ALA A O 1
ATOM 1271 N N . LEU A 1 164 ? -24.078 -2.49 16.781 1 96.88 164 LEU A N 1
ATOM 1272 C CA . LEU A 1 164 ? -24.109 -3.783 17.453 1 96.88 164 LEU A CA 1
ATOM 1273 C C . LEU A 1 164 ? -24.469 -4.898 16.484 1 96.88 164 LEU A C 1
ATOM 1275 O O . LEU A 1 164 ? -23.969 -6.02 16.609 1 96.88 164 LEU A O 1
ATOM 1279 N N . LEU A 1 165 ? -25.312 -4.594 15.602 1 96.56 165 LEU A N 1
ATOM 1280 C CA . LEU A 1 165 ? -25.656 -5.574 14.586 1 96.56 165 LEU A CA 1
ATOM 1281 C C . LEU A 1 165 ? -24.453 -5.914 13.719 1 96.56 165 LEU A C 1
ATOM 1283 O O . LEU A 1 165 ? -24.188 -7.086 13.445 1 96.56 165 LEU A O 1
ATOM 1287 N N . ALA A 1 166 ? -23.734 -4.949 13.289 1 95.81 166 ALA A N 1
ATOM 1288 C CA . ALA A 1 166 ? -22.531 -5.168 12.477 1 95.81 166 ALA A CA 1
ATOM 1289 C C . ALA A 1 166 ? -21.484 -5.965 13.242 1 95.81 166 ALA A C 1
ATOM 1291 O O . ALA A 1 166 ? -20.922 -6.93 12.719 1 95.81 166 ALA A O 1
ATOM 1292 N N . VAL A 1 167 ? -21.281 -5.637 14.508 1 97.06 167 VAL A N 1
ATOM 1293 C CA . VAL A 1 167 ? -20.297 -6.312 15.344 1 97.06 167 VAL A CA 1
ATOM 1294 C C . VAL A 1 167 ? -20.766 -7.73 15.656 1 97.06 167 VAL A C 1
ATOM 1296 O O . VAL A 1 167 ? -19.969 -8.672 15.656 1 97.06 167 VAL A O 1
ATOM 1299 N N . GLY A 1 168 ? -22.031 -7.859 15.898 1 96.81 168 GLY A N 1
ATOM 1300 C CA . GLY A 1 168 ? -22.578 -9.172 16.219 1 96.81 168 GLY A CA 1
ATOM 1301 C C . GLY A 1 168 ? -22.422 -10.172 15.078 1 96.81 168 GLY A C 1
ATOM 1302 O O . GLY A 1 168 ? -21.953 -11.289 15.289 1 96.81 168 GLY A O 1
ATOM 1303 N N . PHE A 1 169 ? -22.812 -9.812 13.906 1 95.31 169 PHE A N 1
ATOM 1304 C CA . PHE A 1 169 ? -22.688 -10.688 12.75 1 95.31 169 PHE A CA 1
ATOM 1305 C C . PHE A 1 169 ? -21.219 -10.992 12.469 1 95.31 169 PHE A C 1
ATOM 1307 O O . PHE A 1 169 ? -20.875 -12.125 12.109 1 95.31 169 PHE A O 1
ATOM 1314 N N . ARG A 1 170 ? -20.391 -10.055 12.625 1 95.44 170 ARG A N 1
ATOM 1315 C CA . ARG A 1 170 ? -18.969 -10.266 12.383 1 95.44 170 ARG A CA 1
ATOM 1316 C C . ARG A 1 170 ? -18.375 -11.227 13.406 1 95.44 170 ARG A C 1
ATOM 1318 O O . ARG A 1 170 ? -17.547 -12.078 13.062 1 95.44 170 ARG A O 1
ATOM 1325 N N . THR A 1 171 ? -18.781 -11.078 14.641 1 96.44 171 THR A N 1
ATOM 1326 C CA . THR A 1 171 ? -18.297 -11.977 15.68 1 96.44 171 THR A CA 1
ATOM 1327 C C . THR A 1 171 ? -18.781 -13.398 15.43 1 96.44 171 THR A C 1
ATOM 1329 O O . THR A 1 171 ? -18.031 -14.359 15.609 1 96.44 171 THR A O 1
ATOM 1332 N N . GLY A 1 172 ? -19.984 -13.516 15.047 1 94.62 172 GLY A N 1
ATOM 1333 C CA . GLY A 1 172 ? -20.484 -14.828 14.656 1 94.62 172 GLY A CA 1
ATOM 1334 C C . GLY A 1 172 ? -19.719 -15.438 13.5 1 94.62 172 GLY A C 1
ATOM 1335 O O . GLY A 1 172 ? -19.391 -16.625 13.523 1 94.62 172 GLY A O 1
ATOM 1336 N N . LEU A 1 173 ? -19.453 -14.625 12.539 1 93.25 173 LEU A N 1
ATOM 1337 C CA . LEU A 1 173 ? -18.688 -15.078 11.383 1 93.25 173 LEU A CA 1
ATOM 1338 C C . LEU A 1 173 ? -17.281 -15.484 11.797 1 93.25 173 LEU A C 1
ATOM 1340 O O . LEU A 1 173 ? -16.734 -16.469 11.289 1 93.25 173 LEU A O 1
ATOM 1344 N N . MET A 1 174 ? -16.672 -14.734 12.68 1 94.88 174 MET A N 1
ATOM 1345 C CA . MET A 1 174 ? -15.328 -15.039 13.164 1 94.88 174 MET A CA 1
ATOM 1346 C C . MET A 1 174 ? -15.281 -16.422 13.797 1 94.88 174 MET A C 1
ATOM 1348 O O . MET A 1 174 ? -14.383 -17.219 13.492 1 94.88 174 MET A O 1
ATOM 1352 N N . VAL A 1 175 ? -16.281 -16.734 14.625 1 94.19 175 VAL A N 1
ATOM 1353 C CA . VAL A 1 175 ? -16.312 -18.016 15.32 1 94.19 175 VAL A CA 1
ATOM 1354 C C . VAL A 1 175 ? -16.5 -19.141 14.32 1 94.19 175 VAL A C 1
ATOM 1356 O O . VAL A 1 175 ? -15.758 -20.125 14.336 1 94.19 175 VAL A O 1
ATOM 1359 N N . GLU A 1 176 ? -17.422 -19 13.422 1 92.62 176 GLU A N 1
ATOM 1360 C CA . GLU A 1 176 ? -17.688 -20.047 12.445 1 92.62 176 GLU A CA 1
ATOM 1361 C C . GLU A 1 176 ? -16.516 -20.234 11.484 1 92.62 176 GLU A C 1
ATOM 1363 O O . GLU A 1 176 ? -16.188 -21.359 11.117 1 92.62 176 GLU A O 1
ATOM 1368 N N . ASN A 1 177 ? -15.938 -19.141 11.07 1 91.75 177 ASN A N 1
ATOM 1369 C CA . ASN A 1 177 ? -14.766 -19.219 10.211 1 91.75 177 ASN A CA 1
ATOM 1370 C C . ASN A 1 177 ? -13.602 -19.922 10.906 1 91.75 177 ASN A C 1
ATOM 1372 O O . ASN A 1 177 ? -12.891 -20.719 10.297 1 91.75 177 ASN A O 1
ATOM 1376 N N . SER A 1 178 ? -13.383 -19.594 12.18 1 91.75 178 SER A N 1
ATOM 1377 C CA . SER A 1 178 ? -12.297 -20.203 12.938 1 91.75 178 SER A CA 1
ATOM 1378 C C . SER A 1 178 ? -12.492 -21.703 13.062 1 91.75 178 SER A C 1
ATOM 1380 O O . SER A 1 178 ? -11.539 -22.469 12.922 1 91.75 178 SER A O 1
ATOM 1382 N N . ILE A 1 179 ? -13.703 -22.141 13.25 1 91.06 179 ILE A N 1
ATOM 1383 C CA . ILE A 1 179 ? -14.016 -23.562 13.352 1 91.06 179 ILE A CA 1
ATOM 1384 C C . ILE A 1 179 ? -13.797 -24.234 12 1 91.06 179 ILE A C 1
ATOM 1386 O O . ILE A 1 179 ? -13.227 -25.328 11.93 1 91.06 179 ILE A O 1
ATOM 1390 N N . ALA A 1 180 ? -14.195 -23.531 10.969 1 88.31 180 ALA A N 1
ATOM 1391 C CA . ALA A 1 180 ? -14.047 -24.078 9.625 1 88.31 180 ALA A CA 1
ATOM 1392 C C . ALA A 1 180 ? -12.578 -24.219 9.242 1 88.31 180 ALA A C 1
ATOM 1394 O O . ALA A 1 180 ? -12.188 -25.188 8.586 1 88.31 180 ALA A O 1
ATOM 1395 N N . ILE A 1 181 ? -11.773 -23.312 9.633 1 87.38 181 ILE A N 1
ATOM 1396 C CA . ILE A 1 181 ? -10.344 -23.344 9.32 1 87.38 181 ILE A CA 1
ATOM 1397 C C . ILE A 1 181 ? -9.672 -24.469 10.094 1 87.38 181 ILE A C 1
ATOM 1399 O O . ILE A 1 181 ? -8.875 -25.234 9.539 1 87.38 181 ILE A O 1
ATOM 1403 N N . MET A 1 182 ? -9.992 -24.672 11.344 1 86.25 182 MET A N 1
ATOM 1404 C CA . MET A 1 182 ? -9.375 -25.688 12.18 1 86.25 182 MET A CA 1
ATOM 1405 C C . MET A 1 182 ? -9.734 -27.078 11.695 1 86.25 182 MET A C 1
ATOM 1407 O O . MET A 1 182 ? -8.914 -28 11.773 1 86.25 182 MET A O 1
ATOM 1411 N N . ASN A 1 183 ? -10.875 -27.172 11.039 1 84 183 ASN A N 1
ATOM 1412 C CA . ASN A 1 183 ? -11.336 -28.484 10.57 1 84 183 ASN A CA 1
ATOM 1413 C C . ASN A 1 183 ? -11.148 -28.625 9.062 1 84 183 ASN A C 1
ATOM 1415 O O . ASN A 1 183 ? -11.508 -29.656 8.492 1 84 183 ASN A O 1
ATOM 1419 N N . VAL A 1 184 ? -10.523 -27.656 8.492 1 78 184 VAL A N 1
ATOM 1420 C CA . VAL A 1 184 ? -10.328 -27.625 7.047 1 78 184 VAL A CA 1
ATOM 1421 C C . VAL A 1 184 ? -11.633 -28.016 6.34 1 78 184 VAL A C 1
ATOM 1423 O O . VAL A 1 184 ? -11.633 -28.859 5.441 1 78 184 VAL A O 1
ATOM 1426 N N . SER A 1 185 ? -12.688 -27.516 6.895 1 74.81 185 SER A N 1
ATOM 1427 C CA . SER A 1 185 ? -14 -27.875 6.355 1 74.81 185 SER A CA 1
ATOM 1428 C C . SER A 1 185 ? -14.484 -26.844 5.34 1 74.81 185 SER A C 1
ATOM 1430 O O . SER A 1 185 ? -13.938 -25.75 5.262 1 74.81 185 SER A O 1
ATOM 1432 N N . ASN A 1 186 ? -15.359 -27.375 4.484 1 73.94 186 ASN A N 1
ATOM 1433 C CA . ASN A 1 186 ? -15.977 -26.5 3.494 1 73.94 186 ASN A CA 1
ATOM 1434 C C . ASN A 1 186 ? -16.859 -25.453 4.152 1 73.94 186 ASN A C 1
ATOM 1436 O O . ASN A 1 186 ? -17.688 -25.781 5.012 1 73.94 186 ASN A O 1
ATOM 1440 N N . PHE A 1 187 ? -16.641 -24.203 3.822 1 74.44 187 PHE A N 1
ATOM 1441 C CA . PHE A 1 187 ? -17.359 -23.094 4.43 1 74.44 187 PHE A CA 1
ATOM 1442 C C . PHE A 1 187 ? -18.641 -22.797 3.67 1 74.44 187 PHE A C 1
ATOM 1444 O O . PHE A 1 187 ? -19.359 -21.844 3.994 1 74.44 187 PHE A O 1
ATOM 1451 N N . ARG A 1 188 ? -19.141 -23.547 2.855 1 75.06 188 ARG A N 1
ATOM 1452 C CA . ARG A 1 188 ? -20.266 -23.312 1.962 1 75.06 188 ARG A CA 1
ATOM 1453 C C . ARG A 1 188 ? -21.562 -23.109 2.75 1 75.06 188 ARG A C 1
ATOM 1455 O O . ARG A 1 188 ? -22.344 -22.219 2.441 1 75.06 188 ARG A O 1
ATOM 1462 N N . PRO A 1 189 ? -21.781 -23.812 3.826 1 75.12 189 PRO A N 1
ATOM 1463 C CA . PRO A 1 189 ? -23.047 -23.609 4.547 1 75.12 189 PRO A CA 1
ATOM 1464 C C . PRO A 1 189 ? -23.109 -22.25 5.242 1 75.12 189 PRO A C 1
ATOM 1466 O O . PRO A 1 189 ? -24.203 -21.781 5.582 1 75.12 189 PRO A O 1
ATOM 1469 N N . PHE A 1 190 ? -22.062 -21.625 5.387 1 78 190 PHE A N 1
ATOM 1470 C CA . PHE A 1 190 ? -22.062 -20.391 6.156 1 78 190 PHE A CA 1
ATOM 1471 C C . PHE A 1 190 ? -21.812 -19.188 5.25 1 78 190 PHE A C 1
ATOM 1473 O O . PHE A 1 190 ? -21.438 -18.109 5.723 1 78 190 PHE A O 1
ATOM 1480 N N . ILE A 1 191 ? -22.047 -19.359 3.963 1 82.25 191 ILE A N 1
ATOM 1481 C CA . ILE A 1 191 ? -21.906 -18.266 3.01 1 82.25 191 ILE A CA 1
ATOM 1482 C C . ILE A 1 191 ? -22.938 -17.188 3.307 1 82.25 191 ILE A C 1
ATOM 1484 O O . ILE A 1 191 ? -22.656 -15.992 3.15 1 82.25 191 ILE A O 1
ATOM 1488 N N . TRP A 1 192 ? -24.078 -17.609 3.83 1 85.94 192 TRP A N 1
ATOM 1489 C CA . TRP A 1 192 ? -25.094 -16.625 4.176 1 85.94 192 TRP A CA 1
ATOM 1490 C C . TRP A 1 192 ? -24.625 -15.727 5.312 1 85.94 192 TRP A C 1
ATOM 1492 O O . TRP A 1 192 ? -24.906 -14.523 5.312 1 85.94 192 TRP A O 1
ATOM 1502 N N . LEU A 1 193 ? -23.938 -16.297 6.27 1 87.75 193 LEU A N 1
ATOM 1503 C CA . LEU A 1 193 ? -23.422 -15.516 7.387 1 87.75 193 LEU A CA 1
ATOM 1504 C C . LEU A 1 193 ? -22.375 -14.5 6.91 1 87.75 193 LEU A C 1
ATOM 1506 O O . LEU A 1 193 ? -22.328 -13.375 7.418 1 87.75 193 LEU A O 1
ATOM 1510 N N . GLN A 1 194 ? -21.609 -14.883 5.992 1 86.44 194 GLN A N 1
ATOM 1511 C CA . GLN A 1 194 ? -20.625 -13.977 5.398 1 86.44 194 GLN A CA 1
ATOM 1512 C C . GLN A 1 194 ? -21.312 -12.812 4.688 1 86.44 194 GLN A C 1
ATOM 1514 O O . GLN A 1 194 ? -20.922 -11.656 4.848 1 86.44 194 GLN A O 1
ATOM 1519 N N . SER A 1 195 ? -22.328 -13.141 3.916 1 86.94 195 SER A N 1
ATOM 1520 C CA . SER A 1 195 ? -23.078 -12.109 3.207 1 86.94 195 SER A CA 1
ATOM 1521 C C . SER A 1 195 ? -23.812 -11.188 4.18 1 86.94 195 SER A C 1
ATOM 1523 O O . SER A 1 195 ? -23.828 -9.969 3.998 1 86.94 195 SER A O 1
ATOM 1525 N N . ALA A 1 196 ? -24.312 -11.812 5.176 1 90 196 ALA A N 1
ATOM 1526 C CA . ALA A 1 196 ? -25.031 -11.031 6.18 1 90 196 ALA A CA 1
ATOM 1527 C C . ALA A 1 196 ? -24.094 -10.062 6.902 1 90 196 ALA A C 1
ATOM 1529 O O . ALA A 1 196 ? -24.469 -8.922 7.172 1 90 196 ALA A O 1
ATOM 1530 N N . SER A 1 197 ? -22.953 -10.555 7.27 1 91 197 SER A N 1
ATOM 1531 C CA . SER A 1 197 ? -21.984 -9.703 7.93 1 91 197 SER A CA 1
ATOM 1532 C C . SER A 1 197 ? -21.562 -8.539 7.031 1 91 197 SER A C 1
ATOM 1534 O O . SER A 1 197 ? -21.516 -7.391 7.469 1 91 197 SER A O 1
ATOM 1536 N N . ASN A 1 198 ? -21.312 -8.781 5.766 1 87.19 198 ASN A N 1
ATOM 1537 C CA . ASN A 1 198 ? -20.922 -7.746 4.812 1 87.19 198 ASN A CA 1
ATOM 1538 C C . ASN A 1 198 ? -22.031 -6.727 4.598 1 87.19 198 ASN A C 1
ATOM 1540 O O . ASN A 1 198 ? -21.766 -5.527 4.52 1 87.19 198 ASN A O 1
ATOM 1544 N N . ILE A 1 199 ? -23.188 -7.215 4.531 1 88.81 199 ILE A N 1
ATOM 1545 C CA . ILE A 1 199 ? -24.328 -6.336 4.332 1 88.81 199 ILE A CA 1
ATOM 1546 C C . ILE A 1 199 ? -24.531 -5.453 5.562 1 88.81 199 ILE A C 1
ATOM 1548 O O . ILE A 1 199 ? -24.797 -4.254 5.438 1 88.81 199 ILE A O 1
ATOM 1552 N N . ALA A 1 200 ? -24.391 -6.059 6.703 1 92.75 200 ALA A N 1
ATOM 1553 C CA . ALA A 1 200 ? -24.531 -5.297 7.941 1 92.75 200 ALA A CA 1
ATOM 1554 C C . ALA A 1 200 ? -23.484 -4.188 8.023 1 92.75 200 ALA A C 1
ATOM 1556 O O . ALA A 1 200 ? -23.797 -3.059 8.414 1 92.75 200 ALA A O 1
ATOM 1557 N N . ILE A 1 201 ? -22.312 -4.453 7.676 1 90.94 201 ILE A N 1
ATOM 1558 C CA . ILE A 1 201 ? -21.234 -3.469 7.707 1 90.94 201 ILE A CA 1
ATOM 1559 C C . ILE A 1 201 ? -21.5 -2.383 6.664 1 90.94 201 ILE A C 1
ATOM 1561 O O . ILE A 1 201 ? -21.25 -1.201 6.918 1 90.94 201 ILE A O 1
ATOM 1565 N N . THR A 1 202 ? -22 -2.801 5.531 1 88.56 202 THR A N 1
ATOM 1566 C CA . THR A 1 202 ? -22.344 -1.848 4.48 1 88.56 202 THR A CA 1
ATOM 1567 C C . THR A 1 202 ? -23.453 -0.907 4.949 1 88.56 202 THR A C 1
ATOM 1569 O O . THR A 1 202 ? -23.359 0.307 4.758 1 88.56 202 THR A O 1
ATOM 1572 N N . ILE A 1 203 ? -24.391 -1.487 5.547 1 91.06 203 ILE A N 1
ATOM 1573 C CA . ILE A 1 203 ? -25.5 -0.689 6.066 1 91.06 203 ILE A CA 1
ATOM 1574 C C . ILE A 1 203 ? -24.984 0.297 7.109 1 91.06 203 ILE A C 1
ATOM 1576 O O . ILE A 1 203 ? -25.359 1.473 7.102 1 91.06 203 ILE A O 1
ATOM 1580 N N . SER A 1 204 ? -24.203 -0.203 7.977 1 92.25 204 SER A N 1
ATOM 1581 C CA . SER A 1 204 ? -23.609 0.661 8.992 1 92.25 204 SER A CA 1
ATOM 1582 C C . SER A 1 204 ? -22.812 1.791 8.352 1 92.25 204 SER A C 1
ATOM 1584 O O . SER A 1 204 ? -22.969 2.957 8.719 1 92.25 204 SER A O 1
ATOM 1586 N N . THR A 1 205 ? -21.984 1.494 7.414 1 88.5 205 THR A N 1
ATOM 1587 C CA . THR A 1 205 ? -21.141 2.486 6.75 1 88.5 205 THR A CA 1
ATOM 1588 C C . THR A 1 205 ? -22 3.535 6.047 1 88.5 205 THR A C 1
ATOM 1590 O O . THR A 1 205 ? -21.719 4.734 6.145 1 88.5 205 THR A O 1
ATOM 1593 N N . CYS A 1 206 ? -23.031 3.074 5.418 1 88.44 206 CYS A N 1
ATOM 1594 C CA . CYS A 1 206 ? -23.922 3.988 4.723 1 88.44 206 CYS A CA 1
ATOM 1595 C C . CYS A 1 206 ? -24.688 4.859 5.711 1 88.44 206 CYS A C 1
ATOM 1597 O O . CYS A 1 206 ? -24.875 6.055 5.473 1 88.44 206 CYS A O 1
ATOM 1599 N N . PHE A 1 207 ? -25.125 4.301 6.754 1 90.94 207 PHE A N 1
ATOM 1600 C CA . PHE A 1 207 ? -25.875 5.035 7.773 1 90.94 207 PHE A CA 1
ATOM 1601 C C . PHE A 1 207 ? -25.016 6.137 8.375 1 90.94 207 PHE A C 1
ATOM 1603 O O . PHE A 1 207 ? -25.422 7.297 8.438 1 90.94 207 PHE A O 1
ATOM 1610 N N . PHE A 1 208 ? -23.859 5.824 8.812 1 88.25 208 PHE A N 1
ATOM 1611 C CA . PHE A 1 208 ? -22.984 6.805 9.445 1 88.25 208 PHE A CA 1
ATOM 1612 C C . PHE A 1 208 ? -22.516 7.848 8.445 1 88.25 208 PHE A C 1
ATOM 1614 O O . PHE A 1 208 ? -22.359 9.023 8.781 1 88.25 208 PHE A O 1
ATOM 1621 N N . SER A 1 209 ? -22.297 7.367 7.195 1 84.38 209 SER A N 1
ATOM 1622 C CA . SER A 1 209 ? -21.969 8.336 6.145 1 84.38 209 SER A CA 1
ATOM 1623 C C . SER A 1 209 ? -23.094 9.352 5.969 1 84.38 209 SER A C 1
ATOM 1625 O O . SER A 1 209 ? -22.844 10.547 5.844 1 84.38 209 SER A O 1
ATOM 1627 N N . ALA A 1 210 ? -24.297 8.852 5.992 1 84.81 210 ALA A N 1
ATOM 1628 C CA . ALA A 1 210 ? -25.453 9.734 5.852 1 84.81 210 ALA A CA 1
ATOM 1629 C C . ALA A 1 210 ? -25.547 10.703 7.023 1 84.81 210 ALA A C 1
ATOM 1631 O O . ALA A 1 210 ? -25.844 11.891 6.836 1 84.81 210 ALA A O 1
ATOM 1632 N N . VAL A 1 211 ? -25.328 10.258 8.188 1 84.19 211 VAL A N 1
ATOM 1633 C CA . VAL A 1 211 ? -25.375 11.086 9.383 1 84.19 211 VAL A CA 1
ATOM 1634 C C . VAL A 1 211 ? -24.312 12.188 9.305 1 84.19 211 VAL A C 1
ATOM 1636 O O . VAL A 1 211 ? -24.609 13.352 9.555 1 84.19 211 VAL A O 1
ATOM 1639 N N . PHE A 1 212 ? -23.109 11.852 8.898 1 78.94 212 PHE A N 1
ATOM 1640 C CA . PHE A 1 212 ? -22.016 12.805 8.844 1 78.94 212 PHE A CA 1
ATOM 1641 C C . PHE A 1 212 ? -22.234 13.805 7.715 1 78.94 212 PHE A C 1
ATOM 1643 O O . PHE A 1 212 ? -21.984 15.008 7.887 1 78.94 212 PHE A O 1
ATOM 1650 N N . VAL A 1 213 ? -22.75 13.312 6.633 1 77.5 213 VAL A N 1
ATOM 1651 C CA . VAL A 1 213 ? -22.984 14.188 5.484 1 77.5 213 VAL A CA 1
ATOM 1652 C C . VAL A 1 213 ? -24.109 15.156 5.801 1 77.5 213 VAL A C 1
ATOM 1654 O O . VAL A 1 213 ? -24.031 16.344 5.453 1 77.5 213 VAL A O 1
ATOM 1657 N N . THR A 1 214 ? -25.109 14.695 6.414 1 77.06 214 THR A N 1
ATOM 1658 C CA . THR A 1 214 ? -26.25 15.547 6.758 1 77.06 214 THR A CA 1
ATOM 1659 C C . THR A 1 214 ? -25.828 16.625 7.758 1 77.06 214 THR A C 1
ATOM 1661 O O . THR A 1 214 ? -26.234 17.781 7.637 1 77.06 214 THR A O 1
ATOM 1664 N N . LYS A 1 215 ? -25.094 16.312 8.633 1 74.94 215 LYS A N 1
ATOM 1665 C CA . LYS A 1 215 ? -24.656 17.281 9.625 1 74.94 215 LYS A CA 1
ATOM 1666 C C . LYS A 1 215 ? -23.734 18.328 9.008 1 74.94 215 LYS A C 1
ATOM 1668 O O . LYS A 1 215 ? -23.859 19.516 9.312 1 74.94 215 LYS A O 1
ATOM 1673 N N . LEU A 1 216 ? -22.891 17.875 8.25 1 68.56 216 LEU A N 1
ATOM 1674 C CA . LEU A 1 216 ? -22 18.812 7.582 1 68.56 216 LEU A CA 1
ATOM 1675 C C . LEU A 1 216 ? -22.781 19.719 6.637 1 68.56 216 LEU A C 1
ATOM 1677 O O . LEU A 1 216 ? -22.484 20.906 6.523 1 68.56 216 LEU A O 1
ATOM 1681 N N . GLY A 1 217 ? -23.703 19.078 5.988 1 70.5 217 GLY A N 1
ATOM 1682 C CA . GLY A 1 217 ? -24.562 19.875 5.117 1 70.5 217 GLY A CA 1
ATOM 1683 C C . GLY A 1 217 ? -25.344 20.922 5.863 1 70.5 217 GLY A C 1
ATOM 1684 O O . GLY A 1 217 ? -25.422 22.078 5.426 1 70.5 217 GLY A O 1
ATOM 1685 N N . TYR A 1 218 ? -25.797 20.484 6.902 1 72.19 218 TYR A N 1
ATOM 1686 C CA . TYR A 1 218 ? -26.562 21.406 7.738 1 72.19 218 TYR A CA 1
ATOM 1687 C C . TYR A 1 218 ? -25.656 22.516 8.266 1 72.19 218 TYR A C 1
ATOM 1689 O O . TYR A 1 218 ? -26.062 23.672 8.328 1 72.19 218 TYR A O 1
ATOM 1697 N N . ALA A 1 219 ? -24.5 22.219 8.766 1 68.56 219 ALA A N 1
ATOM 1698 C CA . ALA A 1 219 ? -23.547 23.203 9.266 1 68.56 219 ALA A CA 1
ATOM 1699 C C . ALA A 1 219 ? -23.172 24.203 8.172 1 68.56 219 ALA A C 1
ATOM 1701 O O . ALA A 1 219 ? -23.016 25.391 8.438 1 68.56 219 ALA A O 1
ATOM 1702 N N . LEU A 1 220 ? -23.094 23.734 6.98 1 70.5 220 LEU A N 1
ATOM 1703 C CA . LEU A 1 220 ? -22.75 24.594 5.848 1 70.5 220 LEU A CA 1
ATOM 1704 C C . LEU A 1 220 ? -23.875 25.562 5.523 1 70.5 220 LEU A C 1
ATOM 1706 O O . LEU A 1 220 ? -23.641 26.734 5.254 1 70.5 220 LEU A O 1
ATOM 1710 N N . ILE A 1 221 ? -25.016 25.078 5.488 1 72.56 221 ILE A N 1
ATOM 1711 C CA . ILE A 1 221 ? -26.188 25.891 5.18 1 72.56 221 ILE A CA 1
ATOM 1712 C C . ILE A 1 221 ? -26.375 26.953 6.27 1 72.56 221 ILE A C 1
ATOM 1714 O O . ILE A 1 221 ? -26.688 28.109 5.973 1 72.56 221 ILE A O 1
ATOM 1718 N N . THR A 1 222 ? -26.203 26.562 7.438 1 70.62 222 THR A N 1
ATOM 1719 C CA . THR A 1 222 ? -26.344 27.484 8.555 1 70.62 222 THR A CA 1
ATOM 1720 C C . THR A 1 222 ? -25.281 28.578 8.492 1 70.62 222 THR A C 1
ATOM 1722 O O . THR A 1 222 ? -25.562 29.75 8.773 1 70.62 222 THR A O 1
ATOM 1725 N N . ARG A 1 223 ? -24.141 28.156 8.188 1 69.88 223 ARG A N 1
ATOM 1726 C CA . ARG A 1 223 ? -23.047 29.125 8.094 1 69.88 223 ARG A CA 1
ATOM 1727 C C . ARG A 1 223 ? -23.281 30.094 6.938 1 69.88 223 ARG A C 1
ATOM 1729 O O . ARG A 1 223 ? -22.969 31.281 7.047 1 69.88 223 ARG A O 1
ATOM 1736 N N . ARG A 1 224 ? -23.688 29.562 5.852 1 70.25 224 ARG A N 1
ATOM 1737 C CA . ARG A 1 224 ? -24 30.406 4.703 1 70.25 224 ARG A CA 1
ATOM 1738 C C . ARG A 1 224 ? -25.109 31.406 5.039 1 70.25 224 ARG A C 1
ATOM 1740 O O . ARG A 1 224 ? -25.078 32.562 4.598 1 70.25 224 ARG A O 1
ATOM 1747 N N . ARG A 1 225 ? -25.906 30.891 5.652 1 69 225 ARG A N 1
ATOM 1748 C CA . ARG A 1 225 ? -27.016 31.75 6.051 1 69 225 ARG A CA 1
ATOM 1749 C C . ARG A 1 225 ? -26.547 32.844 6.984 1 69 225 ARG A C 1
ATOM 1751 O O . ARG A 1 225 ? -27.094 33.969 6.973 1 69 225 ARG A O 1
ATOM 1758 N N . LEU A 1 226 ? -25.547 32.469 7.777 1 63.56 226 LEU A N 1
ATOM 1759 C CA . LEU A 1 226 ? -25.016 33.438 8.727 1 63.56 226 LEU A CA 1
ATOM 1760 C C . LEU A 1 226 ? -24.016 34.375 8.062 1 63.56 226 LEU A C 1
ATOM 1762 O O . LEU A 1 226 ? -23.516 35.312 8.688 1 63.56 226 LEU A O 1
ATOM 1766 N N . GLY A 1 227 ? -23.875 34.344 6.773 1 57.03 227 GLY A N 1
ATOM 1767 C CA . GLY A 1 227 ? -23.047 35.25 6 1 57.03 227 GLY A CA 1
ATOM 1768 C C . GLY A 1 227 ? -21.562 34.969 6.172 1 57.03 227 GLY A C 1
ATOM 1769 O O . GLY A 1 227 ? -20.734 35.844 5.887 1 57.03 227 GLY A O 1
ATOM 1770 N N . MET A 1 228 ? -21.297 34 6.945 1 56.28 228 MET A N 1
ATOM 1771 C CA . MET A 1 228 ? -19.875 33.719 7.211 1 56.28 228 MET A CA 1
ATOM 1772 C C . MET A 1 228 ? -19.219 33.062 5.996 1 56.28 228 MET A C 1
ATOM 1774 O O . MET A 1 228 ? -19.312 31.859 5.785 1 56.28 228 MET A O 1
ATOM 1778 N N . THR A 1 229 ? -19.281 33.781 4.977 1 51.34 229 THR A N 1
ATOM 1779 C CA . THR A 1 229 ? -18.844 33.344 3.65 1 51.34 229 THR A CA 1
ATOM 1780 C C . THR A 1 229 ? -17.406 32.844 3.682 1 51.34 229 THR A C 1
ATOM 1782 O O . THR A 1 229 ? -16.828 32.562 2.635 1 51.34 229 THR A O 1
ATOM 1785 N N . ARG A 1 230 ? -16.719 33.156 4.789 1 47.81 230 ARG A N 1
ATOM 1786 C CA . ARG A 1 230 ? -15.328 32.812 4.496 1 47.81 230 ARG A CA 1
ATOM 1787 C C . ARG A 1 230 ? -15.156 31.297 4.312 1 47.81 230 ARG A C 1
ATOM 1789 O O . ARG A 1 230 ? -15.508 30.516 5.203 1 47.81 230 ARG A O 1
ATOM 1796 N N . PHE A 1 231 ? -15.398 30.828 3.197 1 49.38 231 PHE A N 1
ATOM 1797 C CA . PHE A 1 231 ? -15.258 29.516 2.59 1 49.38 231 PHE A CA 1
ATOM 1798 C C . PHE A 1 231 ? -14.07 28.766 3.193 1 49.38 231 PHE A C 1
ATOM 1800 O O . PHE A 1 231 ? -13.695 27.703 2.715 1 49.38 231 PHE A O 1
ATOM 1807 N N . GLY A 1 232 ? -13.172 29.25 4.09 1 47.62 232 GLY A N 1
ATOM 1808 C CA . GLY A 1 232 ? -11.828 28.672 4.145 1 47.62 232 GLY A CA 1
ATOM 1809 C C . GLY A 1 232 ? -11.773 27.375 4.914 1 47.62 232 GLY A C 1
ATOM 1810 O O . GLY A 1 232 ? -11.492 26.312 4.336 1 47.62 232 GLY A O 1
ATOM 1811 N N . ALA A 1 233 ? -11.836 27.391 6.262 1 49.44 233 ALA A N 1
ATOM 1812 C CA . ALA A 1 233 ? -11.477 26.219 7.059 1 49.44 233 ALA A CA 1
ATOM 1813 C C . ALA A 1 233 ? -12.641 25.234 7.137 1 49.44 233 ALA A C 1
ATOM 1815 O O . ALA A 1 233 ? -12.445 24.016 7.035 1 49.44 233 ALA A O 1
ATOM 1816 N N . MET A 1 234 ? -13.859 25.766 7.277 1 50.75 234 MET A N 1
ATOM 1817 C CA . MET A 1 234 ? -15.008 24.891 7.504 1 50.75 234 MET A CA 1
ATOM 1818 C C . MET A 1 234 ? -15.43 24.203 6.215 1 50.75 234 MET A C 1
ATOM 1820 O O . MET A 1 234 ? -15.828 23.031 6.23 1 50.75 234 MET A O 1
ATOM 1824 N N . GLN A 1 235 ? -15.367 24.906 5.172 1 54.22 235 GLN A N 1
ATOM 1825 C CA . GLN A 1 235 ? -15.672 24.25 3.904 1 54.22 235 GLN A CA 1
ATOM 1826 C C . GLN A 1 235 ? -14.695 23.109 3.617 1 54.22 235 GLN A C 1
ATOM 1828 O O . GLN A 1 235 ? -15.086 22.062 3.129 1 54.22 235 GLN A O 1
ATOM 1833 N N . VAL A 1 236 ? -13.531 23.406 3.939 1 54.25 236 VAL A N 1
ATOM 1834 C CA . VAL A 1 236 ? -12.516 22.375 3.74 1 54.25 236 VAL A CA 1
ATOM 1835 C C . VAL A 1 236 ? -12.812 21.188 4.645 1 54.25 236 VAL A C 1
ATOM 1837 O O . VAL A 1 236 ? -12.703 20.031 4.219 1 54.25 236 VAL A O 1
ATOM 1840 N N . MET A 1 237 ? -13.352 21.562 5.812 1 52.44 237 MET A N 1
ATOM 1841 C CA . MET A 1 237 ? -13.703 20.469 6.723 1 52.44 237 MET A CA 1
ATOM 1842 C C . MET A 1 237 ? -14.875 19.672 6.172 1 52.44 237 MET A C 1
ATOM 1844 O O . MET A 1 237 ? -14.93 18.453 6.348 1 52.44 237 MET A O 1
ATOM 1848 N N . PHE A 1 238 ? -15.75 20.5 5.512 1 53.53 238 PHE A N 1
ATOM 1849 C CA . PHE A 1 238 ? -16.938 19.844 4.961 1 53.53 238 PHE A CA 1
ATOM 1850 C C . PHE A 1 238 ? -16.547 18.859 3.865 1 53.53 238 PHE A C 1
ATOM 1852 O O . PHE A 1 238 ? -17.016 17.719 3.854 1 53.53 238 PHE A O 1
ATOM 1859 N N . ILE A 1 239 ? -15.797 19.328 3.006 1 56.12 239 ILE A N 1
ATOM 1860 C CA . ILE A 1 239 ? -15.414 18.5 1.869 1 56.12 239 ILE A CA 1
ATOM 1861 C C . ILE A 1 239 ? -14.672 17.25 2.363 1 56.12 239 ILE A C 1
ATOM 1863 O O . ILE A 1 239 ? -14.898 16.141 1.87 1 56.12 239 ILE A O 1
ATOM 1867 N N . MET A 1 240 ? -14.008 17.453 3.414 1 53.72 240 MET A N 1
ATOM 1868 C CA . MET A 1 240 ? -13.148 16.391 3.912 1 53.72 240 MET A CA 1
ATOM 1869 C C . MET A 1 240 ? -13.969 15.312 4.609 1 53.72 240 MET A C 1
ATOM 1871 O O . MET A 1 240 ? -13.719 14.117 4.434 1 53.72 240 MET A O 1
ATOM 1875 N N . SER A 1 241 ? -14.906 15.945 5.43 1 52.69 241 SER A N 1
ATOM 1876 C CA . SER A 1 241 ? -15.773 15.008 6.137 1 52.69 241 SER A CA 1
ATOM 1877 C C . SER A 1 241 ? -16.609 14.18 5.168 1 52.69 241 SER A C 1
ATOM 1879 O O . SER A 1 241 ? -16.812 12.984 5.375 1 52.69 241 SER A O 1
ATOM 1881 N N . CYS A 1 242 ? -17.078 14.914 4.207 1 54.16 242 CYS A N 1
ATOM 1882 C CA . CYS A 1 242 ? -17.844 14.234 3.178 1 54.16 242 CYS A CA 1
ATOM 1883 C C . CYS A 1 242 ? -17.031 13.125 2.521 1 54.16 242 CYS A C 1
ATOM 1885 O O . CYS A 1 242 ? -17.547 12.039 2.27 1 54.16 242 CYS A O 1
ATOM 1887 N N . GLN A 1 243 ? -15.867 13.461 2.348 1 56.72 243 GLN A N 1
ATOM 1888 C CA . GLN A 1 243 ? -15.031 12.531 1.594 1 56.72 243 GLN A CA 1
ATOM 1889 C C . GLN A 1 243 ? -14.672 11.305 2.438 1 56.72 243 GLN A C 1
ATOM 1891 O O . GLN A 1 243 ? -14.562 10.195 1.916 1 56.72 243 GLN A O 1
ATOM 1896 N N . THR A 1 244 ? -14.766 11.445 3.799 1 60.09 244 THR A N 1
ATOM 1897 C CA . THR A 1 244 ? -14.211 10.383 4.637 1 60.09 244 THR A CA 1
ATOM 1898 C C . THR A 1 244 ? -15.141 9.172 4.66 1 60.09 244 THR A C 1
ATOM 1900 O O . THR A 1 244 ? -14.68 8.031 4.645 1 60.09 244 THR A O 1
ATOM 1903 N N . MET A 1 245 ? -16.453 9.453 4.562 1 70.25 245 MET A N 1
ATOM 1904 C CA . MET A 1 245 ? -17.266 8.25 4.703 1 70.25 245 MET A CA 1
ATOM 1905 C C . MET A 1 245 ? -18.078 7.984 3.43 1 70.25 245 MET A C 1
ATOM 1907 O O . MET A 1 245 ? -18.578 6.875 3.227 1 70.25 245 MET A O 1
ATOM 1911 N N . VAL A 1 246 ? -18.047 8.953 2.572 1 75.69 246 VAL A N 1
ATOM 1912 C CA . VAL A 1 246 ? -18.797 8.742 1.337 1 75.69 246 VAL A CA 1
ATOM 1913 C C . VAL A 1 246 ? -18.047 7.785 0.425 1 75.69 246 VAL A C 1
ATOM 1915 O O . VAL A 1 246 ? -18.641 6.906 -0.199 1 75.69 246 VAL A O 1
ATOM 1918 N N . ILE A 1 247 ? -16.781 7.906 0.473 1 76.31 247 ILE A N 1
ATOM 1919 C CA . ILE A 1 247 ? -15.977 7.051 -0.395 1 76.31 247 ILE A CA 1
ATOM 1920 C C . ILE A 1 247 ? -16.094 5.598 0.054 1 76.31 247 ILE A C 1
ATOM 1922 O O . ILE A 1 247 ? -16.422 4.719 -0.748 1 76.31 247 ILE A O 1
ATOM 1926 N N . PRO A 1 248 ? -15.953 5.332 1.269 1 77.81 248 PRO A N 1
ATOM 1927 C CA . PRO A 1 248 ? -16.141 3.953 1.72 1 77.81 248 PRO A CA 1
ATOM 1928 C C . PRO A 1 248 ? -17.562 3.441 1.448 1 77.81 248 PRO A C 1
ATOM 1930 O O . PRO A 1 248 ? -17.75 2.264 1.123 1 77.81 248 PRO A O 1
ATOM 1933 N N . ALA A 1 249 ? -18.531 4.328 1.552 1 78.06 249 ALA A N 1
ATOM 1934 C CA . ALA A 1 249 ? -19.906 3.92 1.312 1 78.06 249 ALA A CA 1
ATOM 1935 C C . ALA A 1 249 ? -20.125 3.529 -0.149 1 78.06 249 ALA A C 1
ATOM 1937 O O . ALA A 1 249 ? -20.766 2.521 -0.442 1 78.06 249 ALA A O 1
ATOM 1938 N N . ILE A 1 250 ? -19.531 4.246 -0.968 1 77.75 250 ILE A N 1
ATOM 1939 C CA . ILE A 1 250 ? -19.641 3.947 -2.393 1 77.75 250 ILE A CA 1
ATOM 1940 C C . ILE A 1 250 ? -18.953 2.615 -2.691 1 77.75 250 ILE A C 1
ATOM 1942 O O . ILE A 1 250 ? -19.5 1.775 -3.408 1 77.75 250 ILE A O 1
ATOM 1946 N N . PHE A 1 251 ? -17.828 2.416 -2.129 1 78.75 251 PHE A N 1
ATOM 1947 C CA . PHE A 1 251 ? -17.078 1.182 -2.35 1 78.75 251 PHE A CA 1
ATOM 1948 C C . PHE A 1 251 ? -17.828 -0.014 -1.776 1 78.75 251 PHE A C 1
ATOM 1950 O O . PHE A 1 251 ? -17.75 -1.121 -2.312 1 78.75 251 PHE A O 1
ATOM 1957 N N . SER A 1 252 ? -18.516 0.25 -0.724 1 76.81 252 SER A N 1
ATOM 1958 C CA . SER A 1 252 ? -19.25 -0.841 -0.099 1 76.81 252 SER A CA 1
ATOM 1959 C C . SER A 1 252 ? -20.391 -1.32 -0.993 1 76.81 252 SER A C 1
ATOM 1961 O O . SER A 1 252 ? -20.734 -2.504 -0.992 1 76.81 252 SER A O 1
ATOM 1963 N N . ILE A 1 253 ? -20.891 -0.435 -1.74 1 74 253 ILE A N 1
ATOM 1964 C CA . ILE A 1 253 ? -22 -0.765 -2.629 1 74 253 ILE A CA 1
ATOM 1965 C C . ILE A 1 253 ? -21.469 -1.424 -3.898 1 74 253 ILE A C 1
ATOM 1967 O O . ILE A 1 253 ? -22.047 -2.4 -4.387 1 74 253 ILE A O 1
ATOM 1971 N N . ILE A 1 254 ? -20.328 -1.015 -4.414 1 71.88 254 ILE A N 1
ATOM 1972 C CA . ILE A 1 254 ? -19.766 -1.482 -5.676 1 71.88 254 ILE A CA 1
ATOM 1973 C C . ILE A 1 254 ? -19.25 -2.912 -5.516 1 71.88 254 ILE A C 1
ATOM 1975 O O . ILE A 1 254 ? -19.219 -3.678 -6.484 1 71.88 254 ILE A O 1
ATOM 1979 N N . GLN A 1 255 ? -18.938 -3.295 -4.375 1 69.62 255 GLN A N 1
ATOM 1980 C CA . GLN A 1 255 ? -18.375 -4.617 -4.152 1 69.62 255 GLN A CA 1
ATOM 1981 C C . GLN A 1 255 ? -19.406 -5.715 -4.422 1 69.62 255 GLN A C 1
ATOM 1983 O O . GLN A 1 255 ? -19.031 -6.867 -4.656 1 69.62 255 GLN A O 1
ATOM 1988 N N . TYR A 1 256 ? -20.609 -5.473 -4.469 1 68.06 256 TYR A N 1
ATOM 1989 C CA . TYR A 1 256 ? -21.641 -6.504 -4.617 1 68.06 256 TYR A CA 1
ATOM 1990 C C . TYR A 1 256 ? -21.734 -6.965 -6.066 1 68.06 256 TYR A C 1
ATOM 1992 O O . TYR A 1 256 ? -21.766 -8.164 -6.34 1 68.06 256 TYR A O 1
ATOM 2000 N N . PRO A 1 257 ? -21.656 -6.098 -6.98 1 64.75 257 PRO A N 1
ATOM 2001 C CA . PRO A 1 257 ? -21.719 -6.594 -8.359 1 64.75 257 PRO A CA 1
ATOM 2002 C C . PRO A 1 257 ? -20.406 -7.184 -8.836 1 64.75 257 PRO A C 1
ATOM 2004 O O . PRO A 1 257 ? -20.375 -7.949 -9.805 1 64.75 257 PRO A O 1
ATOM 2007 N N . VAL A 1 258 ? -19.359 -6.871 -8.203 1 61.16 258 VAL A N 1
ATOM 2008 C CA . VAL A 1 258 ? -18.062 -7.348 -8.641 1 61.16 258 VAL A CA 1
ATOM 2009 C C . VAL A 1 258 ? -17.359 -8.07 -7.496 1 61.16 258 VAL A C 1
ATOM 2011 O O . VAL A 1 258 ? -16.359 -7.574 -6.953 1 61.16 258 VAL A O 1
ATOM 2014 N N . PRO A 1 259 ? -17.906 -9.297 -7.16 1 60.88 259 PRO A N 1
ATOM 2015 C CA . PRO A 1 259 ? -17.328 -10 -6.008 1 60.88 259 PRO A CA 1
ATOM 2016 C C . PRO A 1 259 ? -15.953 -10.586 -6.301 1 60.88 259 PRO A C 1
ATOM 2018 O O . PRO A 1 259 ? -15.391 -11.297 -5.465 1 60.88 259 PRO A O 1
ATOM 2021 N N . LEU A 1 260 ? -15.305 -9.992 -7.332 1 67.19 260 LEU A N 1
ATOM 2022 C CA . LEU A 1 260 ? -14.055 -10.656 -7.703 1 67.19 260 LEU A CA 1
ATOM 2023 C C . LEU A 1 260 ? -12.875 -10.062 -6.934 1 67.19 260 LEU A C 1
ATOM 2025 O O . LEU A 1 260 ? -12.891 -8.883 -6.578 1 67.19 260 LEU A O 1
ATOM 2029 N N . TYR A 1 261 ? -12 -10.891 -6.414 1 67.06 261 TYR A N 1
ATOM 2030 C CA . TYR A 1 261 ? -10.656 -10.633 -5.902 1 67.06 261 TYR A CA 1
ATOM 2031 C C . TYR A 1 261 ? -10.719 -9.922 -4.551 1 67.06 261 TYR A C 1
ATOM 2033 O O . TYR A 1 261 ? -9.953 -8.984 -4.301 1 67.06 261 TYR A O 1
ATOM 2041 N N . GLU A 1 262 ? -11.852 -10.305 -3.703 1 69.31 262 GLU A N 1
ATOM 2042 C CA . GLU A 1 262 ? -11.953 -9.906 -2.301 1 69.31 262 GLU A CA 1
ATOM 2043 C C . GLU A 1 262 ? -12.039 -8.391 -2.162 1 69.31 262 GLU A C 1
ATOM 2045 O O . GLU A 1 262 ? -11.391 -7.805 -1.292 1 69.31 262 GLU A O 1
ATOM 2050 N N . MET A 1 263 ? -12.891 -7.762 -2.98 1 72.81 263 MET A N 1
ATOM 2051 C CA . MET A 1 263 ? -13.07 -6.312 -2.963 1 72.81 263 MET A CA 1
ATOM 2052 C C . MET A 1 263 ? -13.695 -5.855 -1.648 1 72.81 263 MET A C 1
ATOM 2054 O O . MET A 1 263 ? -13.57 -4.688 -1.271 1 72.81 263 MET A O 1
ATOM 2058 N N . ASN A 1 264 ? -14.211 -6.828 -0.881 1 75.56 264 ASN A N 1
ATOM 2059 C CA . ASN A 1 264 ? -14.859 -6.496 0.383 1 75.56 264 ASN A CA 1
ATOM 2060 C C . ASN A 1 264 ? -13.852 -6.035 1.428 1 75.56 264 ASN A C 1
ATOM 2062 O O . ASN A 1 264 ? -14.195 -5.285 2.344 1 75.56 264 ASN A O 1
ATOM 2066 N N . SER A 1 265 ? -12.633 -6.477 1.244 1 84.56 265 SER A N 1
ATOM 2067 C CA . SER A 1 265 ? -11.602 -6.098 2.201 1 84.56 265 SER A CA 1
ATOM 2068 C C . SER A 1 265 ? -11.258 -4.613 2.088 1 84.56 265 SER A C 1
ATOM 2070 O O . SER A 1 265 ? -10.781 -4.008 3.049 1 84.56 265 SER A O 1
ATOM 2072 N N . ASN A 1 266 ? -11.562 -4.016 0.976 1 88.44 266 ASN A N 1
ATOM 2073 C CA . ASN A 1 266 ? -11.242 -2.615 0.733 1 88.44 266 ASN A CA 1
ATOM 2074 C C . ASN A 1 266 ? -12.086 -1.687 1.599 1 88.44 266 ASN A C 1
ATOM 2076 O O . ASN A 1 266 ? -11.633 -0.609 1.988 1 88.44 266 ASN A O 1
ATOM 2080 N N . LEU A 1 267 ? -13.25 -2.104 1.876 1 87.69 267 LEU A N 1
ATOM 2081 C CA . LEU A 1 267 ? -14.156 -1.273 2.66 1 87.69 267 LEU A CA 1
ATOM 2082 C C . LEU A 1 267 ? -13.586 -1.006 4.047 1 87.69 267 LEU A C 1
ATOM 2084 O O . LEU A 1 267 ? -13.523 0.145 4.488 1 87.69 267 LEU A O 1
ATOM 2088 N N . LEU A 1 268 ? -13.156 -2.027 4.676 1 90.75 268 LEU A N 1
ATOM 2089 C CA . LEU A 1 268 ? -12.617 -1.896 6.023 1 90.75 268 LEU A CA 1
ATOM 2090 C C . LEU A 1 268 ? -11.359 -1.031 6.023 1 90.75 268 LEU A C 1
ATOM 2092 O O . LEU A 1 268 ? -11.18 -0.193 6.91 1 90.75 268 LEU A O 1
ATOM 2096 N N . THR A 1 269 ? -10.547 -1.205 5.043 1 92.75 269 THR A N 1
ATOM 2097 C CA . THR A 1 269 ? -9.312 -0.43 4.938 1 92.75 269 THR A CA 1
ATOM 2098 C C . THR A 1 269 ? -9.625 1.043 4.684 1 92.75 269 THR A C 1
ATOM 2100 O O . THR A 1 269 ? -9.016 1.924 5.301 1 92.75 269 THR A O 1
ATOM 2103 N N . LEU A 1 270 ? -10.578 1.272 3.824 1 89.94 270 LEU A N 1
ATOM 2104 C CA . LEU A 1 270 ? -10.953 2.648 3.514 1 89.94 270 LEU A CA 1
ATOM 2105 C C . LEU A 1 270 ? -11.484 3.361 4.75 1 89.94 270 LEU A C 1
ATOM 2107 O O . LEU A 1 270 ? -11.102 4.5 5.031 1 89.94 270 LEU A O 1
ATOM 2111 N N . VAL A 1 271 ? -12.297 2.717 5.445 1 88.19 271 VAL A N 1
ATOM 2112 C CA . VAL A 1 271 ? -12.859 3.322 6.648 1 88.19 271 VAL A CA 1
ATOM 2113 C C . VAL A 1 271 ? -11.758 3.555 7.676 1 88.19 271 VAL A C 1
ATOM 2115 O O . VAL A 1 271 ? -11.695 4.617 8.297 1 88.19 271 VAL A O 1
ATOM 2118 N N . ALA A 1 272 ? -10.891 2.594 7.84 1 89.81 272 ALA A N 1
ATOM 2119 C CA . ALA A 1 272 ? -9.812 2.676 8.828 1 89.81 272 ALA A CA 1
ATOM 2120 C C . ALA A 1 272 ? -8.859 3.818 8.5 1 89.81 272 ALA A C 1
ATOM 2122 O O . ALA A 1 272 ? -8.297 4.445 9.406 1 89.81 272 ALA A O 1
ATOM 2123 N N . ILE A 1 273 ? -8.648 4.082 7.258 1 88.75 273 ILE A N 1
ATOM 2124 C CA . ILE A 1 273 ? -7.699 5.109 6.844 1 88.75 273 ILE A CA 1
ATOM 2125 C C . ILE A 1 273 ? -8.383 6.477 6.852 1 88.75 273 ILE A C 1
ATOM 2127 O O . ILE A 1 273 ? -7.793 7.469 7.285 1 88.75 273 ILE A O 1
ATOM 2131 N N . PHE A 1 274 ? -9.602 6.578 6.465 1 82.62 274 PHE A N 1
ATOM 2132 C CA . PHE A 1 274 ? -10.266 7.859 6.27 1 82.62 274 PHE A CA 1
ATOM 2133 C C . PHE A 1 274 ? -10.734 8.438 7.598 1 82.62 274 PHE A C 1
ATOM 2135 O O . PHE A 1 274 ? -10.867 9.656 7.742 1 82.62 274 PHE A O 1
ATOM 2142 N N . LEU A 1 275 ? -10.953 7.645 8.562 1 80.12 275 LEU A N 1
ATOM 2143 C CA . LEU A 1 275 ? -11.398 8.133 9.867 1 80.12 275 LEU A CA 1
ATOM 2144 C C . LEU A 1 275 ? -10.344 9.039 10.492 1 80.12 275 LEU A C 1
ATOM 2146 O O . LEU A 1 275 ? -10.633 10.18 10.859 1 80.12 275 LEU A O 1
ATOM 2150 N N . PRO A 1 276 ? -9.102 8.633 10.609 1 78.12 276 PRO A N 1
ATOM 2151 C CA . PRO A 1 276 ? -8.094 9.516 11.188 1 78.12 276 PRO A CA 1
ATOM 2152 C C . PRO A 1 276 ? -7.684 10.648 10.25 1 78.12 276 PRO A C 1
ATOM 2154 O O . PRO A 1 276 ? -7.242 11.703 10.703 1 78.12 276 PRO A O 1
ATOM 2157 N N . LEU A 1 277 ? -7.781 10.414 8.961 1 75.31 277 LEU A N 1
ATOM 2158 C CA . LEU A 1 277 ? -7.383 11.43 7.992 1 75.31 277 LEU A CA 1
ATOM 2159 C C . LEU A 1 277 ? -8.305 12.641 8.07 1 75.31 277 LEU A C 1
ATOM 2161 O O . LEU A 1 277 ? -7.863 13.773 7.852 1 75.31 277 LEU A O 1
ATOM 2165 N N . SER A 1 278 ? -9.523 12.406 8.367 1 69.12 278 SER A N 1
ATOM 2166 C CA . SER A 1 278 ? -10.477 13.5 8.492 1 69.12 278 SER A CA 1
ATOM 2167 C C . SER A 1 278 ? -10.125 14.414 9.656 1 69.12 278 SER A C 1
ATOM 2169 O O . SER A 1 278 ? -10.227 15.633 9.547 1 69.12 278 SER A O 1
ATOM 2171 N N . SER A 1 279 ? -9.656 13.836 10.664 1 67.81 279 SER A N 1
ATOM 2172 C CA . SER A 1 279 ? -9.273 14.617 11.836 1 67.81 279 SER A CA 1
ATOM 2173 C C . SER A 1 279 ? -8.008 15.43 11.562 1 67.81 279 SER A C 1
ATOM 2175 O O . SER A 1 279 ? -7.898 16.578 12 1 67.81 279 SER A O 1
ATOM 2177 N N . LEU A 1 280 ? -7.086 14.844 10.875 1 70.5 280 LEU A N 1
ATOM 2178 C CA . LEU A 1 280 ? -5.832 15.508 10.547 1 70.5 280 LEU A CA 1
ATOM 2179 C C . LEU A 1 280 ? -6.07 16.688 9.609 1 70.5 280 LEU A C 1
ATOM 2181 O O . LEU A 1 280 ? -5.469 17.75 9.773 1 70.5 280 LEU A O 1
ATOM 2185 N N . TRP A 1 281 ? -6.883 16.484 8.734 1 65.75 281 TRP A N 1
ATOM 2186 C CA . TRP A 1 281 ? -7.195 17.531 7.766 1 65.75 281 TRP A CA 1
ATOM 2187 C C . TRP A 1 281 ? -7.934 18.688 8.438 1 65.75 281 TRP A C 1
ATOM 2189 O O . TRP A 1 281 ? -7.699 19.859 8.109 1 65.75 281 TRP A O 1
ATOM 2199 N N . ALA A 1 282 ? -8.805 18.406 9.344 1 63.06 282 ALA A N 1
ATOM 2200 C CA . ALA A 1 282 ? -9.531 19.422 10.086 1 63.06 282 ALA A CA 1
ATOM 2201 C C . ALA A 1 282 ? -8.578 20.297 10.898 1 63.06 282 ALA A C 1
ATOM 2203 O O . ALA A 1 282 ? -8.742 21.516 10.961 1 63.06 282 ALA A O 1
ATOM 2204 N N . ALA A 1 283 ? -7.656 19.656 11.352 1 63.66 283 ALA A N 1
ATOM 2205 C CA . ALA A 1 283 ? -6.672 20.375 12.141 1 63.66 283 ALA A CA 1
ATOM 2206 C C . ALA A 1 283 ? -5.816 21.281 11.266 1 63.66 283 ALA A C 1
ATOM 2208 O O . ALA A 1 283 ? -5.504 22.422 11.648 1 63.66 283 ALA A O 1
ATOM 2209 N N . ALA A 1 284 ? -5.562 20.859 10.094 1 63.72 284 ALA A N 1
ATOM 2210 C CA . ALA A 1 284 ? -4.738 21.625 9.164 1 63.72 284 ALA A CA 1
ATOM 2211 C C . ALA A 1 284 ? -5.52 22.797 8.578 1 63.72 284 ALA A C 1
ATOM 2213 O O . ALA A 1 284 ? -4.973 23.891 8.406 1 63.72 284 ALA A O 1
ATOM 2214 N N . ALA A 1 285 ? -6.738 22.594 8.297 1 61.31 285 ALA A N 1
ATOM 2215 C CA . ALA A 1 285 ? -7.586 23.625 7.711 1 61.31 285 ALA A CA 1
ATOM 2216 C C . ALA A 1 285 ? -7.832 24.766 8.703 1 61.31 285 ALA A C 1
ATOM 2218 O O . ALA A 1 285 ? -7.902 25.922 8.32 1 61.31 285 ALA A O 1
ATOM 2219 N N . THR A 1 286 ? -8.062 24.438 9.922 1 59.69 286 THR A N 1
ATOM 2220 C CA . THR A 1 286 ? -8.266 25.438 10.953 1 59.69 286 THR A CA 1
ATOM 2221 C C . THR A 1 286 ? -7.02 26.297 11.125 1 59.69 286 THR A C 1
ATOM 2223 O O . THR A 1 286 ? -7.125 27.516 11.328 1 59.69 286 THR A O 1
ATOM 2226 N N . LYS A 1 287 ? -6.039 25.672 10.906 1 59.53 287 LYS A N 1
ATOM 2227 C CA . LYS A 1 287 ? -4.777 26.391 11.055 1 59.53 287 LYS A CA 1
ATOM 2228 C C . LYS A 1 287 ? -4.543 27.344 9.883 1 59.53 287 LYS A C 1
ATOM 2230 O O . LYS A 1 287 ? -4.07 28.469 10.07 1 59.53 287 LYS A O 1
ATOM 2235 N N . HIS A 1 288 ? -4.949 26.938 8.758 1 57.06 288 HIS A N 1
ATOM 2236 C CA . HIS A 1 288 ? -4.785 27.766 7.57 1 57.06 288 HIS A CA 1
ATOM 2237 C C . HIS A 1 288 ? -5.723 28.969 7.598 1 57.06 288 HIS A C 1
ATOM 2239 O O . HIS A 1 288 ? -5.367 30.047 7.125 1 57.06 288 HIS A O 1
ATOM 2245 N N . SER A 1 289 ? -6.855 28.797 8.117 1 53.44 289 SER A N 1
ATOM 2246 C CA . SER A 1 289 ? -7.828 29.875 8.203 1 53.44 289 SER A CA 1
ATOM 2247 C C . SER A 1 289 ? -7.379 30.953 9.195 1 53.44 289 SER A C 1
ATOM 2249 O O . SER A 1 289 ? -7.602 32.125 8.977 1 53.44 289 SER A O 1
ATOM 2251 N N . PHE A 1 290 ? -6.762 30.516 10.227 1 50.19 290 PHE A N 1
ATOM 2252 C CA . PHE A 1 290 ? -6.293 31.484 11.219 1 50.19 290 PHE A CA 1
ATOM 2253 C C . PHE A 1 290 ? -5.109 32.281 10.68 1 50.19 290 PHE A C 1
ATOM 2255 O O . PHE A 1 290 ? -4.977 33.469 10.961 1 50.19 290 PHE A O 1
ATOM 2262 N N . GLU A 1 291 ? -4.344 31.688 9.914 1 51.47 291 GLU A N 1
ATOM 2263 C CA . GLU A 1 291 ? -3.193 32.375 9.344 1 51.47 291 GLU A CA 1
ATOM 2264 C C . GLU A 1 291 ? -3.629 33.406 8.289 1 51.47 291 GLU A C 1
ATOM 2266 O O . GLU A 1 291 ? -3.041 34.469 8.172 1 51.47 291 GLU A O 1
ATOM 2271 N N . THR A 1 292 ? -4.578 33.031 7.555 1 47.12 292 THR A N 1
ATOM 2272 C CA . THR A 1 292 ? -5.078 34 6.582 1 47.12 292 THR A CA 1
ATOM 2273 C C . THR A 1 292 ? -5.773 35.156 7.281 1 47.12 292 THR A C 1
ATOM 2275 O O . THR A 1 292 ? -5.777 36.281 6.77 1 47.12 292 THR A O 1
ATOM 2278 N N . MET A 1 293 ? -6.359 34.969 8.43 1 45.59 293 MET A N 1
ATOM 2279 C CA . MET A 1 293 ? -6.988 36.062 9.172 1 45.59 293 MET A CA 1
ATOM 2280 C C . MET A 1 293 ? -5.934 37 9.781 1 45.59 293 MET A C 1
ATOM 2282 O O . MET A 1 293 ? -6.125 38.219 9.844 1 45.59 293 MET A O 1
ATOM 2286 N N . THR A 1 294 ? -4.953 36.375 10.305 1 42.41 294 THR A N 1
ATOM 2287 C CA . THR A 1 294 ? -3.92 37.219 10.898 1 42.41 294 THR A CA 1
ATOM 2288 C C . THR A 1 294 ? -3.082 37.906 9.812 1 42.41 294 THR A C 1
ATOM 2290 O O . THR A 1 294 ? -2.355 38.844 10.086 1 42.41 294 THR A O 1
ATOM 2293 N N . SER A 1 295 ? -3.047 37.344 8.695 1 41 295 SER A N 1
ATOM 2294 C CA . SER A 1 295 ? -2.354 38.031 7.617 1 41 295 SER A CA 1
ATOM 2295 C C . SER A 1 295 ? -3.225 39.125 7.02 1 41 295 SER A C 1
ATOM 2297 O O . SER A 1 295 ? -3.053 39.5 5.855 1 41 295 SER A O 1
ATOM 2299 N N . GLY A 1 296 ? -4.363 39.531 7.602 1 35.72 296 GLY A N 1
ATOM 2300 C CA . GLY A 1 296 ? -4.953 40.781 7.184 1 35.72 296 GLY A CA 1
ATOM 2301 C C . GLY A 1 296 ? -3.936 41.906 7.066 1 35.72 296 GLY A C 1
ATOM 2302 O O . GLY A 1 296 ? -2.816 41.781 7.57 1 35.72 296 GLY A O 1
ATOM 2303 N N . PRO A 1 297 ? -4.203 42.906 6.203 1 36.25 297 PRO A N 1
ATOM 2304 C CA . PRO A 1 297 ? -3.291 44.062 6.039 1 36.25 297 PRO A CA 1
ATOM 2305 C C . PRO A 1 297 ? -2.729 44.562 7.367 1 36.25 297 PRO A C 1
ATOM 2307 O O . PRO A 1 297 ? -3.49 44.875 8.281 1 36.25 297 PRO A O 1
ATOM 2310 N N . HIS A 1 298 ? -1.788 44 7.887 1 34 298 HIS A N 1
ATOM 2311 C CA . HIS A 1 298 ? -1.06 44.906 8.766 1 34 298 HIS A CA 1
ATOM 2312 C C . HIS A 1 298 ? -1.062 46.312 8.219 1 34 298 HIS A C 1
ATOM 2314 O O . HIS A 1 298 ? -0.425 46.594 7.203 1 34 298 HIS A O 1
ATOM 2320 N N . GLN A 1 299 ? -2.193 47 8.219 1 30.64 299 GLN A N 1
ATOM 2321 C CA . GLN A 1 299 ? -2.123 48.469 8.117 1 30.64 299 GLN A CA 1
ATOM 2322 C C . GLN A 1 299 ? -0.912 49 8.867 1 30.64 299 GLN A C 1
ATOM 2324 O O . GLN A 1 299 ? -0.776 48.781 10.078 1 30.64 299 GLN A O 1
ATOM 2329 N N . TYR A 1 300 ? 0.238 48.969 8.156 1 30.78 300 TYR A N 1
ATOM 2330 C CA . TYR A 1 300 ? 1.266 49.938 8.531 1 30.78 300 TYR A CA 1
ATOM 2331 C C . TYR A 1 300 ? 0.641 51.219 9.031 1 30.78 300 TYR A C 1
ATOM 2333 O O . TYR A 1 300 ? 0.059 52 8.258 1 30.78 300 TYR A O 1
ATOM 2341 N N . LEU A 1 301 ? -0.088 51.156 10.133 1 29.14 301 LEU A N 1
ATOM 2342 C CA . LEU A 1 301 ? -0.367 52.406 10.797 1 29.14 301 LEU A CA 1
ATOM 2343 C C . LEU A 1 301 ? 0.896 53.281 10.898 1 29.14 301 LEU A C 1
ATOM 2345 O O . LEU A 1 301 ? 1.545 53.281 11.945 1 29.14 301 LEU A O 1
ATOM 2349 N N . TRP A 1 302 ? 1.896 53.125 9.891 1 28.31 302 TRP A N 1
ATOM 2350 C CA . TRP A 1 302 ? 2.811 54.281 9.938 1 28.31 302 TRP A CA 1
ATOM 2351 C C . TRP A 1 302 ? 2.041 55.594 10.008 1 28.31 302 TRP A C 1
ATOM 2353 O O . TRP A 1 302 ? 1.218 55.875 9.141 1 28.31 302 TRP A O 1
ATOM 2363 N N . SER A 1 303 ? 1.71 55.844 11.219 1 26.91 303 SER A N 1
ATOM 2364 C CA . SER A 1 303 ? 1.282 57.219 11.578 1 26.91 303 SER A CA 1
ATOM 2365 C C . SER A 1 303 ? 2.062 58.25 10.805 1 26.91 303 SER A C 1
ATOM 2367 O O . SER A 1 303 ? 3.295 58.25 10.812 1 26.91 303 SER A O 1
ATOM 2369 N N . SER A 1 304 ? 1.69 58.5 9.523 1 29.06 304 SER A N 1
ATOM 2370 C CA . SER A 1 304 ? 2.033 59.75 8.883 1 29.06 304 SER A CA 1
ATOM 2371 C C . SER A 1 304 ? 2.113 60.906 9.898 1 29.06 304 SER A C 1
ATOM 2373 O O . SER A 1 304 ? 1.141 61.188 10.602 1 29.06 304 SER A O 1
ATOM 2375 N N . GLU A 1 305 ? 3.188 60.875 10.695 1 27.64 305 GLU A N 1
ATOM 2376 C CA . GLU A 1 305 ? 3.494 62.156 11.344 1 27.64 305 GLU A CA 1
ATOM 2377 C C . GLU A 1 305 ? 3.258 63.344 10.391 1 27.64 305 GLU A C 1
ATOM 2379 O O . GLU A 1 305 ? 3.898 63.438 9.344 1 27.64 305 GLU A O 1
ATOM 2384 N N . ARG A 1 306 ? 1.916 63.625 10.203 1 27.69 306 ARG A N 1
ATOM 2385 C CA . ARG A 1 306 ? 1.469 64.875 9.625 1 27.69 306 ARG A CA 1
ATOM 2386 C C . ARG A 1 306 ? 2.369 66.062 10.062 1 27.69 306 ARG A C 1
ATOM 2388 O O . ARG A 1 306 ? 2.455 66.375 11.258 1 27.69 306 ARG A O 1
ATOM 2395 N N . ASN A 1 307 ? 3.627 66.062 9.523 1 24.72 307 ASN A N 1
ATOM 2396 C CA . ASN A 1 307 ? 4.234 67.375 9.562 1 24.72 307 ASN A CA 1
ATOM 2397 C C . ASN A 1 307 ? 3.217 68.5 9.25 1 24.72 307 ASN A C 1
ATOM 2399 O O . ASN A 1 307 ? 2.564 68.438 8.211 1 24.72 307 ASN A O 1
ATOM 2403 N N . ASN A 1 308 ? 2.484 69 10.281 1 24.88 308 ASN A N 1
ATOM 2404 C CA . ASN A 1 308 ? 1.61 70.188 10.406 1 24.88 308 ASN A CA 1
ATOM 2405 C C . ASN A 1 308 ? 2.152 71.375 9.625 1 24.88 308 ASN A C 1
ATOM 2407 O O . ASN A 1 308 ? 2.977 72.125 10.141 1 24.88 308 ASN A O 1
ATOM 2411 N N . SER A 1 309 ? 2.797 71.125 8.453 1 25.47 309 SER A N 1
ATOM 2412 C CA . SER A 1 309 ? 3.047 72.5 7.902 1 25.47 309 SER A CA 1
ATOM 2413 C C . SER A 1 309 ? 1.771 73.312 7.867 1 25.47 309 SER A C 1
ATOM 2415 O O . SER A 1 309 ? 0.699 72.812 7.535 1 25.47 309 SER A O 1
ATOM 2417 N N . THR A 1 310 ? 1.717 74.375 8.664 1 26.44 310 THR A N 1
ATOM 2418 C CA . THR A 1 310 ? 0.833 75.5 8.977 1 26.44 310 THR A CA 1
ATOM 2419 C C . THR A 1 310 ? 0.305 76.188 7.703 1 26.44 310 THR A C 1
ATOM 2421 O O . THR A 1 310 ? 0.509 77.375 7.477 1 26.44 310 THR A O 1
ATOM 2424 N N . SER A 1 311 ? 0.228 75.375 6.535 1 24.52 311 SER A N 1
ATOM 2425 C CA . SER A 1 311 ? -0.119 76.312 5.473 1 24.52 311 SER A CA 1
ATOM 2426 C C . SER A 1 311 ? -1.406 77.062 5.797 1 24.52 311 SER A C 1
ATOM 2428 O O . SER A 1 311 ? -2.348 76.5 6.34 1 24.52 311 SER A O 1
ATOM 2430 N N . THR A 1 312 ? -1.374 78.375 5.879 1 25.48 312 THR A N 1
ATOM 2431 C CA . THR A 1 312 ? -2.189 79.5 6.184 1 25.48 312 THR A CA 1
ATOM 2432 C C . THR A 1 312 ? -3.443 79.562 5.312 1 25.48 312 THR A C 1
ATOM 2434 O O . THR A 1 312 ? -4.16 80.562 5.277 1 25.48 312 THR A O 1
ATOM 2437 N N . GLU A 1 313 ? -3.801 78.375 4.602 1 24.55 313 GLU A N 1
ATOM 2438 C CA . GLU A 1 313 ? -4.781 78.75 3.602 1 24.55 313 GLU A CA 1
ATOM 2439 C C . GLU A 1 313 ? -5.988 79.438 4.25 1 24.55 313 GLU A C 1
ATOM 2441 O O . GLU A 1 313 ? -6.402 79.062 5.348 1 24.55 313 GLU A O 1
ATOM 2446 N N . THR A 1 314 ? -6.328 80.562 3.736 1 23.34 314 THR A N 1
ATOM 2447 C CA . THR A 1 314 ? -7.336 81.625 3.9 1 23.34 314 THR A CA 1
ATOM 2448 C C . THR A 1 314 ? -8.742 81 3.873 1 23.34 314 THR A C 1
ATOM 2450 O O . THR A 1 314 ? -9.094 80.25 2.945 1 23.34 314 THR A O 1
ATOM 2453 N N . ARG A 1 315 ? -9.477 80.938 5.035 1 24.75 315 ARG A N 1
ATOM 2454 C CA . ARG A 1 315 ? -10.75 80.5 5.605 1 24.75 315 ARG A CA 1
ATOM 2455 C C . ARG A 1 315 ? -11.922 81 4.77 1 24.75 315 ARG A C 1
ATOM 2457 O O . ARG A 1 315 ? -12.461 82.062 5.016 1 24.75 315 ARG A O 1
ATOM 2464 N N . LYS A 1 316 ? -11.703 81 3.328 1 24.5 316 LYS A N 1
ATOM 2465 C CA . LYS A 1 316 ? -12.812 81.812 2.812 1 24.5 316 LYS A CA 1
ATOM 2466 C C . LYS A 1 316 ? -14.156 81.188 3.252 1 24.5 316 LYS A C 1
ATOM 2468 O O . LYS A 1 316 ? -14.32 80 3.326 1 24.5 316 LYS A O 1
ATOM 2473 N N . GLN A 1 317 ? -15.094 81.938 3.838 1 23.09 317 GLN A N 1
ATOM 2474 C CA . GLN A 1 317 ? -16.328 82.062 4.617 1 23.09 317 GLN A CA 1
ATOM 2475 C C . GLN A 1 317 ? -17.516 81.5 3.848 1 23.09 317 GLN A C 1
ATOM 2477 O O . GLN A 1 317 ? -18.641 81.562 4.32 1 23.09 317 GLN A O 1
ATOM 2482 N N . GLY A 1 318 ? -17.312 80.812 2.605 1 20.47 318 GLY A N 1
ATOM 2483 C CA . GLY A 1 318 ? -18.547 81.062 1.871 1 20.47 318 GLY A CA 1
ATOM 2484 C C . GLY A 1 318 ? -19.766 80.438 2.533 1 20.47 318 GLY A C 1
ATOM 2485 O O . GLY A 1 318 ? -19.609 79.562 3.412 1 20.47 318 GLY A O 1
ATOM 2486 N N . SER A 1 319 ? -21.047 80.812 2.213 1 23.19 319 SER A N 1
ATOM 2487 C CA . SER A 1 319 ? -22.422 81.062 2.637 1 23.19 319 SER A CA 1
ATOM 2488 C C . SER A 1 319 ? -23.25 79.75 2.549 1 23.19 319 SER A C 1
ATOM 2490 O O . SER A 1 319 ? -23.844 79.5 1.51 1 23.19 319 SER A O 1
ATOM 2492 N N . PHE A 1 320 ? -22.641 78.5 2.816 1 21.77 320 PHE A N 1
ATOM 2493 C CA . PHE A 1 320 ? -23.422 77.312 2.484 1 21.77 320 PHE A CA 1
ATOM 2494 C C . PHE A 1 320 ? -24.75 77.312 3.234 1 21.77 320 PHE A C 1
ATOM 2496 O O . PHE A 1 320 ? -24.766 77.438 4.457 1 21.77 320 PHE A O 1
ATOM 2503 N N . SER A 1 321 ? -25.797 77.75 2.566 1 21.92 321 SER A N 1
ATOM 2504 C CA . SER A 1 321 ? -27.188 77.812 2.967 1 21.92 321 SER A CA 1
ATOM 2505 C C . SER A 1 321 ? -27.688 76.5 3.572 1 21.92 321 SER A C 1
ATOM 2507 O O . SER A 1 321 ? -27.172 75.438 3.244 1 21.92 321 SER A O 1
ATOM 2509 N N . GLN A 1 322 ? -28.625 76.5 4.586 1 19.31 322 GLN A N 1
ATOM 2510 C CA . GLN A 1 322 ? -29.141 75.875 5.789 1 19.31 322 GLN A CA 1
ATOM 2511 C C . GLN A 1 322 ? -30.031 74.688 5.438 1 19.31 322 GLN A C 1
ATOM 2513 O O . GLN A 1 322 ? -30.422 73.938 6.32 1 19.31 322 GLN A O 1
ATOM 2518 N N . ASN A 1 323 ? -30.516 74.5 4.199 1 21.86 323 ASN A N 1
ATOM 2519 C CA . ASN A 1 323 ? -31.875 74 4.32 1 21.86 323 ASN A CA 1
ATOM 2520 C C . ASN A 1 323 ? -31.922 72.562 4.918 1 21.86 323 ASN A C 1
ATOM 2522 O O . ASN A 1 323 ? -31.188 71.688 4.477 1 21.86 323 ASN A O 1
ATOM 2526 N N . GLN A 1 324 ? -32.469 72.375 6.156 1 19.89 324 GLN A N 1
ATOM 2527 C CA . GLN A 1 324 ? -32.594 71.375 7.23 1 19.89 324 GLN A CA 1
ATOM 2528 C C . GLN A 1 324 ? -33.438 70.188 6.801 1 19.89 324 GLN A C 1
ATOM 2530 O O . GLN A 1 324 ? -34.438 69.875 7.453 1 19.89 324 GLN A O 1
ATOM 2535 N N . SER A 1 325 ? -33.75 69.875 5.527 1 21.41 325 SER A N 1
ATOM 2536 C CA . SER A 1 325 ? -34.938 69.062 5.473 1 21.41 325 SER A CA 1
ATOM 2537 C C . SER A 1 325 ? -34.719 67.75 6.215 1 21.41 325 SER A C 1
ATOM 2539 O O . SER A 1 325 ? -33.656 67.188 6.176 1 21.41 325 SER A O 1
ATOM 2541 N N . THR A 1 326 ? -35.562 67.375 7.211 1 20.89 326 THR A N 1
ATOM 2542 C CA . THR A 1 326 ? -35.781 66.5 8.336 1 20.89 326 THR A CA 1
ATOM 2543 C C . THR A 1 326 ? -35.938 65.062 7.852 1 20.89 326 THR A C 1
ATOM 2545 O O . THR A 1 326 ? -36.25 64.125 8.641 1 20.89 326 THR A O 1
ATOM 2548 N N . LEU A 1 327 ? -35.531 64.625 6.633 1 21.22 327 LEU A N 1
ATOM 2549 C CA . LEU A 1 327 ? -36.188 63.375 6.262 1 21.22 327 LEU A CA 1
ATOM 2550 C C . LEU A 1 327 ? -35.844 62.281 7.262 1 21.22 327 LEU A C 1
ATOM 2552 O O . LEU A 1 327 ? -34.719 62.125 7.68 1 21.22 327 LEU A O 1
ATOM 2556 N N . ARG A 1 328 ? -36.906 61.719 8.023 1 21.58 328 ARG A N 1
ATOM 2557 C CA . ARG A 1 328 ? -37.125 60.719 9.062 1 21.58 328 ARG A CA 1
ATOM 2558 C C . ARG A 1 328 ? -36.562 59.375 8.672 1 21.58 328 ARG A C 1
ATOM 2560 O O . ARG A 1 328 ? -37.062 58.688 7.766 1 21.58 328 ARG A O 1
ATOM 2567 N N . SER A 1 329 ? -35.25 59.219 8.375 1 19.89 329 SER A N 1
ATOM 2568 C CA . SER A 1 329 ? -34.75 57.938 7.91 1 19.89 329 SER A CA 1
ATOM 2569 C C . SER A 1 329 ? -35 56.844 8.938 1 19.89 329 SER A C 1
ATOM 2571 O O . SER A 1 329 ? -34.781 57.062 10.133 1 19.89 329 SER A O 1
ATOM 2573 N N . GLY A 1 330 ? -36.031 55.938 8.773 1 21.06 330 GLY A N 1
ATOM 2574 C CA . GLY A 1 330 ? -36.438 54.75 9.484 1 21.06 330 GLY A CA 1
ATOM 2575 C C . GLY A 1 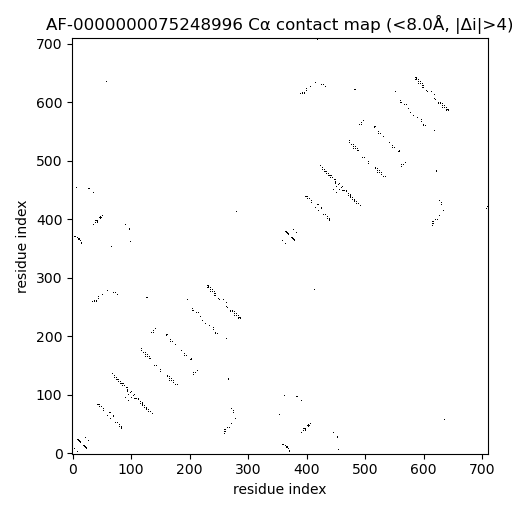330 ? -35.25 53.844 9.844 1 21.06 330 GLY A C 1
ATOM 2576 O O . GLY A 1 330 ? -34.312 53.688 9.055 1 21.06 330 GLY A O 1
ATOM 2577 N N . GLY A 1 331 ? -34.812 53.812 11.109 1 19.83 331 GLY A N 1
ATOM 2578 C CA . GLY A 1 331 ? -33.75 53.188 11.867 1 19.83 331 GLY A CA 1
ATOM 2579 C C . GLY A 1 331 ? -33.781 51.656 11.766 1 19.83 331 GLY A C 1
ATOM 2580 O O . GLY A 1 331 ? -34.719 51.031 12.203 1 19.83 331 GLY A O 1
ATOM 2581 N N . SER A 1 332 ? -33.562 51.031 10.57 1 21.25 332 SER A N 1
ATOM 2582 C CA . SER A 1 332 ? -33.5 49.562 10.594 1 21.25 332 SER A CA 1
ATOM 2583 C C . SER A 1 332 ? -32.531 49.094 11.68 1 21.25 332 SER A C 1
ATOM 2585 O O . SER A 1 332 ? -31.422 49.594 11.812 1 21.25 332 SER A O 1
ATOM 2587 N N . VAL A 1 333 ? -33.062 48.625 12.844 1 21.88 333 VAL A N 1
ATOM 2588 C CA . VAL A 1 333 ? -32.531 48.031 14.055 1 21.88 333 VAL A CA 1
ATOM 2589 C C . VAL A 1 333 ? -31.516 46.938 13.68 1 21.88 333 VAL A C 1
ATOM 2591 O O . VAL A 1 333 ? -31.891 45.906 13.125 1 21.88 333 VAL A O 1
ATOM 2594 N N . ALA A 1 334 ? -30.391 47.25 13.086 1 25.28 334 ALA A N 1
ATOM 2595 C CA . ALA A 1 334 ? -29.344 46.25 13 1 25.28 334 ALA A CA 1
ATOM 2596 C C . ALA A 1 334 ? -29.047 45.625 14.359 1 25.28 334 ALA A C 1
ATOM 2598 O O . ALA A 1 334 ? -28.625 46.312 15.289 1 25.28 334 ALA A O 1
ATOM 2599 N N . THR A 1 335 ? -29.938 44.719 14.812 1 23.27 335 THR A N 1
ATOM 2600 C CA . THR A 1 335 ? -29.672 43.938 16.016 1 23.27 335 THR A CA 1
ATOM 2601 C C . THR A 1 335 ? -28.203 43.5 16.062 1 23.27 335 THR A C 1
ATOM 2603 O O . THR A 1 335 ? -27.703 42.875 15.133 1 23.27 335 THR A O 1
ATOM 2606 N N . THR A 1 336 ? -27.359 44.344 16.625 1 25.41 336 THR A N 1
ATOM 2607 C CA . THR A 1 336 ? -25.984 44.062 16.984 1 25.41 336 THR A CA 1
ATOM 2608 C C . THR A 1 336 ? -25.891 42.719 17.703 1 25.41 336 THR A C 1
ATOM 2610 O O . THR A 1 336 ? -26.453 42.562 18.797 1 25.41 336 THR A O 1
ATOM 2613 N N . LEU A 1 337 ? -25.953 41.625 17.016 1 26.38 337 LEU A N 1
ATOM 2614 C CA . LEU A 1 337 ? -25.672 40.312 17.625 1 26.38 337 LEU A CA 1
ATOM 2615 C C . LEU A 1 337 ? -24.438 40.406 18.531 1 26.38 337 LEU A C 1
ATOM 2617 O O . LEU A 1 337 ? -23.406 40.938 18.125 1 26.38 337 LEU A O 1
ATOM 2621 N N . SER A 1 338 ? -24.703 40.656 19.859 1 24.64 338 SER A N 1
ATOM 2622 C CA . SER A 1 338 ? -23.703 40.719 20.922 1 24.64 338 SER A CA 1
ATOM 2623 C C . SER A 1 338 ? -22.609 39.656 20.719 1 24.64 338 SER A C 1
ATOM 2625 O O . SER A 1 338 ? -22.859 38.594 20.172 1 24.64 338 SER A O 1
ATOM 2627 N N . PRO A 1 339 ? -21.344 40.188 20.797 1 29.52 339 PRO A N 1
ATOM 2628 C CA . PRO A 1 339 ? -20.141 39.344 20.703 1 29.52 339 PRO A CA 1
ATOM 2629 C C . PRO A 1 339 ? -20.25 38.062 21.547 1 29.52 339 PRO A C 1
ATOM 2631 O O . PRO A 1 339 ? -19.391 37.188 21.438 1 29.52 339 PRO A O 1
ATOM 2634 N N . ASP A 1 340 ? -21.156 38.094 22.594 1 30.39 340 ASP A N 1
ATOM 2635 C CA . ASP A 1 340 ? -21.172 36.906 23.453 1 30.39 340 ASP A CA 1
ATOM 2636 C C . ASP A 1 340 ? -21.641 35.688 22.703 1 30.39 340 ASP A C 1
ATOM 2638 O O . ASP A 1 340 ? -21.359 34.531 23.094 1 30.39 340 ASP A O 1
ATOM 2642 N N . GLN A 1 341 ? -22.625 35.875 21.812 1 29.31 341 GLN A N 1
ATOM 2643 C CA . GLN A 1 341 ? -23.125 34.688 21.156 1 29.31 341 GLN A CA 1
ATOM 2644 C C . GLN A 1 341 ? -22.109 34.125 20.172 1 29.31 341 GLN A C 1
ATOM 2646 O O . GLN A 1 341 ? -22.234 33 19.703 1 29.31 341 GLN A O 1
ATOM 2651 N N . LEU A 1 342 ? -21.297 35.031 19.641 1 29.59 342 LEU A N 1
ATOM 2652 C CA . LEU A 1 342 ? -20.266 34.5 18.766 1 29.59 342 LEU A CA 1
ATOM 2653 C C . LEU A 1 342 ? -19.281 33.656 19.547 1 29.59 342 LEU A C 1
ATOM 2655 O O . LEU A 1 342 ? -18.719 32.688 19.016 1 29.59 342 LEU A O 1
ATOM 2659 N N . ASP A 1 343 ? -18.984 34 20.859 1 31.28 343 ASP A N 1
ATOM 2660 C CA . ASP A 1 343 ? -18.078 33.188 21.656 1 31.28 343 ASP A CA 1
ATOM 2661 C C . ASP A 1 343 ? -18.656 31.812 21.953 1 31.28 343 ASP A C 1
ATOM 2663 O O . ASP A 1 343 ? -17.922 30.875 22.266 1 31.28 343 ASP A O 1
ATOM 2667 N N . ARG A 1 344 ? -19.953 31.719 22.141 1 32.16 344 ARG A N 1
ATOM 2668 C CA . ARG A 1 344 ? -20.516 30.391 22.391 1 32.16 344 ARG A CA 1
ATOM 2669 C C . ARG A 1 344 ? -20.359 29.484 21.188 1 32.16 344 ARG A C 1
ATOM 2671 O O . ARG A 1 344 ? -20.328 28.266 21.312 1 32.16 344 ARG A O 1
ATOM 2678 N N . LEU A 1 345 ? -20.531 30.062 20.047 1 30.95 345 LEU A N 1
ATOM 2679 C CA . LEU A 1 345 ? -20.344 29.219 18.875 1 30.95 345 LEU A CA 1
ATOM 2680 C C . LEU A 1 345 ? -18.891 28.766 18.734 1 30.95 345 LEU A C 1
ATOM 2682 O O . LEU A 1 345 ? -18.625 27.641 18.328 1 30.95 345 LEU A O 1
ATOM 2686 N N . TYR A 1 346 ? -17.938 29.625 18.938 1 31.61 346 TYR A N 1
ATOM 2687 C CA . TYR A 1 346 ? -16.547 29.188 18.938 1 31.61 346 TYR A CA 1
ATOM 2688 C C . TYR A 1 346 ? -16.234 28.344 20.172 1 31.61 346 TYR A C 1
ATOM 2690 O O . TYR A 1 346 ? -15.352 27.484 20.141 1 31.61 346 TYR A O 1
ATOM 2698 N N . THR A 1 347 ? -16.781 28.562 21.422 1 32.34 347 THR A N 1
ATOM 2699 C CA . THR A 1 347 ? -16.562 27.688 22.578 1 32.34 347 THR A CA 1
ATOM 2700 C C . THR A 1 347 ? -17.188 26.312 22.344 1 32.34 347 THR A C 1
ATOM 2702 O O . THR A 1 347 ? -16.703 25.312 22.875 1 32.34 347 THR A O 1
ATOM 2705 N N . GLY A 1 348 ? -18.297 26.172 21.75 1 31.3 348 GLY A N 1
ATOM 2706 C CA . GLY A 1 348 ? -18.859 24.859 21.406 1 31.3 348 GLY A CA 1
ATOM 2707 C C . GLY A 1 348 ? -18.016 24.109 20.406 1 31.3 348 GLY A C 1
ATOM 2708 O O . GLY A 1 348 ? -18.062 22.875 20.344 1 31.3 348 GLY A O 1
ATOM 2709 N N . LEU A 1 349 ? -17.484 24.719 19.422 1 30.83 349 LEU A N 1
ATOM 2710 C CA . LEU A 1 349 ? -16.531 24.062 18.547 1 30.83 349 LEU A CA 1
ATOM 2711 C C . LEU A 1 349 ? -15.234 23.734 19.281 1 30.83 349 LEU A C 1
ATOM 2713 O O . LEU A 1 349 ? -14.633 22.672 19.062 1 30.83 349 LEU A O 1
ATOM 2717 N N . ASP A 1 350 ? -14.609 24.547 20.141 1 32.94 350 ASP A N 1
ATOM 2718 C CA . ASP A 1 350 ? -13.453 24.219 20.969 1 32.94 350 ASP A CA 1
ATOM 2719 C C . ASP A 1 350 ? -13.797 23.172 22.031 1 32.94 350 ASP A C 1
ATOM 2721 O O . ASP A 1 350 ? -12.922 22.438 22.5 1 32.94 350 ASP A O 1
ATOM 2725 N N . ALA A 1 351 ? -14.898 23.172 22.641 1 32.88 351 ALA A N 1
ATOM 2726 C CA . ALA A 1 351 ? -15.312 22.141 23.578 1 32.88 351 ALA A CA 1
ATOM 2727 C C . ALA A 1 351 ? -15.484 20.781 22.891 1 32.88 351 ALA A C 1
ATOM 2729 O O . ALA A 1 351 ? -15.352 19.734 23.516 1 32.88 351 ALA A O 1
ATOM 2730 N N . SER A 1 352 ? -15.898 20.641 21.766 1 29.44 352 SER A N 1
ATOM 2731 C CA . SER A 1 352 ? -15.969 19.359 21.062 1 29.44 352 SER A CA 1
ATOM 2732 C C . SER A 1 352 ? -14.578 18.859 20.688 1 29.44 352 SER A C 1
ATOM 2734 O O . SER A 1 352 ? -14.406 17.672 20.359 1 29.44 352 SER A O 1
ATOM 2736 N N . VAL A 1 353 ? -13.555 19.641 20.391 1 32.56 353 VAL A N 1
ATOM 2737 C CA . VAL A 1 353 ? -12.18 19.188 20.219 1 32.56 353 VAL A CA 1
ATOM 2738 C C . VAL A 1 353 ? -11.57 18.844 21.594 1 32.56 353 VAL A C 1
ATOM 2740 O O . VAL A 1 353 ? -10.586 18.109 21.672 1 32.56 353 VAL A O 1
ATOM 2743 N N . LYS A 1 354 ? -11.859 19.516 22.75 1 31.22 354 LYS A N 1
ATOM 2744 C CA . LYS A 1 354 ? -11.336 19.109 24.062 1 31.22 354 LYS A CA 1
ATOM 2745 C C . LYS A 1 354 ? -12.102 17.922 24.609 1 31.22 354 LYS A C 1
ATOM 2747 O O . LYS A 1 354 ? -11.734 17.359 25.656 1 31.22 354 LYS A O 1
ATOM 2752 N N . ALA A 1 355 ? -13.398 17.641 24.281 1 30.31 355 ALA A N 1
ATOM 2753 C CA . ALA A 1 355 ? -13.945 16.406 24.844 1 30.31 355 ALA A CA 1
ATOM 2754 C C . ALA A 1 355 ? -13.578 15.203 23.969 1 30.31 355 ALA A C 1
ATOM 2756 O O . ALA A 1 355 ? -13.633 15.281 22.734 1 30.31 355 ALA A O 1
ATOM 2757 N N . MET B 1 1 ? 12.625 -52.062 -2.471 1 32.03 1 MET B N 1
ATOM 2758 C CA . MET B 1 1 ? 11.945 -51.094 -1.605 1 32.03 1 MET B CA 1
ATOM 2759 C C . MET B 1 1 ? 11.234 -50.031 -2.432 1 32.03 1 MET B C 1
ATOM 2761 O O . MET B 1 1 ? 11.852 -49.406 -3.289 1 32.03 1 MET B O 1
ATOM 2765 N N . ALA B 1 2 ? 9.977 -50.188 -2.828 1 42.34 2 ALA B N 1
ATOM 2766 C CA . ALA B 1 2 ? 9.094 -49.438 -3.711 1 42.34 2 ALA B CA 1
ATOM 2767 C C . ALA B 1 2 ? 9.188 -47.938 -3.439 1 42.34 2 ALA B C 1
ATOM 2769 O O . ALA B 1 2 ? 8.992 -47.469 -2.307 1 42.34 2 ALA B O 1
ATOM 2770 N N . SER B 1 3 ? 10.062 -47.156 -3.93 1 48.88 3 SER B N 1
ATOM 2771 C CA . SER B 1 3 ? 10.461 -45.781 -3.76 1 48.88 3 SER B CA 1
ATOM 2772 C C . SER B 1 3 ? 9.25 -44.875 -3.562 1 48.88 3 SER B C 1
ATOM 2774 O O . SER B 1 3 ? 8.266 -44.969 -4.301 1 48.88 3 SER B O 1
ATOM 2776 N N . SER B 1 4 ? 8.836 -44.562 -2.246 1 63.34 4 SER B N 1
ATOM 2777 C CA . SER B 1 4 ? 7.684 -43.906 -1.631 1 63.34 4 SER B CA 1
ATOM 2778 C C . SER B 1 4 ? 7.289 -42.656 -2.391 1 63.34 4 SER B C 1
ATOM 2780 O O . SER B 1 4 ? 8.102 -41.75 -2.566 1 63.34 4 SER B O 1
ATOM 2782 N N . PHE B 1 5 ? 6.547 -42.969 -3.305 1 78.31 5 PHE B N 1
ATOM 2783 C CA . PHE B 1 5 ? 5.961 -41.875 -4.082 1 78.31 5 PHE B CA 1
ATOM 2784 C C . PHE B 1 5 ? 5.488 -40.75 -3.168 1 78.31 5 PHE B C 1
ATOM 2786 O O . PHE B 1 5 ? 4.711 -40.969 -2.24 1 78.31 5 PHE B O 1
ATOM 2793 N N . ASP B 1 6 ? 6.277 -39.656 -3.17 1 83.62 6 ASP B N 1
ATOM 2794 C CA . ASP B 1 6 ? 5.844 -38.469 -2.473 1 83.62 6 ASP B CA 1
ATOM 2795 C C . ASP B 1 6 ? 5.094 -37.531 -3.414 1 83.62 6 ASP B C 1
ATOM 2797 O O . ASP B 1 6 ? 5.688 -36.969 -4.336 1 83.62 6 ASP B O 1
ATOM 2801 N N . PRO B 1 7 ? 3.855 -37.438 -3.254 1 84.94 7 PRO B N 1
ATOM 2802 C CA . PRO B 1 7 ? 3.059 -36.594 -4.125 1 84.94 7 PRO B CA 1
ATOM 2803 C C . PRO B 1 7 ? 3.52 -35.125 -4.09 1 84.94 7 PRO B C 1
ATOM 2805 O O . PRO B 1 7 ? 3.254 -34.375 -5.027 1 84.94 7 PRO B O 1
ATOM 2808 N N . PHE B 1 8 ? 4.219 -34.719 -3.066 1 85.94 8 PHE B N 1
ATOM 2809 C CA . PHE B 1 8 ? 4.676 -33.344 -2.936 1 85.94 8 PHE B CA 1
ATOM 2810 C C . PHE B 1 8 ? 5.992 -33.125 -3.674 1 85.94 8 PHE B C 1
ATOM 2812 O O . PHE B 1 8 ? 6.492 -32 -3.758 1 85.94 8 PHE B O 1
ATOM 2819 N N . ASP B 1 9 ? 6.531 -34.125 -4.277 1 84.31 9 ASP B N 1
ATOM 2820 C CA . ASP B 1 9 ? 7.762 -34.062 -5.059 1 84.31 9 ASP B CA 1
ATOM 2821 C C . ASP B 1 9 ? 7.574 -34.656 -6.445 1 84.31 9 ASP B C 1
ATOM 2823 O O . ASP B 1 9 ? 8.523 -35.188 -7.031 1 84.31 9 ASP B O 1
ATOM 2827 N N . GLN B 1 10 ? 6.516 -34.5 -6.945 1 87.38 10 GLN B N 1
ATOM 2828 C CA . GLN B 1 10 ? 6.223 -35.125 -8.227 1 87.38 10 GLN B CA 1
ATOM 2829 C C . GLN B 1 10 ? 6.539 -34.188 -9.391 1 87.38 10 GLN B C 1
ATOM 2831 O O . GLN B 1 10 ? 6.699 -33 -9.188 1 87.38 10 GLN B O 1
ATOM 2836 N N . ASN B 1 11 ? 6.699 -34.844 -10.562 1 88.25 11 ASN B N 1
ATOM 2837 C CA . ASN B 1 11 ? 6.855 -34.062 -11.797 1 88.25 11 ASN B CA 1
ATOM 2838 C C . ASN B 1 11 ? 5.559 -34.031 -12.609 1 88.25 11 ASN B C 1
ATOM 2840 O O . ASN B 1 11 ? 4.852 -35.031 -12.695 1 88.25 11 ASN B O 1
ATOM 2844 N N . VAL B 1 12 ? 5.316 -32.875 -13.031 1 87.75 12 VAL B N 1
ATOM 2845 C CA . VAL B 1 12 ? 4.148 -32.719 -13.891 1 87.75 12 VAL B CA 1
ATOM 2846 C C . VAL B 1 12 ? 4.59 -32.594 -15.344 1 87.75 12 VAL B C 1
ATOM 2848 O O . VAL B 1 12 ? 5.594 -31.922 -15.641 1 87.75 12 VAL B O 1
ATOM 2851 N N . VAL B 1 13 ? 3.895 -33.188 -16.219 1 86.81 13 VAL B N 1
ATOM 2852 C CA . VAL B 1 13 ? 4.305 -33.281 -17.625 1 86.81 13 VAL B CA 1
ATOM 2853 C C . VAL B 1 13 ? 3.541 -32.25 -18.438 1 86.81 13 VAL B C 1
ATOM 2855 O O . VAL B 1 13 ? 2.311 -32.188 -18.406 1 86.81 13 VAL B O 1
ATOM 2858 N N . PHE B 1 14 ? 4.312 -31.422 -19.125 1 88.5 14 PHE B N 1
ATOM 2859 C CA . PHE B 1 14 ? 3.777 -30.453 -20.062 1 88.5 14 PHE B CA 1
ATOM 2860 C C . PHE B 1 14 ? 4.105 -30.828 -21.5 1 88.5 14 PHE B C 1
ATOM 2862 O O . PHE B 1 14 ? 5.02 -31.625 -21.734 1 88.5 14 PHE B O 1
ATOM 2869 N N . SER B 1 15 ? 3.227 -30.406 -22.391 1 87.44 15 SER B N 1
ATOM 2870 C CA . SER B 1 15 ? 3.477 -30.625 -23.812 1 87.44 15 SER B CA 1
ATOM 2871 C C . SER B 1 15 ? 3.676 -29.297 -24.547 1 87.44 15 SER B C 1
ATOM 2873 O O . SER B 1 15 ? 2.961 -28.328 -24.297 1 87.44 15 SER B O 1
ATOM 2875 N N . ASN B 1 16 ? 4.672 -29.266 -25.297 1 86.44 16 ASN B N 1
ATOM 2876 C CA . ASN B 1 16 ? 4.91 -28.062 -26.078 1 86.44 16 ASN B CA 1
ATOM 2877 C C . ASN B 1 16 ? 4.133 -28.078 -27.391 1 86.44 16 ASN B C 1
ATOM 2879 O O . ASN B 1 16 ? 3.336 -28.984 -27.641 1 86.44 16 ASN B O 1
ATOM 2883 N N . ALA B 1 17 ? 4.352 -27.047 -28.188 1 83.19 17 ALA B N 1
ATOM 2884 C CA . ALA B 1 17 ? 3.623 -26.891 -29.453 1 83.19 17 ALA B CA 1
ATOM 2885 C C . ALA B 1 17 ? 3.92 -28.047 -30.391 1 83.19 17 ALA B C 1
ATOM 2887 O O . ALA B 1 17 ? 3.068 -28.438 -31.188 1 83.19 17 ALA B O 1
ATOM 2888 N N . ASP B 1 18 ? 5.125 -28.688 -30.281 1 82.06 18 ASP B N 1
ATOM 2889 C CA . ASP B 1 18 ? 5.531 -29.812 -31.109 1 82.06 18 ASP B CA 1
ATOM 2890 C C . ASP B 1 18 ? 5.109 -31.141 -30.484 1 82.06 18 ASP B C 1
ATOM 2892 O O . ASP B 1 18 ? 5.523 -32.219 -30.953 1 82.06 18 ASP B O 1
ATOM 2896 N N . ARG B 1 19 ? 4.418 -31.031 -29.406 1 82.5 19 ARG B N 1
ATOM 2897 C CA . ARG B 1 19 ? 3.904 -32.219 -28.703 1 82.5 19 ARG B CA 1
ATOM 2898 C C . ARG B 1 19 ? 5.02 -32.938 -27.969 1 82.5 19 ARG B C 1
ATOM 2900 O O . ARG B 1 19 ? 4.914 -34.125 -27.703 1 82.5 19 ARG B O 1
ATOM 2907 N N . LEU B 1 20 ? 6.094 -32.25 -27.859 1 86.25 20 LEU B N 1
ATOM 2908 C CA . LEU B 1 20 ? 7.164 -32.781 -27.016 1 86.25 20 LEU B CA 1
ATOM 2909 C C . LEU B 1 20 ? 6.883 -32.531 -25.547 1 86.25 20 LEU B C 1
ATOM 2911 O O . LEU B 1 20 ? 6.477 -31.422 -25.156 1 86.25 20 LEU B O 1
ATOM 2915 N N . GLN B 1 21 ? 7.031 -33.656 -24.891 1 87.44 21 GLN B N 1
ATOM 2916 C CA . GLN B 1 21 ? 6.727 -33.594 -23.469 1 87.44 21 GLN B CA 1
ATOM 2917 C C . GLN B 1 21 ? 7.957 -33.188 -22.672 1 87.44 21 GLN B C 1
ATOM 2919 O O . GLN B 1 21 ? 9.07 -33.594 -22.984 1 87.44 21 GLN B O 1
ATOM 2924 N N . PHE B 1 22 ? 7.77 -32.188 -21.766 1 87.38 22 PHE B N 1
ATOM 2925 C CA . PHE B 1 22 ? 8.82 -31.812 -20.828 1 87.38 22 PHE B CA 1
ATOM 2926 C C . PHE B 1 22 ? 8.297 -31.797 -19.406 1 87.38 22 PHE B C 1
ATOM 2928 O O . PHE B 1 22 ? 7.113 -31.547 -19.172 1 87.38 22 PHE B O 1
ATOM 2935 N N . ASN B 1 23 ? 9.133 -32.188 -18.484 1 89 23 ASN B N 1
ATOM 2936 C CA . ASN B 1 23 ? 8.75 -32.312 -17.078 1 89 23 ASN B CA 1
ATOM 2937 C C . ASN B 1 23 ? 9.008 -31.031 -16.312 1 89 23 ASN B C 1
ATOM 2939 O O . ASN B 1 23 ? 10.016 -30.359 -16.531 1 89 23 ASN B O 1
ATOM 2943 N N . VAL B 1 24 ? 8.016 -30.672 -15.555 1 90.12 24 VAL B N 1
ATOM 2944 C CA . VAL B 1 24 ? 8.148 -29.578 -14.602 1 90.12 24 VAL B CA 1
ATOM 2945 C C . VAL B 1 24 ? 7.941 -30.094 -13.188 1 90.12 24 VAL B C 1
ATOM 2947 O O . VAL B 1 24 ? 6.914 -30.719 -12.891 1 90.12 24 VAL B O 1
ATOM 2950 N N . SER B 1 25 ? 8.914 -29.859 -12.344 1 90.88 25 SER B N 1
ATOM 2951 C CA . SER B 1 25 ? 8.781 -30.297 -10.961 1 90.88 25 SER B CA 1
ATOM 2952 C C . SER B 1 25 ? 7.766 -29.453 -10.203 1 90.88 25 SER B C 1
ATOM 2954 O O . SER B 1 25 ? 7.602 -28.266 -10.5 1 90.88 25 SER B O 1
ATOM 2956 N N . ILE B 1 26 ? 7.133 -30.062 -9.258 1 90.31 26 ILE B N 1
ATOM 2957 C CA . ILE B 1 26 ? 6.156 -29.328 -8.445 1 90.31 26 ILE B CA 1
ATOM 2958 C C . ILE B 1 26 ? 6.855 -28.219 -7.676 1 90.31 26 ILE B C 1
ATOM 2960 O O . ILE B 1 26 ? 6.262 -27.172 -7.418 1 90.31 26 ILE B O 1
ATOM 2964 N N . HIS B 1 27 ? 8.117 -28.438 -7.336 1 90.25 27 HIS B N 1
ATOM 2965 C CA . HIS B 1 27 ? 8.875 -27.406 -6.641 1 90.25 27 HIS B CA 1
ATOM 2966 C C . HIS B 1 27 ? 9.086 -26.188 -7.531 1 90.25 27 HIS B C 1
ATOM 2968 O O . HIS B 1 27 ? 8.961 -25.047 -7.07 1 90.25 27 HIS B O 1
ATOM 2974 N N . ASP B 1 28 ? 9.336 -26.469 -8.789 1 91.5 28 ASP B N 1
ATOM 2975 C CA . ASP B 1 28 ? 9.5 -25.375 -9.734 1 91.5 28 ASP B CA 1
ATOM 2976 C C . ASP B 1 28 ? 8.188 -24.625 -9.945 1 91.5 28 ASP B C 1
ATOM 2978 O O . ASP B 1 28 ? 8.188 -23.391 -10.07 1 91.5 28 ASP B O 1
ATOM 2982 N N . LEU B 1 29 ? 7.133 -25.375 -9.977 1 90.94 29 LEU B N 1
ATOM 2983 C CA . LEU B 1 29 ? 5.82 -24.766 -10.117 1 90.94 29 LEU B CA 1
ATOM 2984 C C . LEU B 1 29 ? 5.492 -23.891 -8.898 1 90.94 29 LEU B C 1
ATOM 2986 O O . LEU B 1 29 ? 5.031 -22.766 -9.047 1 90.94 29 LEU B O 1
ATOM 2990 N N . ASP B 1 30 ? 5.789 -24.359 -7.762 1 92.12 30 ASP B N 1
ATOM 2991 C CA . ASP B 1 30 ? 5.539 -23.609 -6.535 1 92.12 30 ASP B CA 1
ATOM 2992 C C . ASP B 1 30 ? 6.438 -22.375 -6.453 1 92.12 30 ASP B C 1
ATOM 2994 O O . ASP B 1 30 ? 6.008 -21.328 -5.98 1 92.12 30 ASP B O 1
ATOM 2998 N N . GLU B 1 31 ? 7.652 -22.562 -6.855 1 90.69 31 GLU B N 1
ATOM 2999 C CA . GLU B 1 31 ? 8.555 -21.406 -6.855 1 90.69 31 GLU B CA 1
ATOM 3000 C C . GLU B 1 31 ? 8.062 -20.328 -7.809 1 90.69 31 GLU B C 1
ATOM 3002 O O . GLU B 1 31 ? 8.18 -19.125 -7.512 1 90.69 31 GLU B O 1
ATOM 3007 N N . PHE B 1 32 ? 7.566 -20.781 -8.922 1 91.44 32 PHE B N 1
ATOM 3008 C CA . PHE B 1 32 ? 6.996 -19.844 -9.898 1 91.44 32 PHE B CA 1
ATOM 3009 C C . PHE B 1 32 ? 5.816 -19.094 -9.297 1 91.44 32 PHE B C 1
ATOM 3011 O O . PHE B 1 32 ? 5.746 -17.859 -9.391 1 91.44 32 PHE B O 1
ATOM 3018 N N . VAL B 1 33 ? 4.93 -19.797 -8.648 1 92.12 33 VAL B N 1
ATOM 3019 C CA . VAL B 1 33 ? 3.74 -19.203 -8.039 1 92.12 33 VAL B CA 1
ATOM 3020 C C . VAL B 1 33 ? 4.148 -18.266 -6.906 1 92.12 33 VAL B C 1
ATOM 3022 O O . VAL B 1 33 ? 3.688 -17.125 -6.84 1 92.12 33 VAL B O 1
ATOM 3025 N N . GLN B 1 34 ? 5.039 -18.719 -6.082 1 91.25 34 GLN B N 1
ATOM 3026 C CA . GLN B 1 34 ? 5.457 -17.953 -4.918 1 91.25 34 GLN B CA 1
ATOM 3027 C C . GLN B 1 34 ? 6.234 -16.703 -5.336 1 91.25 34 GLN B C 1
ATOM 3029 O O . GLN B 1 34 ? 6.133 -15.656 -4.695 1 91.25 34 GLN B O 1
ATOM 3034 N N . TYR B 1 35 ? 7.012 -16.844 -6.34 1 90.19 35 TYR B N 1
ATOM 3035 C CA . TYR B 1 35 ? 7.738 -15.688 -6.832 1 90.19 35 TYR B CA 1
ATOM 3036 C C . TYR B 1 35 ? 6.781 -14.578 -7.238 1 90.19 35 TYR B C 1
ATOM 3038 O O . TYR B 1 35 ? 6.938 -13.43 -6.82 1 90.19 35 TYR B O 1
ATOM 3046 N N . GLY B 1 36 ? 5.773 -14.914 -8.031 1 91.44 36 GLY B N 1
ATOM 3047 C CA . GLY 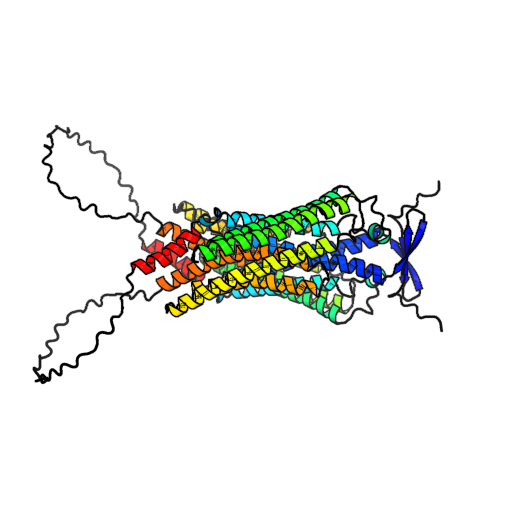B 1 36 ? 4.785 -13.93 -8.445 1 91.44 36 GLY B CA 1
ATOM 3048 C C . GLY B 1 36 ? 4.055 -13.289 -7.281 1 91.44 36 GLY B C 1
ATOM 3049 O O . GLY B 1 36 ? 3.883 -12.07 -7.242 1 91.44 36 GLY B O 1
ATOM 3050 N N . ILE B 1 37 ? 3.738 -14.094 -6.371 1 92.62 37 ILE B N 1
ATOM 3051 C CA . ILE B 1 37 ? 2.969 -13.625 -5.223 1 92.62 37 ILE B CA 1
ATOM 3052 C C . ILE B 1 37 ? 3.828 -12.688 -4.375 1 92.62 37 ILE B C 1
ATOM 3054 O O . ILE B 1 37 ? 3.4 -11.586 -4.027 1 92.62 37 ILE B O 1
ATOM 3058 N N . ARG B 1 38 ? 5.02 -13.086 -4.102 1 91.31 38 ARG B N 1
ATOM 3059 C CA . ARG B 1 38 ? 5.887 -12.312 -3.219 1 91.31 38 ARG B CA 1
ATOM 3060 C C . ARG B 1 38 ? 6.297 -11 -3.873 1 91.31 38 ARG B C 1
ATOM 3062 O O . ARG B 1 38 ? 6.336 -9.953 -3.215 1 91.31 38 ARG B O 1
ATOM 3069 N N . VAL B 1 39 ? 6.605 -11.039 -5.082 1 92.31 39 VAL B N 1
ATOM 3070 C CA . VAL B 1 39 ? 6.988 -9.828 -5.801 1 92.31 39 VAL B CA 1
ATOM 3071 C C . VAL B 1 39 ? 5.797 -8.875 -5.887 1 92.31 39 VAL B C 1
ATOM 3073 O O . VAL B 1 39 ? 5.949 -7.664 -5.719 1 92.31 39 VAL B O 1
ATOM 3076 N N . CYS B 1 40 ? 4.629 -9.43 -6.121 1 93.38 40 CYS B N 1
ATOM 3077 C CA . CYS B 1 40 ? 3.441 -8.586 -6.23 1 93.38 40 CYS B CA 1
ATOM 3078 C C . CYS B 1 40 ? 3.057 -8.008 -4.875 1 93.38 40 CYS B C 1
ATOM 3080 O O . CYS B 1 40 ? 2.541 -6.891 -4.793 1 93.38 40 CYS B O 1
ATOM 3082 N N . ILE B 1 41 ? 3.279 -8.758 -3.836 1 93.81 41 ILE B N 1
ATOM 3083 C CA . ILE B 1 41 ? 3.053 -8.219 -2.5 1 93.81 41 ILE B CA 1
ATOM 3084 C C . ILE B 1 41 ? 3.947 -7 -2.277 1 93.81 41 ILE B C 1
ATOM 3086 O O . ILE B 1 41 ? 3.484 -5.961 -1.803 1 93.81 41 ILE B O 1
ATOM 3090 N N . ASN B 1 42 ? 5.168 -7.137 -2.639 1 92.94 42 ASN B N 1
ATOM 3091 C CA . ASN B 1 42 ? 6.133 -6.051 -2.484 1 92.94 42 ASN B CA 1
ATOM 3092 C C . ASN B 1 42 ? 5.746 -4.836 -3.322 1 92.94 42 ASN B C 1
ATOM 3094 O O . ASN B 1 42 ? 5.637 -3.727 -2.799 1 92.94 42 ASN B O 1
ATOM 3098 N N . TYR B 1 43 ? 5.457 -5.02 -4.57 1 95.12 43 TYR B N 1
ATOM 3099 C CA . TYR B 1 43 ? 5.102 -3.93 -5.473 1 95.12 43 TYR B CA 1
ATOM 3100 C C . TYR B 1 43 ? 3.793 -3.275 -5.047 1 95.12 43 TYR B C 1
ATOM 3102 O O . TYR B 1 43 ? 3.688 -2.047 -5.012 1 95.12 43 TYR B O 1
ATOM 3110 N N . ALA B 1 44 ? 2.859 -4.094 -4.77 1 96.31 44 ALA B N 1
ATOM 3111 C CA . ALA B 1 44 ? 1.537 -3.564 -4.449 1 96.31 44 ALA B CA 1
ATOM 3112 C C . ALA B 1 44 ? 1.562 -2.793 -3.131 1 96.31 44 ALA B C 1
ATOM 3114 O O . ALA B 1 44 ? 0.862 -1.789 -2.98 1 96.31 44 ALA B O 1
ATOM 3115 N N . ALA B 1 45 ? 2.301 -3.305 -2.189 1 95.62 45 ALA B N 1
ATOM 3116 C CA . ALA B 1 45 ? 2.445 -2.559 -0.943 1 95.62 45 ALA B CA 1
ATOM 3117 C C . ALA B 1 45 ? 3.018 -1.167 -1.2 1 95.62 45 ALA B C 1
ATOM 3119 O O . ALA B 1 45 ? 2.562 -0.183 -0.612 1 95.62 45 ALA B O 1
ATOM 3120 N N . GLN B 1 46 ? 3.975 -1.11 -2.045 1 95.81 46 GLN B N 1
ATOM 3121 C CA . GLN B 1 46 ? 4.551 0.173 -2.43 1 95.81 46 GLN B CA 1
ATOM 3122 C C . GLN B 1 46 ? 3.525 1.045 -3.148 1 95.81 46 GLN B C 1
ATOM 3124 O O . GLN B 1 46 ? 3.496 2.262 -2.961 1 95.81 46 GLN B O 1
ATOM 3129 N N . LEU B 1 47 ? 2.779 0.387 -3.955 1 96.56 47 LEU B N 1
ATOM 3130 C CA . LEU B 1 47 ? 1.735 1.082 -4.699 1 96.56 47 LEU B CA 1
ATOM 3131 C C . LEU B 1 47 ? 0.743 1.749 -3.754 1 96.56 47 LEU B C 1
ATOM 3133 O O . LEU B 1 47 ? 0.467 2.945 -3.879 1 96.56 47 LEU B O 1
ATOM 3137 N N . GLY B 1 48 ? 0.227 0.994 -2.816 1 95.88 48 GLY B N 1
ATOM 3138 C CA . GLY B 1 48 ? -0.692 1.545 -1.834 1 95.88 48 GLY B CA 1
ATOM 3139 C C . GLY B 1 48 ? -0.088 2.672 -1.018 1 95.88 48 GLY B C 1
ATOM 3140 O O . GLY B 1 48 ? -0.744 3.684 -0.765 1 95.88 48 GLY B O 1
ATOM 3141 N N . ALA B 1 49 ? 1.134 2.455 -0.619 1 94.56 49 ALA B N 1
ATOM 3142 C CA . ALA B 1 49 ? 1.847 3.482 0.138 1 94.56 49 ALA B CA 1
ATOM 3143 C C . ALA B 1 49 ? 1.964 4.773 -0.666 1 94.56 49 ALA B C 1
ATOM 3145 O O . ALA B 1 49 ? 1.765 5.867 -0.128 1 94.56 49 ALA B O 1
ATOM 3146 N N . SER B 1 50 ? 2.232 4.633 -1.93 1 94.5 50 SER B N 1
ATOM 3147 C CA . SER B 1 50 ? 2.4 5.793 -2.799 1 94.5 50 SER B CA 1
ATOM 3148 C C . SER B 1 50 ? 1.088 6.551 -2.967 1 94.5 50 SER B C 1
ATOM 3150 O O . SER B 1 50 ? 1.079 7.785 -3.018 1 94.5 50 SER B O 1
ATOM 3152 N N . VAL B 1 51 ? 0.019 5.848 -3.016 1 92.81 51 VAL B N 1
ATOM 3153 C CA . VAL B 1 51 ? -1.288 6.469 -3.203 1 92.81 51 VAL B CA 1
ATOM 3154 C C . VAL B 1 51 ? -1.63 7.328 -1.986 1 92.81 51 VAL B C 1
ATOM 3156 O O . VAL B 1 51 ? -2.008 8.492 -2.129 1 92.81 51 VAL B O 1
ATOM 3159 N N . ILE B 1 52 ? -1.494 6.789 -0.833 1 89.94 52 ILE B N 1
ATOM 3160 C CA . ILE B 1 52 ? -1.839 7.516 0.384 1 89.94 52 ILE B CA 1
ATOM 3161 C C . ILE B 1 52 ? -0.87 8.68 0.584 1 89.94 52 ILE B C 1
ATOM 3163 O O . ILE B 1 52 ? -1.274 9.766 0.995 1 89.94 52 ILE B O 1
ATOM 3167 N N . ALA B 1 53 ? 0.39 8.445 0.28 1 89.69 53 ALA B N 1
ATOM 3168 C CA . ALA B 1 53 ? 1.366 9.523 0.39 1 89.69 53 ALA B CA 1
ATOM 3169 C C . ALA B 1 53 ? 1.001 10.688 -0.526 1 89.69 53 ALA B C 1
ATOM 3171 O O . ALA B 1 53 ? 1.076 11.852 -0.122 1 89.69 53 ALA B O 1
ATOM 3172 N N . ALA B 1 54 ? 0.627 10.367 -1.75 1 87.88 54 ALA B N 1
ATOM 3173 C CA . ALA B 1 54 ? 0.239 11.406 -2.707 1 87.88 54 ALA B CA 1
ATOM 3174 C C . ALA B 1 54 ? -1.013 12.141 -2.24 1 87.88 54 ALA B C 1
ATOM 3176 O O . ALA B 1 54 ? -1.084 13.367 -2.324 1 87.88 54 ALA B O 1
ATOM 3177 N N . LEU B 1 55 ? -1.909 11.383 -1.728 1 82.69 55 LEU B N 1
ATOM 3178 C CA . LEU B 1 55 ? -3.146 11.984 -1.233 1 82.69 55 LEU B CA 1
ATOM 3179 C C . LEU B 1 55 ? -2.869 12.914 -0.059 1 82.69 55 LEU B C 1
ATOM 3181 O O . LEU B 1 55 ? -3.4 14.023 -0.005 1 82.69 55 LEU B O 1
ATOM 3185 N N . MET B 1 56 ? -2.082 12.477 0.797 1 79.62 56 MET B N 1
ATOM 3186 C CA . MET B 1 56 ? -1.746 13.273 1.972 1 79.62 56 MET B CA 1
ATOM 3187 C C . MET B 1 56 ? -0.971 14.531 1.573 1 79.62 56 MET B C 1
ATOM 3189 O O . MET B 1 56 ? -1.177 15.602 2.146 1 79.62 56 MET B O 1
ATOM 3193 N N . LEU B 1 57 ? -0.144 14.406 0.66 1 80.88 57 LEU B N 1
ATOM 3194 C CA . LEU B 1 57 ? 0.625 15.547 0.172 1 80.88 57 LEU B CA 1
ATOM 3195 C C . LEU B 1 57 ? -0.295 16.609 -0.407 1 80.88 57 LEU B C 1
ATOM 3197 O O . LEU B 1 57 ? -0.134 17.797 -0.115 1 80.88 57 LEU B O 1
ATOM 3201 N N . VAL B 1 58 ? -1.215 16.188 -1.174 1 75.81 58 VAL B N 1
ATOM 3202 C CA . VAL B 1 58 ? -2.127 17.125 -1.829 1 75.81 58 VAL B CA 1
ATOM 3203 C C . VAL B 1 58 ? -3.055 17.75 -0.793 1 75.81 58 VAL B C 1
ATOM 3205 O O . VAL B 1 58 ? -3.365 18.938 -0.872 1 75.81 58 VAL B O 1
ATOM 3208 N N . LEU B 1 59 ? -3.332 17.031 0.226 1 71.88 59 LEU B N 1
ATOM 3209 C CA . LEU B 1 59 ? -4.312 17.484 1.204 1 71.88 59 LEU B CA 1
ATOM 3210 C C . LEU B 1 59 ? -3.656 18.375 2.254 1 71.88 59 LEU B C 1
ATOM 3212 O O . LEU B 1 59 ? -4.273 19.328 2.74 1 71.88 59 LEU B O 1
ATOM 3216 N N . LEU B 1 60 ? -2.449 18.125 2.582 1 73.81 60 LEU B N 1
ATOM 3217 C CA . LEU B 1 60 ? -1.852 18.766 3.746 1 73.81 60 LEU B CA 1
ATOM 3218 C C . LEU B 1 60 ? -0.91 19.891 3.32 1 73.81 60 LEU B C 1
ATOM 3220 O O . LEU B 1 60 ? -0.527 20.734 4.141 1 73.81 60 LEU B O 1
ATOM 3224 N N . THR B 1 61 ? -0.54 19.922 2.074 1 74.44 61 THR B N 1
ATOM 3225 C CA . THR B 1 61 ? 0.364 20.984 1.617 1 74.44 61 THR B CA 1
ATOM 3226 C C . THR B 1 61 ? -0.396 22.281 1.375 1 74.44 61 THR B C 1
ATOM 3228 O O . THR B 1 61 ? -1.389 22.297 0.643 1 74.44 61 THR B O 1
ATOM 3231 N N . PRO B 1 62 ? 0.139 23.281 2.115 1 69.62 62 PRO B N 1
ATOM 3232 C CA . PRO B 1 62 ? -0.509 24.578 1.904 1 69.62 62 PRO B CA 1
ATOM 3233 C C . PRO B 1 62 ? -0.344 25.094 0.477 1 69.62 62 PRO B C 1
ATOM 3235 O O . PRO B 1 62 ? 0.622 24.75 -0.204 1 69.62 62 PRO B O 1
ATOM 3238 N N . SER B 1 63 ? -1.28 25.875 -0.032 1 69.94 63 SER B N 1
ATOM 3239 C CA . SER B 1 63 ? -1.34 26.359 -1.408 1 69.94 63 SER B CA 1
ATOM 3240 C C . SER B 1 63 ? -0.119 27.203 -1.75 1 69.94 63 SER B C 1
ATOM 3242 O O . SER B 1 63 ? 0.325 27.234 -2.9 1 69.94 63 SER B O 1
ATOM 3244 N N . GLU B 1 64 ? 0.498 27.859 -0.717 1 68.62 64 GLU B N 1
ATOM 3245 C CA . GLU B 1 64 ? 1.653 28.734 -0.951 1 68.62 64 GLU B CA 1
ATOM 3246 C C . GLU B 1 64 ? 2.893 27.906 -1.295 1 68.62 64 GLU B C 1
ATOM 3248 O O . GLU B 1 64 ? 3.736 28.344 -2.08 1 68.62 64 GLU B O 1
ATOM 3253 N N . LYS B 1 65 ? 2.939 26.75 -0.798 1 71.81 65 LYS B N 1
ATOM 3254 C CA . LYS B 1 65 ? 4.113 25.891 -0.98 1 71.81 65 LYS B CA 1
ATOM 3255 C C . LYS B 1 65 ? 3.979 25.031 -2.229 1 71.81 65 LYS B C 1
ATOM 3257 O O . LYS B 1 65 ? 4.961 24.453 -2.703 1 71.81 65 LYS B O 1
ATOM 3262 N N . ARG B 1 66 ? 2.795 25.031 -2.791 1 74.5 66 ARG B N 1
ATOM 3263 C CA . ARG B 1 66 ? 2.537 24.203 -3.961 1 74.5 66 ARG B CA 1
ATOM 3264 C C . ARG B 1 66 ? 3.209 24.781 -5.203 1 74.5 66 ARG B C 1
ATOM 3266 O O . ARG B 1 66 ? 3.379 24.078 -6.203 1 74.5 66 ARG B O 1
ATOM 3273 N N . ARG B 1 67 ? 3.701 25.906 -5.043 1 76 67 ARG B N 1
ATOM 3274 C CA . ARG B 1 67 ? 4.293 26.547 -6.207 1 76 67 ARG B CA 1
ATOM 3275 C C . ARG B 1 67 ? 5.805 26.344 -6.238 1 76 67 ARG B C 1
ATOM 3277 O O . ARG B 1 67 ? 6.457 26.656 -7.238 1 76 67 ARG B O 1
ATOM 3284 N N . LEU B 1 68 ? 6.344 25.719 -5.23 1 79.75 68 LEU B N 1
ATOM 3285 C CA . LEU B 1 68 ? 7.781 25.469 -5.176 1 79.75 68 LEU B CA 1
ATOM 3286 C C . LEU B 1 68 ? 8.18 24.344 -6.109 1 79.75 68 LEU B C 1
ATOM 3288 O O . LEU B 1 68 ? 7.449 23.359 -6.246 1 79.75 68 LEU B O 1
ATOM 3292 N N . PRO B 1 69 ? 9.273 24.594 -6.793 1 82.69 69 PRO B N 1
ATOM 3293 C CA . PRO B 1 69 ? 9.727 23.547 -7.723 1 82.69 69 PRO B CA 1
ATOM 3294 C C . PRO B 1 69 ? 9.938 22.203 -7.047 1 82.69 69 PRO B C 1
ATOM 3296 O O . PRO B 1 69 ? 9.695 21.156 -7.652 1 82.69 69 PRO B O 1
ATOM 3299 N N . VAL B 1 70 ? 10.367 22.234 -5.867 1 81.44 70 VAL B N 1
ATOM 3300 C CA . VAL B 1 70 ? 10.609 20.984 -5.141 1 81.44 70 VAL B CA 1
ATOM 3301 C C . VAL B 1 70 ? 9.297 20.234 -4.953 1 81.44 70 VAL B C 1
ATOM 3303 O O . VAL B 1 70 ? 9.266 19 -5.047 1 81.44 70 VAL B O 1
ATOM 3306 N N . PHE B 1 71 ? 8.25 20.969 -4.781 1 82.62 71 PHE B N 1
ATOM 3307 C CA . PHE B 1 71 ? 6.941 20.359 -4.613 1 82.62 71 PHE B CA 1
ATOM 3308 C C . PHE B 1 71 ? 6.5 19.672 -5.902 1 82.62 71 PHE B C 1
ATOM 3310 O O . PHE B 1 71 ? 5.996 18.547 -5.875 1 82.62 71 PHE B O 1
ATOM 3317 N N . PHE B 1 72 ? 6.746 20.359 -6.977 1 87.88 72 PHE B N 1
ATOM 3318 C CA . PHE B 1 72 ? 6.363 19.797 -8.273 1 87.88 72 PHE B CA 1
ATOM 3319 C C . PHE B 1 72 ? 7.164 18.547 -8.578 1 87.88 72 PHE B C 1
ATOM 3321 O O . PHE B 1 72 ? 6.609 17.547 -9.039 1 87.88 72 PHE B O 1
ATOM 3328 N N . LEU B 1 73 ? 8.414 18.578 -8.305 1 89.19 73 LEU B N 1
ATOM 3329 C CA . LEU B 1 73 ? 9.281 17.438 -8.578 1 89.19 73 LEU B CA 1
ATOM 3330 C C . LEU B 1 73 ? 8.914 16.266 -7.68 1 89.19 73 LEU B C 1
ATOM 3332 O O . LEU B 1 73 ? 8.844 15.125 -8.141 1 89.19 73 LEU B O 1
ATOM 3336 N N . ASN B 1 74 ? 8.633 16.531 -6.461 1 86 74 ASN B N 1
ATOM 3337 C CA . ASN B 1 74 ? 8.273 15.477 -5.523 1 86 74 ASN B CA 1
ATOM 3338 C C . ASN B 1 74 ? 6.918 14.867 -5.867 1 86 74 ASN B C 1
ATOM 3340 O O . ASN B 1 74 ? 6.75 13.648 -5.797 1 86 74 ASN B O 1
ATOM 3344 N N . THR B 1 75 ? 6.023 15.703 -6.266 1 88.69 75 THR B N 1
ATOM 3345 C CA . THR B 1 75 ? 4.711 15.203 -6.656 1 88.69 75 THR B CA 1
ATOM 3346 C C . THR B 1 75 ? 4.801 14.375 -7.93 1 88.69 75 THR B C 1
ATOM 3348 O O . THR B 1 75 ? 4.18 13.312 -8.031 1 88.69 75 THR B O 1
ATOM 3351 N N . THR B 1 76 ? 5.566 14.859 -8.828 1 92.69 76 THR B N 1
ATOM 3352 C CA . THR B 1 76 ? 5.762 14.117 -10.07 1 92.69 76 THR B CA 1
ATOM 3353 C C . THR B 1 76 ? 6.445 12.781 -9.797 1 92.69 76 THR B C 1
ATOM 3355 O O . THR B 1 76 ? 6.062 11.758 -10.359 1 92.69 76 THR B O 1
ATOM 3358 N N . ALA B 1 77 ? 7.43 12.812 -8.977 1 93.06 77 ALA B N 1
ATOM 3359 C CA . ALA B 1 77 ? 8.125 11.578 -8.609 1 93.06 77 ALA B CA 1
ATOM 3360 C C . ALA B 1 77 ? 7.164 10.578 -7.977 1 93.06 77 ALA B C 1
ATOM 3362 O O . ALA B 1 77 ? 7.219 9.383 -8.281 1 93.06 77 ALA B O 1
ATOM 3363 N N . LEU B 1 78 ? 6.309 11.039 -7.203 1 93.38 78 LEU B N 1
ATOM 3364 C CA . LEU B 1 78 ? 5.348 10.172 -6.531 1 93.38 78 LEU B CA 1
ATOM 3365 C C . LEU B 1 78 ? 4.344 9.594 -7.527 1 93.38 78 LEU B C 1
ATOM 3367 O O . LEU B 1 78 ? 4.031 8.406 -7.48 1 93.38 78 LEU B O 1
ATOM 3371 N N . VAL B 1 79 ? 3.85 10.391 -8.422 1 94.56 79 VAL B N 1
ATOM 3372 C CA . VAL B 1 79 ? 2.898 9.945 -9.438 1 94.56 79 VAL B CA 1
ATOM 3373 C C . VAL B 1 79 ? 3.566 8.938 -10.367 1 94.56 79 VAL B C 1
ATOM 3375 O O . VAL B 1 79 ? 2.969 7.922 -10.719 1 94.56 79 VAL B O 1
ATOM 3378 N N . MET B 1 80 ? 4.781 9.25 -10.711 1 96.06 80 MET B N 1
ATOM 3379 C CA . MET B 1 80 ? 5.52 8.336 -11.586 1 96.06 80 MET B CA 1
ATOM 3380 C C . MET B 1 80 ? 5.828 7.031 -10.867 1 96.06 80 MET B C 1
ATOM 3382 O O . MET B 1 80 ? 5.84 5.965 -11.484 1 96.06 80 MET B O 1
ATOM 3386 N N . ASN B 1 81 ? 6.125 7.18 -9.602 1 96.38 81 ASN B N 1
ATOM 3387 C CA . ASN B 1 81 ? 6.332 5.977 -8.805 1 96.38 81 ASN B CA 1
ATOM 3388 C C . ASN B 1 81 ? 5.078 5.109 -8.75 1 96.38 81 ASN B C 1
ATOM 3390 O O . ASN B 1 81 ? 5.16 3.885 -8.852 1 96.38 81 ASN B O 1
ATOM 3394 N N . PHE B 1 82 ? 3.943 5.703 -8.633 1 96.06 82 PHE B N 1
ATOM 3395 C CA . PHE B 1 82 ? 2.676 4.984 -8.695 1 96.06 82 PHE B CA 1
ATOM 3396 C C . PHE B 1 82 ? 2.504 4.293 -10.039 1 96.06 82 PHE B C 1
ATOM 3398 O O . PHE B 1 82 ? 2.158 3.113 -10.102 1 96.06 82 PHE B O 1
ATOM 3405 N N . ALA B 1 83 ? 2.799 4.973 -11.062 1 96 83 ALA B N 1
ATOM 3406 C CA . ALA B 1 83 ? 2.643 4.445 -12.414 1 96 83 ALA B CA 1
ATOM 3407 C C . ALA B 1 83 ? 3.586 3.27 -12.656 1 96 83 ALA B C 1
ATOM 3409 O O . ALA B 1 83 ? 3.188 2.254 -13.234 1 96 83 ALA B O 1
ATOM 3410 N N . ARG B 1 84 ? 4.746 3.422 -12.242 1 96.69 84 ARG B N 1
ATOM 3411 C CA . ARG B 1 84 ? 5.723 2.354 -12.438 1 96.69 84 ARG B CA 1
ATOM 3412 C C . ARG B 1 84 ? 5.297 1.086 -11.703 1 96.69 84 ARG B C 1
ATOM 3414 O O . ARG B 1 84 ? 5.324 -0.007 -12.273 1 96.69 84 ARG B O 1
ATOM 3421 N N . LEU B 1 85 ? 4.883 1.252 -10.469 1 96.94 85 LEU B N 1
ATOM 3422 C CA . LEU B 1 85 ? 4.484 0.099 -9.672 1 96.94 85 LEU B CA 1
ATOM 3423 C C . LEU B 1 85 ? 3.225 -0.547 -10.234 1 96.94 85 LEU B C 1
ATOM 3425 O O . LEU B 1 85 ? 3.068 -1.769 -10.18 1 96.94 85 LEU B O 1
ATOM 3429 N N . LEU B 1 86 ? 2.367 0.279 -10.773 1 96 86 LEU B N 1
ATOM 3430 C CA . LEU B 1 86 ? 1.173 -0.243 -11.43 1 96 86 LEU B CA 1
ATOM 3431 C C . LEU B 1 86 ? 1.545 -1.105 -12.633 1 96 86 LEU B C 1
ATOM 3433 O O . LEU B 1 86 ? 1.022 -2.211 -12.797 1 96 86 LEU B O 1
ATOM 3437 N N . CYS B 1 87 ? 2.436 -0.618 -13.398 1 94.94 87 CYS B N 1
ATOM 3438 C CA . CYS B 1 87 ? 2.879 -1.37 -14.57 1 94.94 87 CYS B CA 1
ATOM 3439 C C . CYS B 1 87 ? 3.568 -2.664 -14.156 1 94.94 87 CYS B C 1
ATOM 3441 O O . CYS B 1 87 ? 3.338 -3.715 -14.758 1 94.94 87 CYS B O 1
ATOM 3443 N N . MET B 1 88 ? 4.359 -2.598 -13.148 1 94.44 88 MET B N 1
ATOM 3444 C CA . MET B 1 88 ? 5.098 -3.77 -12.688 1 94.44 88 MET B CA 1
ATOM 3445 C C . MET B 1 88 ? 4.148 -4.824 -12.125 1 94.44 88 MET B C 1
ATOM 3447 O O . MET B 1 88 ? 4.363 -6.023 -12.312 1 94.44 88 MET B O 1
ATOM 3451 N N . THR B 1 89 ? 3.111 -4.375 -11.453 1 94.12 89 THR B N 1
ATOM 3452 C CA . THR B 1 89 ? 2.131 -5.316 -10.922 1 94.12 89 THR B CA 1
ATOM 3453 C C . THR B 1 89 ? 1.294 -5.922 -12.047 1 94.12 89 THR B C 1
ATOM 3455 O O . THR B 1 89 ? 0.998 -7.117 -12.031 1 94.12 89 THR B O 1
ATOM 3458 N N . ILE B 1 90 ? 0.934 -5.121 -13.023 1 94 90 ILE B N 1
ATOM 3459 C CA . ILE B 1 90 ? 0.11 -5.578 -14.133 1 94 90 ILE B CA 1
ATOM 3460 C C . ILE B 1 90 ? 0.87 -6.629 -14.938 1 94 90 ILE B C 1
ATOM 3462 O O . ILE B 1 90 ? 0.265 -7.543 -15.508 1 94 90 ILE B O 1
ATOM 3466 N N . PHE B 1 91 ? 2.148 -6.566 -15 1 92.69 91 PHE B N 1
ATOM 3467 C CA . PHE B 1 91 ? 2.969 -7.551 -15.695 1 92.69 91 PHE B CA 1
ATOM 3468 C C . PHE B 1 91 ? 2.598 -8.969 -15.266 1 92.69 91 PHE B C 1
ATOM 3470 O O . PHE B 1 91 ? 2.494 -9.867 -16.094 1 92.69 91 PHE B O 1
ATOM 3477 N N . PHE B 1 92 ? 2.332 -9.102 -13.969 1 93.12 92 PHE B N 1
ATOM 3478 C CA . PHE B 1 92 ? 2.092 -10.43 -13.422 1 93.12 92 PHE B CA 1
ATOM 3479 C C . PHE B 1 92 ? 0.667 -10.883 -13.719 1 93.12 92 PHE B C 1
ATOM 3481 O O . PHE B 1 92 ? 0.323 -12.047 -13.5 1 93.12 92 PHE B O 1
ATOM 3488 N N . THR B 1 93 ? -0.13 -10.047 -14.227 1 91.62 93 THR B N 1
ATOM 3489 C CA . THR B 1 93 ? -1.495 -10.422 -14.578 1 91.62 93 THR B CA 1
ATOM 3490 C C . THR B 1 93 ? -1.646 -10.57 -16.094 1 91.62 93 THR B C 1
ATOM 3492 O O . THR B 1 93 ? -2.75 -10.797 -16.578 1 91.62 93 THR B O 1
ATOM 3495 N N . THR B 1 94 ? -0.598 -10.445 -16.797 1 90.31 94 THR B N 1
ATOM 3496 C CA . THR B 1 94 ? -0.633 -10.57 -18.25 1 90.31 94 THR B CA 1
ATOM 3497 C C . THR B 1 94 ? -0.204 -11.969 -18.688 1 90.31 94 THR B C 1
ATOM 3499 O O . THR B 1 94 ? 0.058 -12.836 -17.844 1 90.31 94 THR B O 1
ATOM 3502 N N . GLY B 1 95 ? -0.137 -12.133 -20.016 1 88.56 95 GLY B N 1
ATOM 3503 C CA . GLY B 1 95 ? 0.209 -13.422 -20.594 1 88.56 95 GLY B CA 1
ATOM 3504 C C . GLY B 1 95 ? 1.659 -13.805 -20.359 1 88.56 95 GLY B C 1
ATOM 3505 O O . GLY B 1 95 ? 2.025 -14.977 -20.5 1 88.56 95 GLY B O 1
ATOM 3506 N N . PHE B 1 96 ? 2.451 -12.852 -19.938 1 87.12 96 PHE B N 1
ATOM 3507 C CA . PHE B 1 96 ? 3.846 -13.164 -19.656 1 87.12 96 PHE B CA 1
ATOM 3508 C C . PHE B 1 96 ? 3.963 -14.086 -18.453 1 87.12 96 PHE B C 1
ATOM 3510 O O . PHE B 1 96 ? 4.926 -14.852 -18.328 1 87.12 96 PHE B O 1
ATOM 3517 N N . ASN B 1 97 ? 2.914 -14.039 -17.594 1 90 97 ASN B N 1
ATOM 3518 C CA . ASN B 1 97 ? 2.965 -14.836 -16.375 1 90 97 ASN B CA 1
ATOM 3519 C C . ASN B 1 97 ? 2.035 -16.047 -16.453 1 90 97 ASN B C 1
ATOM 3521 O O . ASN B 1 97 ? 1.691 -16.641 -15.43 1 90 97 ASN B O 1
ATOM 3525 N N . ASP B 1 98 ? 1.718 -16.391 -17.641 1 90.56 98 ASP B N 1
ATOM 3526 C CA . ASP B 1 98 ? 0.992 -17.641 -17.812 1 90.56 98 ASP B CA 1
ATOM 3527 C C . ASP B 1 98 ? 1.91 -18.844 -17.594 1 90.56 98 ASP B C 1
ATOM 3529 O O . ASP B 1 98 ? 3.078 -18.828 -18 1 90.56 98 ASP B O 1
ATOM 3533 N N . THR B 1 99 ? 1.357 -19.859 -17 1 90.69 99 THR B N 1
ATOM 3534 C CA . THR B 1 99 ? 2.162 -21 -16.578 1 90.69 99 THR B CA 1
ATOM 3535 C C . THR B 1 99 ? 2.824 -21.656 -17.781 1 90.69 99 THR B C 1
ATOM 3537 O O . THR B 1 99 ? 4.027 -21.922 -17.766 1 90.69 99 THR B O 1
ATOM 3540 N N . TYR B 1 100 ? 2.07 -21.891 -18.812 1 89.31 100 TYR B N 1
ATOM 3541 C CA . TYR B 1 100 ? 2.645 -22.547 -19.969 1 89.31 100 TYR B CA 1
ATOM 3542 C C . TYR B 1 100 ? 3.615 -21.625 -20.703 1 89.31 100 TYR B C 1
ATOM 3544 O O . TYR B 1 100 ? 4.652 -22.078 -21.188 1 89.31 100 TYR B O 1
ATOM 3552 N N . ALA B 1 101 ? 3.25 -20.359 -20.844 1 86.62 101 ALA B N 1
ATOM 3553 C CA . ALA B 1 101 ? 4.133 -19.422 -21.516 1 86.62 101 ALA B CA 1
ATOM 3554 C C . ALA B 1 101 ? 5.484 -19.328 -20.812 1 86.62 101 ALA B C 1
ATOM 3556 O O . ALA B 1 101 ? 6.531 -19.281 -21.469 1 86.62 101 ALA B O 1
ATOM 3557 N N . PHE B 1 102 ? 5.461 -19.422 -19.516 1 87.44 102 PHE B N 1
ATOM 3558 C CA . PHE B 1 102 ? 6.684 -19.297 -18.734 1 87.44 102 PHE B CA 1
ATOM 3559 C C . PHE B 1 102 ? 7.52 -20.578 -18.859 1 87.44 102 PHE B C 1
ATOM 3561 O O . PHE B 1 102 ? 8.703 -20.516 -19.188 1 87.44 102 PHE B O 1
ATOM 3568 N N . PHE B 1 103 ? 6.957 -21.75 -18.656 1 88.31 103 PHE B N 1
ATOM 3569 C CA . PHE B 1 103 ? 7.719 -22.984 -18.641 1 88.31 103 PHE B CA 1
ATOM 3570 C C . PHE B 1 103 ? 8.016 -23.453 -20.047 1 88.31 103 PHE B C 1
ATOM 3572 O O . PHE B 1 103 ? 9.062 -24.062 -20.312 1 88.31 103 PHE B O 1
ATOM 3579 N N . GLY B 1 104 ? 7.141 -23.188 -20.969 1 84.94 104 GLY B N 1
ATOM 3580 C CA . GLY B 1 104 ? 7.367 -23.547 -22.359 1 84.94 104 GLY B CA 1
ATOM 3581 C C . GLY B 1 104 ? 8.18 -22.516 -23.109 1 84.94 104 GLY B C 1
ATOM 3582 O O . GLY B 1 104 ? 8.617 -22.766 -24.234 1 84.94 104 GLY B O 1
ATOM 3583 N N . GLN B 1 105 ? 8.367 -21.359 -22.5 1 84.62 105 GLN B N 1
ATOM 3584 C CA . GLN B 1 105 ? 9.078 -20.25 -23.125 1 84.62 105 GLN B CA 1
ATOM 3585 C C . GLN B 1 105 ? 8.445 -19.891 -24.469 1 84.62 105 GLN B C 1
ATOM 3587 O O . GLN B 1 105 ? 9.148 -19.719 -25.469 1 84.62 105 GLN B O 1
ATOM 3592 N N . ASP B 1 106 ? 7.16 -20 -24.5 1 85.69 106 ASP B N 1
ATOM 3593 C CA . ASP B 1 106 ? 6.375 -19.641 -25.672 1 85.69 106 ASP B CA 1
ATOM 3594 C C . ASP B 1 106 ? 5.562 -18.375 -25.422 1 85.69 106 ASP B C 1
ATOM 3596 O O . ASP B 1 106 ? 4.469 -18.438 -24.859 1 85.69 106 ASP B O 1
ATOM 3600 N N . TYR B 1 107 ? 6.09 -17.312 -25.938 1 85.25 107 TYR B N 1
ATOM 3601 C CA . TYR B 1 107 ? 5.434 -16.016 -25.703 1 85.25 107 TYR B CA 1
ATOM 3602 C C . TYR B 1 107 ? 4.762 -15.523 -26.984 1 85.25 107 TYR B C 1
ATOM 3604 O O . TYR B 1 107 ? 4.551 -14.32 -27.156 1 85.25 107 TYR B O 1
ATOM 3612 N N . SER B 1 108 ? 4.355 -16.359 -27.859 1 85.25 108 SER B N 1
ATOM 3613 C CA . SER B 1 108 ? 3.779 -16.016 -29.156 1 85.25 108 SER B CA 1
ATOM 3614 C C . SER B 1 108 ? 2.379 -15.43 -29 1 85.25 108 SER B C 1
ATOM 3616 O O . SER B 1 108 ? 1.948 -14.609 -29.828 1 85.25 108 SER B O 1
ATOM 3618 N N . ARG B 1 109 ? 1.739 -15.711 -27.891 1 85.12 109 ARG B N 1
ATOM 3619 C CA . ARG B 1 109 ? 0.36 -15.25 -27.75 1 85.12 109 ARG B CA 1
ATOM 3620 C C . ARG B 1 109 ? 0.271 -14.062 -26.797 1 85.12 109 ARG B C 1
ATOM 3622 O O . ARG B 1 109 ? -0.826 -13.617 -26.453 1 85.12 109 ARG B O 1
ATOM 3629 N N . VAL B 1 110 ? 1.357 -13.57 -26.406 1 88.44 110 VAL B N 1
ATOM 3630 C CA . VAL B 1 110 ? 1.349 -12.391 -25.547 1 88.44 110 VAL B CA 1
ATOM 3631 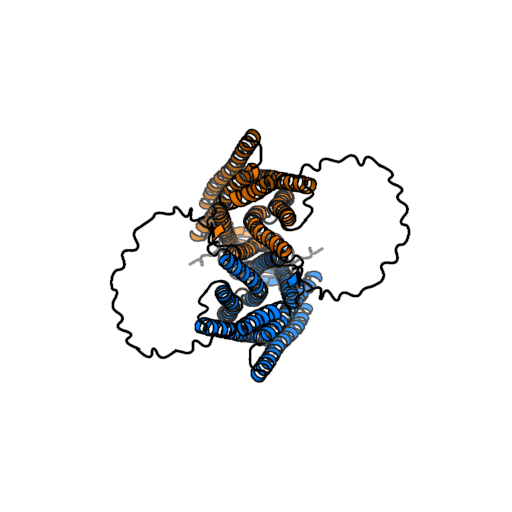C C . VAL B 1 110 ? 1.025 -11.148 -26.375 1 88.44 110 VAL B C 1
ATOM 3633 O O . VAL B 1 110 ? 1.685 -10.875 -27.391 1 88.44 110 VAL B O 1
ATOM 3636 N N . PRO B 1 111 ? 0.002 -10.492 -26.047 1 89.62 111 PRO B N 1
ATOM 3637 C CA . PRO B 1 111 ? -0.41 -9.32 -26.828 1 89.62 111 PRO B CA 1
ATOM 3638 C C . PRO B 1 111 ? 0.583 -8.164 -26.734 1 89.62 111 PRO B C 1
ATOM 3640 O O . PRO B 1 111 ? 1.37 -8.102 -25.781 1 89.62 111 PRO B O 1
ATOM 3643 N N . GLY B 1 112 ? 0.565 -7.305 -27.672 1 90 112 GLY B N 1
ATOM 3644 C CA . GLY B 1 112 ? 1.431 -6.137 -27.719 1 90 112 GLY B CA 1
ATOM 3645 C C . GLY B 1 112 ? 1.229 -5.199 -26.531 1 90 112 GLY B C 1
ATOM 3646 O O . GLY B 1 112 ? 2.162 -4.512 -26.125 1 90 112 GLY B O 1
ATOM 3647 N N . SER B 1 113 ? 0.085 -5.211 -26.031 1 91.44 113 SER B N 1
ATOM 3648 C CA . SER B 1 113 ? -0.193 -4.352 -24.875 1 91.44 113 SER B CA 1
ATOM 3649 C C . SER B 1 113 ? 0.654 -4.746 -23.672 1 91.44 113 SER B C 1
ATOM 3651 O O . SER B 1 113 ? 1.058 -3.891 -22.891 1 91.44 113 SER B O 1
ATOM 3653 N N . ALA B 1 114 ? 0.913 -6.004 -23.531 1 92.06 114 ALA B N 1
ATOM 3654 C CA . ALA B 1 114 ? 1.749 -6.473 -22.422 1 92.06 114 ALA B CA 1
ATOM 3655 C C . ALA B 1 114 ? 3.189 -5.992 -22.594 1 92.06 114 ALA B C 1
ATOM 3657 O O . ALA B 1 114 ? 3.844 -5.629 -21.609 1 92.06 114 ALA B O 1
ATOM 3658 N N . TYR B 1 115 ? 3.676 -5.988 -23.875 1 91.75 115 TYR B N 1
ATOM 3659 C CA . TYR B 1 115 ? 5.016 -5.477 -24.141 1 91.75 115 TYR B CA 1
ATOM 3660 C C . TYR B 1 115 ? 5.098 -3.984 -23.828 1 91.75 115 TYR B C 1
ATOM 3662 O O . TYR B 1 115 ? 6.059 -3.525 -23.203 1 91.75 115 TYR B O 1
ATOM 3670 N N . ALA B 1 116 ? 4.094 -3.301 -24.25 1 93.19 116 ALA B N 1
ATOM 3671 C CA . ALA B 1 116 ? 4.039 -1.862 -24 1 93.19 116 ALA B CA 1
ATOM 3672 C C . ALA B 1 116 ? 4.02 -1.572 -22.5 1 93.19 116 ALA B C 1
ATOM 3674 O O . ALA B 1 116 ? 4.676 -0.639 -22.031 1 93.19 116 ALA B O 1
ATOM 3675 N N . ASN B 1 117 ? 3.279 -2.328 -21.781 1 93.94 117 ASN B N 1
ATOM 3676 C CA . ASN B 1 117 ? 3.199 -2.164 -20.328 1 93.94 117 ASN B CA 1
ATOM 3677 C C . ASN B 1 117 ? 4.559 -2.359 -19.672 1 93.94 117 ASN B C 1
ATOM 3679 O O . ASN B 1 117 ? 4.938 -1.596 -18.781 1 93.94 117 ASN B O 1
ATOM 3683 N N . SER B 1 118 ? 5.305 -3.359 -20.109 1 92.81 118 SER B N 1
ATOM 3684 C CA . SER B 1 118 ? 6.613 -3.629 -19.531 1 92.81 118 SER B CA 1
ATOM 3685 C C . SER B 1 118 ? 7.598 -2.504 -19.828 1 92.81 118 SER B C 1
ATOM 3687 O O . SER B 1 118 ? 8.375 -2.1 -18.969 1 92.81 118 SER B O 1
ATOM 3689 N N . ILE B 1 119 ? 7.508 -1.948 -21 1 94.19 119 ILE B N 1
ATOM 3690 C CA . ILE B 1 119 ? 8.391 -0.854 -21.391 1 94.19 119 ILE B CA 1
ATOM 3691 C C . ILE B 1 119 ? 8.031 0.406 -20.609 1 94.19 119 ILE B C 1
ATOM 3693 O O . ILE B 1 119 ? 8.914 1.125 -20.125 1 94.19 119 ILE B O 1
ATOM 3697 N N . LEU B 1 120 ? 6.758 0.626 -20.5 1 94.69 120 LEU B N 1
ATOM 3698 C CA . LEU B 1 120 ? 6.309 1.783 -19.734 1 94.69 120 LEU B CA 1
ATOM 3699 C C . LEU B 1 120 ? 6.797 1.703 -18.281 1 94.69 120 LEU B C 1
ATOM 3701 O O . LEU B 1 120 ? 7.172 2.719 -17.703 1 94.69 120 LEU B O 1
ATOM 3705 N N . GLY B 1 121 ? 6.766 0.507 -17.734 1 94.69 121 GLY B N 1
ATOM 3706 C CA . GLY B 1 121 ? 7.277 0.34 -16.375 1 94.69 121 GLY B CA 1
ATOM 3707 C C . GLY B 1 121 ? 8.719 0.804 -16.219 1 94.69 121 GLY B C 1
ATOM 3708 O O . GLY B 1 121 ? 9.047 1.491 -15.258 1 94.69 121 GLY B O 1
ATOM 3709 N N . ILE B 1 122 ? 9.516 0.505 -17.188 1 94.19 122 ILE B N 1
ATOM 3710 C CA . ILE B 1 122 ? 10.93 0.861 -17.141 1 94.19 122 ILE B CA 1
ATOM 3711 C C . ILE B 1 122 ? 11.094 2.359 -17.391 1 94.19 122 ILE B C 1
ATOM 3713 O O . ILE B 1 122 ? 11.914 3.014 -16.75 1 94.19 122 ILE B O 1
ATOM 3717 N N . VAL B 1 123 ? 10.32 2.867 -18.25 1 95.94 123 VAL B N 1
ATOM 3718 C CA . VAL B 1 123 ? 10.391 4.289 -18.578 1 95.94 123 VAL B CA 1
ATOM 3719 C C . VAL B 1 123 ? 9.969 5.117 -17.359 1 95.94 123 VAL B C 1
ATOM 3721 O O . VAL B 1 123 ? 10.648 6.078 -17 1 95.94 123 VAL B O 1
ATOM 3724 N N . PHE B 1 124 ? 8.875 4.723 -16.75 1 96.56 124 PHE B N 1
ATOM 3725 C CA . PHE B 1 124 ? 8.414 5.434 -15.562 1 96.56 124 PHE B CA 1
ATOM 3726 C C . PHE B 1 124 ? 9.461 5.359 -14.453 1 96.56 124 PHE B C 1
ATOM 3728 O O . PHE B 1 124 ? 9.656 6.328 -13.711 1 96.56 124 PHE B O 1
ATOM 3735 N N . THR B 1 125 ? 10.102 4.238 -14.352 1 95.56 125 THR B N 1
ATOM 3736 C CA . THR B 1 125 ? 11.148 4.086 -13.344 1 95.56 125 THR B CA 1
ATOM 3737 C C . THR B 1 125 ? 12.281 5.078 -13.586 1 95.56 125 THR B C 1
ATOM 3739 O O . THR B 1 125 ? 12.789 5.695 -12.648 1 95.56 125 THR B O 1
ATOM 3742 N N . THR B 1 126 ? 12.641 5.246 -14.797 1 96.5 126 THR B N 1
ATOM 3743 C CA . THR B 1 126 ? 13.711 6.176 -15.156 1 96.5 126 THR B CA 1
ATOM 3744 C C . THR B 1 126 ? 13.297 7.613 -14.844 1 96.5 126 THR B C 1
ATOM 3746 O O . THR B 1 126 ? 14.094 8.398 -14.328 1 96.5 126 THR B O 1
ATOM 3749 N N . ILE B 1 127 ? 12.086 7.941 -15.102 1 96.81 127 ILE B N 1
ATOM 3750 C CA . ILE B 1 127 ? 11.586 9.281 -14.828 1 96.81 127 ILE B CA 1
ATOM 3751 C C . ILE B 1 127 ? 11.602 9.547 -13.328 1 96.81 127 ILE B C 1
ATOM 3753 O O . ILE B 1 127 ? 11.938 10.648 -12.883 1 96.81 127 ILE B O 1
ATOM 3757 N N . VAL B 1 128 ? 11.211 8.539 -12.539 1 96.25 128 VAL B N 1
ATOM 3758 C CA . VAL B 1 128 ? 11.258 8.672 -11.086 1 96.25 128 VAL B CA 1
ATOM 3759 C C . VAL B 1 128 ? 12.68 9.016 -10.641 1 96.25 128 VAL B C 1
ATOM 3761 O O . VAL B 1 128 ? 12.875 9.938 -9.844 1 96.25 128 VAL B O 1
ATOM 3764 N N . VAL B 1 129 ? 13.664 8.32 -11.203 1 95.56 129 VAL B N 1
ATOM 3765 C CA . VAL B 1 129 ? 15.055 8.523 -10.812 1 95.56 129 VAL B CA 1
ATOM 3766 C C . VAL B 1 129 ? 15.508 9.93 -11.203 1 95.56 129 VAL B C 1
ATOM 3768 O O . VAL B 1 129 ? 16.156 10.617 -10.422 1 95.56 129 VAL B O 1
ATOM 3771 N N . ILE B 1 130 ? 15.117 10.359 -12.328 1 96.69 130 ILE B N 1
ATOM 3772 C CA . ILE B 1 130 ? 15.477 11.688 -12.805 1 96.69 130 ILE B CA 1
ATOM 3773 C C . ILE B 1 130 ? 14.883 12.75 -11.883 1 96.69 130 ILE B C 1
ATOM 3775 O O . ILE B 1 130 ? 15.594 13.656 -11.43 1 96.69 130 ILE B O 1
ATOM 3779 N N . CYS B 1 131 ? 13.617 12.609 -11.594 1 94 131 CYS B N 1
ATOM 3780 C CA . CYS B 1 131 ? 12.938 13.57 -10.727 1 94 131 CYS B CA 1
ATOM 3781 C C . CYS B 1 131 ? 13.547 13.562 -9.328 1 94 131 CYS B C 1
ATOM 3783 O O . CYS B 1 131 ? 13.766 14.625 -8.742 1 94 131 CYS B O 1
ATOM 3785 N N . MET B 1 132 ? 13.789 12.422 -8.844 1 91.69 132 MET B N 1
ATOM 3786 C CA . MET B 1 132 ? 14.375 12.281 -7.516 1 91.69 132 MET B CA 1
ATOM 3787 C C . MET B 1 132 ? 15.75 12.938 -7.457 1 91.69 132 MET B C 1
ATOM 3789 O O . MET B 1 132 ? 16.062 13.672 -6.516 1 91.69 132 MET B O 1
ATOM 3793 N N . GLU B 1 133 ? 16.594 12.711 -8.453 1 94.5 133 GLU B N 1
ATOM 3794 C CA . GLU B 1 133 ? 17.938 13.25 -8.477 1 94.5 133 GLU B CA 1
ATOM 3795 C C . GLU B 1 133 ? 17.922 14.773 -8.594 1 94.5 133 GLU B C 1
ATOM 3797 O O . GLU B 1 133 ? 18.688 15.461 -7.914 1 94.5 133 GLU B O 1
ATOM 3802 N N . ILE B 1 134 ? 17.031 15.242 -9.43 1 93.62 134 ILE B N 1
ATOM 3803 C CA . ILE B 1 134 ? 16.922 16.688 -9.578 1 93.62 134 ILE B CA 1
ATOM 3804 C C . ILE B 1 134 ? 16.453 17.312 -8.266 1 93.62 134 ILE B C 1
ATOM 3806 O O . ILE B 1 134 ? 16.984 18.328 -7.832 1 93.62 134 ILE B O 1
ATOM 3810 N N . SER B 1 135 ? 15.477 16.688 -7.652 1 88.31 135 SER B N 1
ATOM 3811 C CA . SER B 1 135 ? 14.961 17.172 -6.379 1 88.31 135 SER B CA 1
ATOM 3812 C C . SER B 1 135 ? 16.047 17.188 -5.312 1 88.31 135 SER B C 1
ATOM 3814 O O . SER B 1 135 ? 16.156 18.156 -4.551 1 88.31 135 SER B O 1
ATOM 3816 N N . LEU B 1 136 ? 16.859 16.203 -5.223 1 88.12 136 LEU B N 1
ATOM 3817 C CA . LEU B 1 136 ? 17.938 16.109 -4.23 1 88.12 136 LEU B CA 1
ATOM 3818 C C . LEU B 1 136 ? 19 17.172 -4.457 1 88.12 136 LEU B C 1
ATOM 3820 O O . LEU B 1 136 ? 19.5 17.766 -3.504 1 88.12 136 LEU B O 1
ATOM 3824 N N . VAL B 1 137 ? 19.297 17.438 -5.711 1 90.25 137 VAL B N 1
ATOM 3825 C CA . VAL B 1 137 ? 20.297 18.438 -6.039 1 90.25 137 VAL B CA 1
ATOM 3826 C C . VAL B 1 137 ? 19.766 19.828 -5.648 1 90.25 137 VAL B C 1
ATOM 3828 O O . VAL B 1 137 ? 20.5 20.625 -5.059 1 90.25 137 VAL B O 1
ATOM 3831 N N . ILE B 1 138 ? 18.484 20.078 -5.953 1 86.12 138 ILE B N 1
ATOM 3832 C CA . ILE B 1 138 ? 17.891 21.359 -5.613 1 86.12 138 ILE B CA 1
ATOM 3833 C C . ILE B 1 138 ? 17.844 21.516 -4.094 1 86.12 138 ILE B C 1
ATOM 3835 O O . ILE B 1 138 ? 18.141 22.594 -3.568 1 86.12 138 ILE B O 1
ATOM 3839 N N . GLN B 1 139 ? 17.469 20.5 -3.43 1 79.56 139 GLN B N 1
ATOM 3840 C CA . GLN B 1 139 ? 17.406 20.531 -1.974 1 79.56 139 GLN B CA 1
ATOM 3841 C C . GLN B 1 139 ? 18.781 20.781 -1.37 1 79.56 139 GLN B C 1
ATOM 3843 O O . GLN B 1 139 ? 18.922 21.516 -0.386 1 79.56 139 GLN B O 1
ATOM 3848 N N . THR B 1 140 ? 19.781 20.203 -1.935 1 82.75 140 THR B N 1
ATOM 3849 C CA . THR B 1 140 ? 21.141 20.406 -1.474 1 82.75 140 THR B CA 1
ATOM 3850 C C . THR B 1 140 ? 21.594 21.859 -1.706 1 82.75 140 THR B C 1
ATOM 3852 O O . THR B 1 140 ? 22.266 22.438 -0.866 1 82.75 140 THR B O 1
ATOM 3855 N N . GLN B 1 141 ? 21.141 22.375 -2.795 1 83.69 141 GLN B N 1
ATOM 3856 C CA . GLN B 1 141 ? 21.469 23.766 -3.094 1 83.69 141 GLN B CA 1
ATOM 3857 C C . GLN B 1 141 ? 20.859 24.719 -2.057 1 83.69 141 GLN B C 1
ATOM 3859 O O . GLN B 1 141 ? 21.5 25.688 -1.648 1 83.69 141 GLN B O 1
ATOM 3864 N N . VAL B 1 142 ? 19.703 24.391 -1.631 1 75.19 142 VAL B N 1
ATOM 3865 C CA . VAL B 1 142 ? 19 25.219 -0.676 1 75.19 142 VAL B CA 1
ATOM 3866 C C . VAL B 1 142 ? 19.609 25.062 0.713 1 75.19 142 VAL B C 1
ATOM 3868 O O . VAL B 1 142 ? 19.781 26.047 1.439 1 75.19 142 VAL B O 1
ATOM 3871 N N . VAL B 1 143 ? 19.969 23.906 1.035 1 73.5 143 VAL B N 1
ATOM 3872 C CA . VAL B 1 143 ? 20.484 23.625 2.371 1 73.5 143 VAL B CA 1
ATOM 3873 C C . VAL B 1 143 ? 21.906 24.172 2.506 1 73.5 143 VAL B C 1
ATOM 3875 O O . VAL B 1 143 ? 22.312 24.594 3.59 1 73.5 143 VAL B O 1
ATOM 3878 N N . CYS B 1 144 ? 22.625 24.219 1.431 1 73.69 144 CYS B N 1
ATOM 3879 C CA . CYS B 1 144 ? 24 24.688 1.471 1 73.69 144 CYS B CA 1
ATOM 3880 C C . CYS B 1 144 ? 24.078 26.188 1.283 1 73.69 144 CYS B C 1
ATOM 3882 O O . CYS B 1 144 ? 25.172 26.75 1.153 1 73.69 144 CYS B O 1
ATOM 3884 N N . ALA B 1 145 ? 23 26.797 1.329 1 72.62 145 ALA B N 1
ATOM 3885 C CA . ALA B 1 145 ? 22.984 28.234 1.136 1 72.62 145 ALA B CA 1
ATOM 3886 C C . ALA B 1 145 ? 23.703 28.953 2.277 1 72.62 145 ALA B C 1
ATOM 3888 O O . ALA B 1 145 ? 24.203 30.078 2.107 1 72.62 145 ALA B O 1
ATOM 3889 N N . THR B 1 146 ? 23.891 28.25 3.406 1 70.56 146 THR B N 1
ATOM 3890 C CA . THR B 1 146 ? 24.5 28.875 4.57 1 70.56 146 THR B CA 1
ATOM 3891 C C . THR B 1 146 ? 26 28.594 4.609 1 70.56 146 THR B C 1
ATOM 3893 O O . THR B 1 146 ? 26.719 29.172 5.426 1 70.56 146 THR B O 1
ATOM 3896 N N . LEU B 1 147 ? 26.453 27.797 3.727 1 76.75 147 LEU B N 1
ATOM 3897 C CA . LEU B 1 147 ? 27.859 27.438 3.695 1 76.75 147 LEU B CA 1
ATOM 3898 C C . LEU B 1 147 ? 28.672 28.469 2.916 1 76.75 147 LEU B C 1
ATOM 3900 O O . LEU B 1 147 ? 28.094 29.344 2.258 1 76.75 147 LEU B O 1
ATOM 3904 N N . SER B 1 148 ? 29.984 28.406 3.191 1 81 148 SER B N 1
ATOM 3905 C CA . SER B 1 148 ? 30.859 29.297 2.438 1 81 148 SER B CA 1
ATOM 3906 C C . SER B 1 148 ? 30.734 29.047 0.937 1 81 148 SER B C 1
ATOM 3908 O O . SER B 1 148 ? 30.328 27.969 0.512 1 81 148 SER B O 1
ATOM 3910 N N . ASP B 1 149 ? 31.016 30.031 0.098 1 84.75 149 ASP B N 1
ATOM 3911 C CA . ASP B 1 149 ? 30.812 29.969 -1.347 1 84.75 149 ASP B CA 1
ATOM 3912 C C . ASP B 1 149 ? 31.609 28.828 -1.972 1 84.75 149 ASP B C 1
ATOM 3914 O O . ASP B 1 149 ? 31.094 28.109 -2.83 1 84.75 149 ASP B O 1
ATOM 3918 N N . ILE B 1 150 ? 32.781 28.703 -1.491 1 86.12 150 ILE B N 1
ATOM 3919 C CA . ILE B 1 150 ? 33.625 27.688 -2.09 1 86.12 150 ILE B CA 1
ATOM 3920 C C . ILE B 1 150 ? 33.062 26.297 -1.74 1 86.12 150 ILE B C 1
ATOM 3922 O O . ILE B 1 150 ? 33 25.422 -2.604 1 86.12 150 ILE B O 1
ATOM 3926 N N . GLN B 1 151 ? 32.75 26.078 -0.538 1 84.62 151 GLN B N 1
ATOM 3927 C CA . GLN B 1 151 ? 32.219 24.797 -0.101 1 84.62 151 GLN B CA 1
ATOM 3928 C C . GLN B 1 151 ? 30.875 24.516 -0.771 1 84.62 151 GLN B C 1
ATOM 3930 O O . GLN B 1 151 ? 30.578 23.375 -1.146 1 84.62 151 GLN B O 1
ATOM 3935 N N . ARG B 1 152 ? 30.109 25.547 -0.971 1 86.25 152 ARG B N 1
ATOM 3936 C CA . ARG B 1 152 ? 28.812 25.406 -1.599 1 86.25 152 ARG B CA 1
ATOM 3937 C C . ARG B 1 152 ? 28.938 24.969 -3.057 1 86.25 152 ARG B C 1
ATOM 3939 O O . ARG B 1 152 ? 28.266 24.047 -3.496 1 86.25 152 ARG B O 1
ATOM 3946 N N . HIS B 1 153 ? 29.875 25.656 -3.758 1 90.25 153 HIS B N 1
ATOM 3947 C CA . HIS B 1 153 ? 30.047 25.344 -5.172 1 90.25 153 HIS B CA 1
ATOM 3948 C C . HIS B 1 153 ? 30.641 23.953 -5.367 1 90.25 153 HIS B C 1
ATOM 3950 O O . HIS B 1 153 ? 30.281 23.25 -6.309 1 90.25 153 HIS B O 1
ATOM 3956 N N . LEU B 1 154 ? 31.484 23.625 -4.5 1 89.81 154 LEU B N 1
ATOM 3957 C CA . LEU B 1 154 ? 32.094 22.297 -4.605 1 89.81 154 LEU B CA 1
ATOM 3958 C C . LEU B 1 154 ? 31.094 21.203 -4.312 1 89.81 154 LEU B C 1
ATOM 3960 O O . LEU B 1 154 ? 31 20.219 -5.047 1 89.81 154 LEU B O 1
ATOM 3964 N N . LEU B 1 155 ? 30.359 21.375 -3.303 1 89.94 155 LEU B N 1
ATOM 3965 C CA . LEU B 1 155 ? 29.359 20.391 -2.936 1 89.94 155 LEU B CA 1
ATOM 3966 C C . LEU B 1 155 ? 28.297 20.266 -4.02 1 89.94 155 LEU B C 1
ATOM 3968 O O . LEU B 1 155 ? 27.812 19.172 -4.312 1 89.94 155 LEU B O 1
ATOM 3972 N N . LEU B 1 156 ? 27.922 21.344 -4.59 1 91.56 156 LEU B N 1
ATOM 3973 C CA . LEU B 1 156 ? 26.922 21.328 -5.656 1 91.56 156 LEU B CA 1
ATOM 3974 C C . LEU B 1 156 ? 27.469 20.609 -6.895 1 91.56 156 LEU B C 1
ATOM 3976 O O . LEU B 1 156 ? 26.75 19.828 -7.523 1 91.56 156 LEU B O 1
ATOM 3980 N N . ALA B 1 157 ? 28.719 20.938 -7.176 1 93.56 157 ALA B N 1
ATOM 3981 C CA . ALA B 1 157 ? 29.328 20.312 -8.336 1 93.56 157 ALA B CA 1
ATOM 3982 C C . ALA B 1 157 ? 29.406 18.797 -8.156 1 93.56 157 ALA B C 1
ATOM 3984 O O . ALA B 1 157 ? 29.062 18.031 -9.07 1 93.56 157 ALA B O 1
ATOM 3985 N N . ILE B 1 158 ? 29.781 18.359 -7.031 1 94.75 158 ILE B N 1
ATOM 3986 C CA . ILE B 1 158 ? 29.875 16.922 -6.734 1 94.75 158 ILE B CA 1
ATOM 3987 C C . ILE B 1 158 ? 28.484 16.312 -6.758 1 94.75 158 ILE B C 1
ATOM 3989 O O . ILE B 1 158 ? 28.297 15.203 -7.273 1 94.75 158 ILE B O 1
ATOM 3993 N N . SER B 1 159 ? 27.547 16.969 -6.23 1 93.81 159 SER B N 1
ATOM 3994 C CA . SER B 1 159 ? 26.172 16.484 -6.21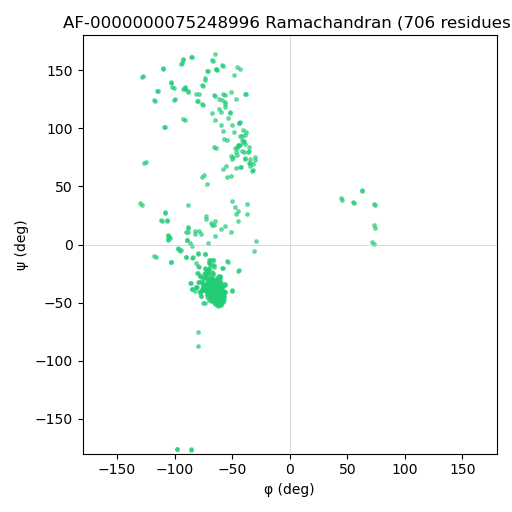5 1 93.81 159 SER B CA 1
ATOM 3995 C C . SER B 1 159 ? 25.641 16.312 -7.633 1 93.81 159 SER B C 1
ATOM 3997 O O . SER B 1 159 ? 24.953 15.32 -7.926 1 93.81 159 SER B O 1
ATOM 3999 N N . ILE B 1 160 ? 25.984 17.25 -8.453 1 95.5 160 ILE B N 1
ATOM 4000 C CA . ILE B 1 160 ? 25.5 17.203 -9.828 1 95.5 160 ILE B CA 1
ATOM 4001 C C . ILE B 1 160 ? 26.141 16.016 -10.555 1 95.5 160 ILE B C 1
ATOM 4003 O O . ILE B 1 160 ? 25.469 15.297 -11.305 1 95.5 160 ILE B O 1
ATOM 4007 N N . VAL B 1 161 ? 27.359 15.82 -10.289 1 96.44 161 VAL B N 1
ATOM 4008 C CA . VAL B 1 161 ? 28.062 14.719 -10.938 1 96.44 161 VAL B CA 1
ATOM 4009 C C . VAL B 1 161 ? 27.484 13.391 -10.477 1 96.44 161 VAL B C 1
ATOM 4011 O O . VAL B 1 161 ? 27.219 12.5 -11.289 1 96.44 161 VAL B O 1
ATOM 4014 N N . ILE B 1 162 ? 27.312 13.219 -9.266 1 95.88 162 ILE B N 1
ATOM 4015 C CA . ILE B 1 162 ? 26.766 11.984 -8.703 1 95.88 162 ILE B CA 1
ATOM 4016 C C . ILE B 1 162 ? 25.359 11.75 -9.234 1 95.88 162 ILE B C 1
ATOM 4018 O O . ILE B 1 162 ? 25 10.625 -9.602 1 95.88 162 ILE B O 1
ATOM 4022 N N . ALA B 1 163 ? 24.578 12.766 -9.328 1 96.31 163 ALA B N 1
ATOM 4023 C CA . ALA B 1 163 ? 23.219 12.664 -9.852 1 96.31 163 ALA B CA 1
ATOM 4024 C C . ALA B 1 163 ? 23.234 12.281 -11.328 1 96.31 163 ALA B C 1
ATOM 4026 O O . ALA B 1 163 ? 22.438 11.438 -11.758 1 96.31 163 ALA B O 1
ATOM 4027 N N . LEU B 1 164 ? 24.172 12.875 -12.062 1 96.81 164 LEU B N 1
ATOM 4028 C CA . LEU B 1 164 ? 24.25 12.586 -13.492 1 96.81 164 LEU B CA 1
ATOM 4029 C C . LEU B 1 164 ? 24.703 11.148 -13.742 1 96.81 164 LEU B C 1
ATOM 4031 O O . LEU B 1 164 ? 24.266 10.516 -14.695 1 96.81 164 LEU B O 1
ATOM 4035 N N . LEU B 1 165 ? 25.531 10.695 -12.922 1 96.5 165 LEU B N 1
ATOM 4036 C CA . LEU B 1 165 ? 25.953 9.305 -13.031 1 96.5 165 LEU B CA 1
ATOM 4037 C C . LEU B 1 165 ? 24.797 8.359 -12.781 1 96.5 165 LEU B C 1
ATOM 4039 O O . LEU B 1 165 ? 24.609 7.391 -13.523 1 96.5 165 LEU B O 1
ATOM 4043 N N . ALA B 1 166 ? 24.031 8.602 -11.781 1 95.69 166 ALA B N 1
ATOM 4044 C CA . ALA B 1 166 ? 22.875 7.766 -11.469 1 95.69 166 ALA B CA 1
ATOM 4045 C C . ALA B 1 166 ? 21.859 7.801 -12.602 1 95.69 166 ALA B C 1
ATOM 4047 O O . ALA B 1 166 ? 21.359 6.758 -13.039 1 95.69 166 ALA B O 1
ATOM 4048 N N . VAL B 1 167 ? 21.609 8.977 -13.141 1 97.06 167 VAL B N 1
ATOM 4049 C CA . VAL B 1 167 ? 20.625 9.148 -14.219 1 97.06 167 VAL B CA 1
ATOM 4050 C C . VAL B 1 167 ? 21.172 8.523 -15.508 1 97.06 167 VAL B C 1
ATOM 4052 O O . VAL B 1 167 ? 20.422 7.898 -16.266 1 97.06 167 VAL B O 1
ATOM 4055 N N . GLY B 1 168 ? 22.438 8.695 -15.727 1 96.75 168 GLY B N 1
ATOM 4056 C CA . GLY B 1 168 ? 23.047 8.148 -16.922 1 96.75 168 GLY B CA 1
ATOM 4057 C C . GLY B 1 168 ? 22.984 6.633 -16.984 1 96.75 168 GLY B C 1
ATOM 4058 O O . GLY B 1 168 ? 22.547 6.066 -18 1 96.75 168 GLY B O 1
ATOM 4059 N N . PHE B 1 169 ? 23.375 5.961 -15.961 1 95.25 169 PHE B N 1
ATOM 4060 C CA . PHE B 1 169 ? 23.328 4.504 -15.914 1 95.25 169 PHE B CA 1
ATOM 4061 C C . PHE B 1 169 ? 21.875 4.012 -16 1 95.25 169 PHE B C 1
ATOM 4063 O O . PHE B 1 169 ? 21.609 3.008 -16.672 1 95.25 169 PHE B O 1
ATOM 4070 N N . ARG B 1 170 ? 21 4.695 -15.406 1 95.44 170 ARG B N 1
ATOM 4071 C CA . ARG B 1 170 ? 19.594 4.297 -15.453 1 95.44 170 ARG B CA 1
ATOM 4072 C C . ARG B 1 170 ? 19.031 4.449 -16.859 1 95.44 170 ARG B C 1
ATOM 4074 O O . ARG B 1 170 ? 18.266 3.602 -17.328 1 95.44 170 ARG B O 1
ATOM 4081 N N . THR B 1 171 ? 19.391 5.523 -17.5 1 96.38 171 THR B N 1
ATOM 4082 C CA . THR B 1 171 ? 18.938 5.734 -18.875 1 96.38 171 THR B CA 1
ATOM 4083 C C . THR B 1 171 ? 19.516 4.668 -19.797 1 96.38 171 THR B C 1
ATOM 4085 O O . THR B 1 171 ? 18.812 4.164 -20.688 1 96.38 171 THR B O 1
ATOM 4088 N N . GLY B 1 172 ? 20.734 4.371 -19.609 1 94.56 172 GLY B N 1
ATOM 4089 C CA . GLY B 1 172 ? 21.312 3.271 -20.375 1 94.56 172 GLY B CA 1
ATOM 4090 C C . GLY B 1 172 ? 20.594 1.949 -20.141 1 94.56 172 GLY B C 1
ATOM 4091 O O . GLY B 1 172 ? 20.344 1.2 -21.078 1 94.56 172 GLY B O 1
ATOM 4092 N N . LEU B 1 173 ? 20.312 1.703 -18.922 1 93.12 173 LEU B N 1
ATOM 4093 C CA . LEU B 1 173 ? 19.609 0.481 -18.562 1 93.12 173 LEU B CA 1
ATOM 4094 C C . LEU B 1 173 ? 18.203 0.465 -19.172 1 93.12 173 LEU B C 1
ATOM 4096 O O . LEU B 1 173 ? 17.734 -0.578 -19.641 1 93.12 173 LEU B O 1
ATOM 4100 N N . MET B 1 174 ? 17.547 1.597 -19.172 1 94.81 174 MET B N 1
ATOM 4101 C CA . MET B 1 174 ? 16.203 1.704 -19.75 1 94.81 174 MET B CA 1
ATOM 4102 C C . MET B 1 174 ? 16.219 1.313 -21.219 1 94.81 174 MET B C 1
ATOM 4104 O O . MET B 1 174 ? 15.375 0.533 -21.672 1 94.81 174 MET B O 1
ATOM 4108 N N . VAL B 1 175 ? 17.219 1.814 -21.953 1 94.12 175 VAL B N 1
ATOM 4109 C CA . VAL B 1 175 ? 17.312 1.554 -23.375 1 94.12 175 VAL B CA 1
ATOM 4110 C C . VAL B 1 175 ? 17.578 0.07 -23.625 1 94.12 175 VAL B C 1
ATOM 4112 O O . VAL B 1 175 ? 16.891 -0.576 -24.406 1 94.12 175 VAL B O 1
ATOM 4115 N N . GLU B 1 176 ? 18.516 -0.477 -22.906 1 92.5 176 GLU B N 1
ATOM 4116 C CA . GLU B 1 176 ? 18.875 -1.88 -23.094 1 92.5 176 GLU B CA 1
ATOM 4117 C C . GLU B 1 176 ? 17.734 -2.803 -22.672 1 92.5 176 GLU B C 1
ATOM 4119 O O . GLU B 1 176 ? 17.469 -3.818 -23.312 1 92.5 176 GLU B O 1
ATOM 4124 N N . ASN B 1 177 ? 17.094 -2.471 -21.578 1 91.69 177 ASN B N 1
ATOM 4125 C CA . ASN B 1 177 ? 15.953 -3.26 -21.125 1 91.69 177 ASN B CA 1
ATOM 4126 C C . ASN B 1 177 ? 14.812 -3.219 -22.141 1 91.69 177 ASN B C 1
ATOM 4128 O O . ASN B 1 177 ? 14.164 -4.234 -22.391 1 91.69 177 ASN B O 1
ATOM 4132 N N . SER B 1 178 ? 14.547 -2.037 -22.703 1 91.62 178 SER B N 1
ATOM 4133 C CA . SER B 1 178 ? 13.477 -1.896 -23.672 1 91.62 178 SER B CA 1
ATOM 4134 C C . SER B 1 178 ? 13.75 -2.734 -24.922 1 91.62 178 SER B C 1
ATOM 4136 O O . SER B 1 178 ? 12.852 -3.383 -25.453 1 91.62 178 SER B O 1
ATOM 4138 N N . ILE B 1 179 ? 14.977 -2.795 -25.328 1 90.88 179 ILE B N 1
ATOM 4139 C CA . ILE B 1 179 ? 15.359 -3.594 -26.5 1 90.88 179 ILE B CA 1
ATOM 4140 C C . ILE B 1 179 ? 15.219 -5.078 -26.172 1 90.88 179 ILE B C 1
ATOM 4142 O O . ILE B 1 179 ? 14.711 -5.852 -26.984 1 90.88 179 ILE B O 1
ATOM 4146 N N . ALA B 1 180 ? 15.602 -5.418 -24.969 1 88.25 180 ALA B N 1
ATOM 4147 C CA . ALA B 1 180 ? 15.523 -6.812 -24.547 1 88.25 180 ALA B CA 1
ATOM 4148 C C . ALA B 1 180 ? 14.07 -7.273 -24.453 1 88.25 180 ALA B C 1
ATOM 4150 O O . ALA B 1 180 ? 13.75 -8.414 -24.797 1 88.25 180 ALA B O 1
ATOM 4151 N N . ILE B 1 181 ? 13.203 -6.43 -24.016 1 87.31 181 ILE B N 1
ATOM 4152 C CA . ILE B 1 181 ? 11.789 -6.766 -23.891 1 87.31 181 ILE B CA 1
ATOM 4153 C C . ILE B 1 181 ? 11.164 -6.91 -25.266 1 87.31 181 ILE B C 1
ATOM 4155 O O . ILE B 1 181 ? 10.422 -7.863 -25.531 1 87.31 181 ILE B O 1
ATOM 4159 N N . MET B 1 182 ? 11.477 -6.062 -26.203 1 86.25 182 MET B N 1
ATOM 4160 C CA . MET B 1 182 ? 10.891 -6.086 -27.531 1 86.25 182 MET B CA 1
ATOM 4161 C C . MET B 1 182 ? 11.344 -7.324 -28.297 1 86.25 182 MET B C 1
ATOM 4163 O O . MET B 1 182 ? 10.578 -7.887 -29.094 1 86.25 182 MET B O 1
ATOM 4167 N N . ASN B 1 183 ? 12.508 -7.816 -27.938 1 83.88 183 ASN B N 1
ATOM 4168 C CA . ASN B 1 183 ? 13.047 -8.977 -28.641 1 83.88 183 ASN B CA 1
ATOM 4169 C C . ASN B 1 183 ? 12.898 -10.25 -27.812 1 83.88 183 ASN B C 1
ATOM 4171 O O . ASN B 1 183 ? 13.328 -11.32 -28.25 1 83.88 183 ASN B O 1
ATOM 4175 N N . VAL B 1 184 ? 12.234 -10.117 -26.703 1 77.62 184 VAL B N 1
ATOM 4176 C CA . VAL B 1 184 ? 12.07 -11.234 -25.797 1 77.62 184 VAL B CA 1
ATOM 4177 C C . VAL B 1 184 ? 13.398 -11.953 -25.609 1 77.62 184 VAL B C 1
ATOM 4179 O O . VAL B 1 184 ? 13.469 -13.188 -25.688 1 77.62 184 VAL B O 1
ATOM 4182 N N . SER B 1 185 ? 14.414 -11.156 -25.547 1 74.31 185 SER B N 1
ATOM 4183 C CA . SER B 1 185 ? 15.75 -11.734 -25.438 1 74.31 185 SER B CA 1
ATOM 4184 C C . SER B 1 185 ? 16.203 -11.844 -23.984 1 74.31 185 SER B C 1
ATOM 4186 O O . SER B 1 185 ? 15.602 -11.234 -23.094 1 74.31 185 SER B O 1
ATOM 4188 N N . ASN B 1 186 ? 17.141 -12.805 -23.828 1 73.62 186 ASN B N 1
ATOM 4189 C CA . ASN B 1 186 ? 17.719 -12.984 -22.5 1 73.62 186 ASN B CA 1
ATOM 4190 C C . ASN B 1 186 ? 18.531 -11.758 -22.078 1 73.62 186 ASN B C 1
ATOM 4192 O O . ASN B 1 186 ? 19.328 -11.242 -22.844 1 73.62 186 ASN B O 1
ATOM 4196 N N . PHE B 1 187 ? 18.234 -11.258 -20.906 1 73.81 187 PHE B N 1
ATOM 4197 C CA . PHE B 1 187 ? 18.875 -10.047 -20.406 1 73.81 187 PHE B CA 1
ATOM 4198 C C . PHE B 1 187 ? 20.156 -10.375 -19.656 1 73.81 187 PHE B C 1
ATOM 4200 O O . PHE B 1 187 ? 20.812 -9.492 -19.109 1 73.81 187 PHE B O 1
ATOM 4207 N N . ARG B 1 188 ? 20.719 -11.453 -19.719 1 74.88 188 ARG B N 1
ATOM 4208 C CA . ARG B 1 188 ? 21.859 -11.938 -18.938 1 74.88 188 ARG B CA 1
ATOM 4209 C C . ARG B 1 188 ? 23.109 -11.125 -19.25 1 74.88 188 ARG B C 1
ATOM 4211 O O . ARG B 1 188 ? 23.844 -10.758 -18.328 1 74.88 188 ARG B O 1
ATOM 4218 N N . PRO B 1 189 ? 23.344 -10.727 -20.453 1 74.44 189 PRO B N 1
ATOM 4219 C CA . PRO B 1 189 ? 24.578 -9.969 -20.719 1 74.44 189 PRO B CA 1
ATOM 4220 C C . PRO B 1 189 ? 24.547 -8.57 -20.109 1 74.44 189 PRO B C 1
ATOM 4222 O O . PRO B 1 189 ? 25.594 -7.949 -19.938 1 74.44 189 PRO B O 1
ATOM 4225 N N . PHE B 1 190 ? 23.453 -8.125 -19.734 1 77.5 190 PHE B N 1
ATOM 4226 C CA . PHE B 1 190 ? 23.359 -6.746 -19.266 1 77.5 190 PHE B CA 1
ATOM 4227 C C . PHE B 1 190 ? 23.062 -6.707 -17.766 1 77.5 190 PHE B C 1
ATOM 4229 O O . PHE B 1 190 ? 22.625 -5.684 -17.25 1 77.5 190 PHE B O 1
ATOM 4236 N N . ILE B 1 191 ? 23.359 -7.793 -17.094 1 81.94 191 ILE B N 1
ATOM 4237 C CA . ILE B 1 191 ? 23.188 -7.848 -15.641 1 81.94 191 ILE B CA 1
ATOM 4238 C C . ILE B 1 191 ? 24.156 -6.879 -14.969 1 81.94 191 ILE B C 1
ATOM 4240 O O . ILE B 1 191 ? 23.812 -6.262 -13.953 1 81.94 191 ILE B O 1
ATOM 4244 N N . TRP B 1 192 ? 25.297 -6.688 -15.609 1 85.75 192 TRP B N 1
ATOM 4245 C CA . TRP B 1 192 ? 26.25 -5.75 -15.047 1 85.75 192 TRP B CA 1
ATOM 4246 C C . TRP B 1 192 ? 25.719 -4.324 -15.078 1 85.75 192 TRP B C 1
ATOM 4248 O O . TRP B 1 192 ? 25.938 -3.551 -14.148 1 85.75 192 TRP B O 1
ATOM 4258 N N . LEU B 1 193 ? 25.031 -3.971 -16.141 1 87.69 193 LEU B N 1
ATOM 4259 C CA . LEU B 1 193 ? 24.438 -2.641 -16.25 1 87.69 193 LEU B CA 1
ATOM 4260 C C . LEU B 1 193 ? 23.375 -2.424 -15.195 1 87.69 193 LEU B C 1
ATOM 4262 O O . LEU B 1 193 ? 23.25 -1.325 -14.648 1 87.69 193 LEU B O 1
ATOM 4266 N N . GLN B 1 194 ? 22.625 -3.416 -14.93 1 86.12 194 GLN B N 1
ATOM 4267 C CA . GLN B 1 194 ? 21.625 -3.35 -13.875 1 86.12 194 GLN B CA 1
ATOM 4268 C C . GLN B 1 194 ? 22.281 -3.137 -12.508 1 86.12 194 GLN B C 1
ATOM 4270 O O . GLN B 1 194 ? 21.828 -2.301 -11.719 1 86.12 194 GLN B O 1
ATOM 4275 N N . SER B 1 195 ? 23.312 -3.891 -12.258 1 86.81 195 SER B N 1
ATOM 4276 C CA . SER B 1 195 ? 24.031 -3.754 -10.992 1 86.81 195 SER B CA 1
ATOM 4277 C C . SER B 1 195 ? 24.688 -2.383 -10.875 1 86.81 195 SER B C 1
ATOM 4279 O O . SER B 1 195 ? 24.641 -1.757 -9.812 1 86.81 195 SER B O 1
ATOM 4281 N N . ALA B 1 196 ? 25.203 -1.976 -11.969 1 89.81 196 ALA B N 1
ATOM 4282 C CA . ALA B 1 196 ? 25.859 -0.67 -11.977 1 89.81 196 ALA B CA 1
ATOM 4283 C C . ALA B 1 196 ? 24.859 0.449 -11.711 1 89.81 196 ALA B C 1
ATOM 4285 O O . ALA B 1 196 ? 25.156 1.397 -10.984 1 89.81 196 ALA B O 1
ATOM 4286 N N . SER B 1 197 ? 23.734 0.364 -12.344 1 90.81 197 SER B N 1
ATOM 4287 C CA . SER B 1 197 ? 22.688 1.363 -12.125 1 90.81 197 SER B CA 1
ATOM 4288 C C . SER B 1 197 ? 22.234 1.373 -10.672 1 90.81 197 SER B C 1
ATOM 4290 O O . SER B 1 197 ? 22.125 2.436 -10.055 1 90.81 197 SER B O 1
ATOM 4292 N N . ASN B 1 198 ? 22.047 0.229 -10.07 1 86.88 198 ASN B N 1
ATOM 4293 C CA . ASN B 1 198 ? 21.625 0.121 -8.672 1 86.88 198 ASN B CA 1
ATOM 4294 C C . ASN B 1 198 ? 22.688 0.657 -7.723 1 86.88 198 ASN B C 1
ATOM 4296 O O . ASN B 1 198 ? 22.359 1.334 -6.746 1 86.88 198 ASN B O 1
ATOM 4300 N N . ILE B 1 199 ? 23.859 0.363 -8.031 1 88.5 199 ILE B N 1
ATOM 4301 C CA . ILE B 1 199 ? 24.969 0.825 -7.195 1 88.5 199 ILE B CA 1
ATOM 4302 C C . ILE B 1 199 ? 25.078 2.346 -7.281 1 88.5 199 ILE B C 1
ATOM 4304 O O . ILE B 1 199 ? 25.281 3.018 -6.27 1 88.5 199 ILE B O 1
ATOM 4308 N N . ALA B 1 200 ? 24.953 2.838 -8.477 1 92.56 200 ALA B N 1
ATOM 4309 C CA . ALA B 1 200 ? 25.016 4.285 -8.664 1 92.56 200 ALA B CA 1
ATOM 4310 C C . ALA B 1 200 ? 23.906 4.988 -7.879 1 92.56 200 ALA B C 1
ATOM 4312 O O . ALA B 1 200 ? 24.156 6.016 -7.238 1 92.56 200 ALA B O 1
ATOM 4313 N N . ILE B 1 201 ? 22.75 4.48 -7.891 1 90.75 201 ILE B N 1
ATOM 4314 C CA . ILE B 1 201 ? 21.625 5.062 -7.172 1 90.75 201 ILE B CA 1
ATOM 4315 C C . ILE B 1 201 ? 21.844 4.953 -5.668 1 90.75 201 ILE B C 1
ATOM 4317 O O . ILE B 1 201 ? 21.531 5.879 -4.918 1 90.75 201 ILE B O 1
ATOM 4321 N N . THR B 1 202 ? 22.406 3.836 -5.262 1 88.25 202 THR B N 1
ATOM 4322 C CA . THR B 1 202 ? 22.719 3.643 -3.854 1 88.25 202 THR B CA 1
ATOM 4323 C C . THR B 1 202 ? 23.766 4.656 -3.391 1 88.25 202 THR B C 1
ATOM 4325 O O . THR B 1 202 ? 23.625 5.266 -2.33 1 88.25 202 THR B O 1
ATOM 4328 N N . ILE B 1 203 ? 24.734 4.812 -4.195 1 90.94 203 ILE B N 1
ATOM 4329 C CA . ILE B 1 203 ? 25.781 5.777 -3.873 1 90.94 203 ILE B CA 1
ATOM 4330 C C . ILE B 1 203 ? 25.172 7.18 -3.779 1 90.94 203 ILE B C 1
ATOM 4332 O O . ILE B 1 203 ? 25.484 7.934 -2.855 1 90.94 203 ILE B O 1
ATOM 4336 N N . SER B 1 204 ? 24.406 7.492 -4.73 1 92.06 204 SER B N 1
ATOM 4337 C CA . SER B 1 204 ? 23.734 8.789 -4.715 1 92.06 204 SER B CA 1
ATOM 4338 C C . SER B 1 204 ? 22.891 8.961 -3.457 1 92.06 204 SER B C 1
ATOM 4340 O O . SER B 1 204 ? 22.984 9.984 -2.777 1 92.06 204 SER B O 1
ATOM 4342 N N . THR B 1 205 ? 22.109 7.996 -3.119 1 88.25 205 THR B N 1
ATOM 4343 C CA . THR B 1 205 ? 21.234 8.055 -1.954 1 88.25 205 THR B CA 1
ATOM 4344 C C . THR B 1 205 ? 22.047 8.219 -0.674 1 88.25 205 THR B C 1
ATOM 4346 O O . THR B 1 205 ? 21.703 9.031 0.188 1 88.25 205 THR B O 1
ATOM 4349 N N . CYS B 1 206 ? 23.125 7.496 -0.604 1 88.25 206 CYS B N 1
ATOM 4350 C CA . CYS B 1 206 ? 23.984 7.578 0.566 1 88.25 206 CYS B CA 1
ATOM 4351 C C . CYS B 1 206 ? 24.672 8.938 0.638 1 88.25 206 CYS B C 1
ATOM 4353 O O . CYS B 1 206 ? 24.812 9.516 1.719 1 88.25 206 CYS B O 1
ATOM 4355 N N . PHE B 1 207 ? 25.109 9.422 -0.442 1 90.75 207 PHE B N 1
ATOM 4356 C CA . PHE B 1 207 ? 25.781 10.719 -0.5 1 90.75 207 PHE B CA 1
ATOM 4357 C C . PHE B 1 207 ? 24.844 11.828 -0.047 1 90.75 207 PHE B C 1
ATOM 4359 O O . PHE B 1 207 ? 25.203 12.625 0.824 1 90.75 207 PHE B O 1
ATOM 4366 N N . PHE B 1 208 ? 23.703 11.906 -0.602 1 88 208 PHE B N 1
ATOM 4367 C CA . PHE B 1 208 ? 22.75 12.961 -0.267 1 88 208 PHE B CA 1
ATOM 4368 C C . PHE B 1 208 ? 22.266 12.812 1.165 1 88 208 PHE B C 1
ATOM 4370 O O . PHE B 1 208 ? 22.031 13.805 1.854 1 88 208 PHE B O 1
ATOM 4377 N N . SER B 1 209 ? 22.094 11.531 1.582 1 84.25 209 SER B N 1
ATOM 4378 C CA . SER B 1 209 ? 21.75 11.312 2.982 1 84.25 209 SER B CA 1
ATOM 4379 C C . SER B 1 209 ? 22.828 11.875 3.912 1 84.25 209 SER B C 1
ATOM 4381 O O . SER B 1 209 ? 22.5 12.516 4.914 1 84.25 209 SER B O 1
ATOM 4383 N N . ALA B 1 210 ? 24.047 11.648 3.549 1 84.56 210 ALA B N 1
ATOM 4384 C CA . ALA B 1 210 ? 25.156 12.164 4.352 1 84.56 210 ALA B CA 1
ATOM 4385 C C . ALA B 1 210 ? 25.156 13.688 4.367 1 84.56 210 ALA B C 1
ATOM 4387 O O . ALA B 1 210 ? 25.391 14.305 5.41 1 84.56 210 ALA B O 1
ATOM 4388 N N . VAL B 1 211 ? 24.922 14.289 3.275 1 83.81 211 VAL B N 1
ATOM 4389 C CA . VAL B 1 211 ? 24.906 15.75 3.166 1 83.81 211 VAL B CA 1
ATOM 4390 C C . VAL B 1 211 ? 23.781 16.312 4.039 1 83.81 211 VAL B C 1
ATOM 4392 O O . VAL B 1 211 ? 24 17.266 4.793 1 83.81 211 VAL B O 1
ATOM 4395 N N . PHE B 1 212 ? 22.625 15.719 3.994 1 78.62 212 PHE B N 1
ATOM 4396 C CA . PHE B 1 212 ? 21.469 16.219 4.742 1 78.62 212 PHE B CA 1
ATOM 4397 C C . PHE B 1 212 ? 21.656 15.984 6.238 1 78.62 212 PHE B C 1
ATOM 4399 O O . PHE B 1 212 ? 21.344 16.859 7.051 1 78.62 212 PHE B O 1
ATOM 4406 N N . VAL B 1 213 ? 22.219 14.859 6.547 1 77.19 213 VAL B N 1
ATOM 4407 C CA . VAL B 1 213 ? 22.438 14.531 7.953 1 77.19 213 VAL B CA 1
ATOM 4408 C C . VAL B 1 213 ? 23.5 15.453 8.547 1 77.19 213 VAL B C 1
ATOM 4410 O O . VAL B 1 213 ? 23.359 15.922 9.68 1 77.19 213 VAL B O 1
ATOM 4413 N N . THR B 1 214 ? 24.5 15.695 7.84 1 76.5 214 THR B N 1
ATOM 4414 C CA . THR B 1 214 ? 25.578 16.562 8.312 1 76.5 214 THR B CA 1
ATOM 4415 C C . THR B 1 214 ? 25.062 17.984 8.508 1 76.5 214 THR B C 1
ATOM 4417 O O . THR B 1 214 ? 25.406 18.641 9.492 1 76.5 214 THR B O 1
ATOM 4420 N N . LYS B 1 215 ? 24.328 18.406 7.695 1 74.44 215 LYS B N 1
ATOM 4421 C CA . LYS B 1 215 ? 23.797 19.766 7.809 1 74.44 215 LYS B CA 1
ATOM 4422 C C . LYS B 1 215 ? 22.844 19.891 8.992 1 74.44 215 LYS B C 1
ATOM 4424 O O . LYS B 1 215 ? 22.891 20.891 9.727 1 74.44 215 LYS B O 1
ATOM 4429 N N . LEU B 1 216 ? 22.047 18.969 9.078 1 68.31 216 LEU B N 1
ATOM 4430 C CA . LEU B 1 216 ? 21.125 18.984 10.203 1 68.31 216 LEU B CA 1
ATOM 4431 C C . LEU B 1 216 ? 21.875 18.859 11.531 1 68.31 216 LEU B C 1
ATOM 4433 O O . LEU B 1 216 ? 21.516 19.5 12.516 1 68.31 216 LEU B O 1
ATOM 4437 N N . GLY B 1 217 ? 22.859 18.016 11.453 1 70.06 217 GLY B N 1
ATOM 4438 C CA . GLY B 1 217 ? 23.688 17.891 12.641 1 70.06 217 GLY B CA 1
ATOM 4439 C C . GLY B 1 217 ? 24.391 19.172 13.016 1 70.06 217 GLY B C 1
ATOM 4440 O O . GLY B 1 217 ? 24.422 19.562 14.188 1 70.06 217 GLY B O 1
ATOM 4441 N N . TYR B 1 218 ? 24.844 19.734 12.039 1 71.75 218 TYR B N 1
ATOM 4442 C CA . TYR B 1 218 ? 25.516 21 12.25 1 71.75 218 TYR B CA 1
ATOM 4443 C C . TYR B 1 218 ? 24.531 22.062 12.758 1 71.75 218 TYR B C 1
ATOM 4445 O O . TYR B 1 218 ? 24.875 22.859 13.633 1 71.75 218 TYR B O 1
ATOM 4453 N N . ALA B 1 219 ? 23.391 22.203 12.172 1 68.25 219 ALA B N 1
ATOM 4454 C CA . ALA B 1 219 ? 22.375 23.141 12.602 1 68.25 219 ALA B CA 1
ATOM 4455 C C . ALA B 1 219 ? 21.953 22.891 14.047 1 68.25 219 ALA B C 1
ATOM 4457 O O . ALA B 1 219 ? 21.719 23.844 14.805 1 68.25 219 ALA B O 1
ATOM 4458 N N . LEU B 1 220 ? 21.953 21.672 14.438 1 70.12 220 LEU B N 1
ATOM 4459 C CA . LEU B 1 220 ? 21.578 21.312 15.805 1 70.12 220 LEU B CA 1
ATOM 4460 C C . LEU B 1 220 ? 22.672 21.734 16.797 1 70.12 220 LEU B C 1
ATOM 4462 O O . LEU B 1 220 ? 22.375 22.25 17.875 1 70.12 220 LEU B O 1
ATOM 4466 N N . ILE B 1 221 ? 23.844 21.469 16.469 1 72.31 221 ILE B N 1
ATOM 4467 C CA . ILE B 1 221 ? 24.953 21.812 17.344 1 72.31 221 ILE B CA 1
ATOM 4468 C C . ILE B 1 221 ? 25.047 23.328 17.484 1 72.31 221 ILE B C 1
ATOM 4470 O O . ILE B 1 221 ? 25.297 23.844 18.578 1 72.31 221 ILE B O 1
ATOM 4474 N N . THR B 1 222 ? 24.875 23.984 16.453 1 70 222 THR B N 1
ATOM 4475 C CA . THR B 1 222 ? 24.922 25.453 16.469 1 70 222 THR B CA 1
ATOM 4476 C C . THR B 1 222 ? 23.797 26.016 17.328 1 70 222 THR B C 1
ATOM 4478 O O . THR B 1 222 ? 23.984 26.969 18.062 1 70 222 THR B O 1
ATOM 4481 N N . ARG B 1 223 ? 22.688 25.438 17.156 1 69.25 223 ARG B N 1
ATOM 4482 C CA . ARG B 1 223 ? 21.547 25.906 17.938 1 69.25 223 ARG B CA 1
ATOM 4483 C C . ARG B 1 223 ? 21.75 25.625 19.422 1 69.25 223 ARG B C 1
ATOM 4485 O O . ARG B 1 223 ? 21.359 26.422 20.266 1 69.25 223 ARG B O 1
ATOM 4492 N N . ARG B 1 224 ? 22.25 24.484 19.703 1 69.88 224 ARG B N 1
ATOM 4493 C CA . ARG B 1 224 ? 22.531 24.141 21.094 1 69.88 224 ARG B CA 1
ATOM 4494 C C . ARG B 1 224 ? 23.578 25.094 21.688 1 69.88 224 ARG B C 1
ATOM 4496 O O . ARG B 1 224 ? 23.484 25.469 22.859 1 69.88 224 ARG B O 1
ATOM 4503 N N . ARG B 1 225 ? 24.375 25.281 20.922 1 68.25 225 ARG B N 1
ATOM 4504 C CA . ARG B 1 225 ? 25.422 26.203 21.375 1 68.25 225 ARG B CA 1
ATOM 4505 C C . ARG B 1 225 ? 24.859 27.594 21.641 1 68.25 225 ARG B C 1
ATOM 4507 O O . ARG B 1 225 ? 25.328 28.312 22.516 1 68.25 225 ARG B O 1
ATOM 4514 N N . LEU B 1 226 ? 23.859 27.906 20.797 1 63.16 226 LEU B N 1
ATOM 4515 C CA . LEU B 1 226 ? 23.25 29.234 20.953 1 63.16 226 LEU B CA 1
ATOM 4516 C C . LEU B 1 226 ? 22.203 29.219 22.062 1 63.16 226 LEU B C 1
ATOM 4518 O O . LEU B 1 226 ? 21.625 30.266 22.375 1 63.16 226 LEU B O 1
ATOM 4522 N N . GLY B 1 227 ? 22.125 28.203 22.859 1 56.53 227 GLY B N 1
ATOM 4523 C CA . GLY B 1 227 ? 21.266 28.125 24.031 1 56.53 227 GLY B CA 1
ATOM 4524 C C . GLY B 1 227 ? 19.781 28 23.672 1 56.53 227 GLY B C 1
ATOM 4525 O O . GLY B 1 227 ? 18.922 28.266 24.516 1 56.53 227 GLY B O 1
ATOM 4526 N N . MET B 1 228 ? 19.562 27.938 22.422 1 56.09 228 MET B N 1
ATOM 4527 C CA . MET B 1 228 ? 18.172 27.891 22.016 1 56.09 228 MET B CA 1
ATOM 4528 C C . MET B 1 228 ? 17.578 26.516 22.25 1 56.09 228 MET B C 1
ATOM 4530 O O . MET B 1 228 ? 17.75 25.609 21.438 1 56.09 228 MET B O 1
ATOM 4534 N N . THR B 1 229 ? 17.656 26.156 23.453 1 51.34 229 THR B N 1
ATOM 4535 C CA . THR B 1 229 ? 17.312 24.812 23.938 1 51.34 229 THR B CA 1
ATOM 4536 C C . THR B 1 229 ? 15.898 24.438 23.5 1 51.34 229 THR B C 1
ATOM 4538 O O . THR B 1 229 ? 15.375 23.406 23.906 1 51.34 229 THR B O 1
ATOM 4541 N N . ARG B 1 230 ? 15.125 25.422 23.062 1 47.19 230 ARG B N 1
ATOM 4542 C CA . ARG B 1 230 ? 13.773 24.906 22.938 1 47.19 230 AR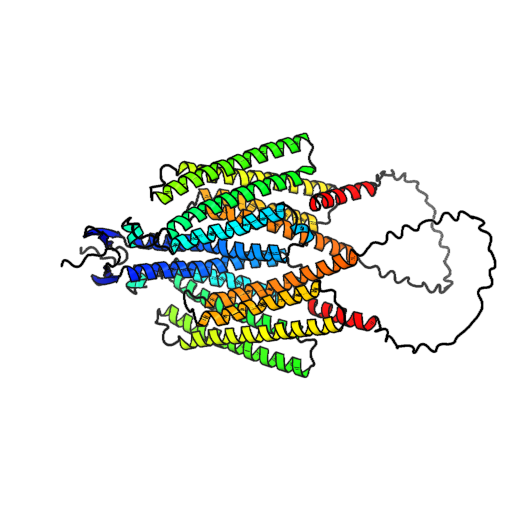G B CA 1
ATOM 4543 C C . ARG B 1 230 ? 13.703 23.812 21.875 1 47.19 230 ARG B C 1
ATOM 4545 O O . ARG B 1 230 ? 14.07 24.047 20.719 1 47.19 230 ARG B O 1
ATOM 4552 N N . PHE B 1 231 ? 14.016 22.672 22.219 1 49.12 231 PHE B N 1
ATOM 4553 C CA . PHE B 1 231 ? 13.922 21.375 21.562 1 49.12 231 PHE B CA 1
ATOM 4554 C C . PHE B 1 231 ? 12.742 21.344 20.594 1 49.12 231 PHE B C 1
ATOM 4556 O O . PHE B 1 231 ? 12.359 20.281 20.094 1 49.12 231 PHE B O 1
ATOM 4563 N N . GLY B 1 232 ? 11.906 22.344 20.297 1 46.81 232 GLY B N 1
ATOM 4564 C CA . GLY B 1 232 ? 10.57 22.094 19.781 1 46.81 232 GLY B CA 1
ATOM 4565 C C . GLY B 1 232 ? 10.547 21.781 18.297 1 46.81 232 GLY B C 1
ATOM 4566 O O . GLY B 1 232 ? 10.555 20.625 17.906 1 46.81 232 GLY B O 1
ATOM 4567 N N . ALA B 1 233 ? 10.477 22.797 17.438 1 49.19 233 ALA B N 1
ATOM 4568 C CA . ALA B 1 233 ? 10.133 22.625 16.031 1 49.19 233 ALA B CA 1
ATOM 4569 C C . ALA B 1 233 ? 11.344 22.172 15.219 1 49.19 233 ALA B C 1
ATOM 4571 O O . ALA B 1 233 ? 11.227 21.297 14.352 1 49.19 233 ALA B O 1
ATOM 4572 N N . MET B 1 234 ? 12.523 22.703 15.586 1 50.25 234 MET B N 1
ATOM 4573 C CA . MET B 1 234 ? 13.703 22.422 14.773 1 50.25 234 MET B CA 1
ATOM 4574 C C . MET B 1 234 ? 14.242 21.016 15.055 1 50.25 234 MET B C 1
ATOM 4576 O O . MET B 1 234 ? 14.695 20.328 14.141 1 50.25 234 MET B O 1
ATOM 4580 N N . GLN B 1 235 ? 14.219 20.656 16.266 1 53.94 235 GLN B N 1
ATOM 4581 C CA . GLN B 1 235 ? 14.648 19.281 16.562 1 53.94 235 GLN B CA 1
ATOM 4582 C C . GLN B 1 235 ? 13.75 18.266 15.875 1 53.94 235 GLN B C 1
ATOM 4584 O O . GLN B 1 235 ? 14.234 17.25 15.359 1 53.94 235 GLN B O 1
ATOM 4589 N N . VAL B 1 236 ? 12.555 18.594 15.898 1 53.91 236 VAL B N 1
ATOM 4590 C CA . VAL B 1 236 ? 11.617 17.703 15.234 1 53.91 236 VAL B CA 1
ATOM 4591 C C . VAL B 1 236 ? 11.906 17.656 13.734 1 53.91 236 VAL B C 1
ATOM 4593 O O . VAL B 1 236 ? 11.898 16.594 13.117 1 53.91 236 VAL B O 1
ATOM 4596 N N . MET B 1 237 ? 12.336 18.844 13.281 1 52.09 237 MET B N 1
ATOM 4597 C CA . MET B 1 237 ? 12.695 18.891 11.867 1 52.09 237 MET B CA 1
ATOM 4598 C C . MET B 1 237 ? 13.938 18.062 11.586 1 52.09 237 MET B C 1
ATOM 4600 O O . MET B 1 237 ? 14.047 17.438 10.531 1 52.09 237 MET B O 1
ATOM 4604 N N . PHE B 1 238 ? 14.797 18.156 12.656 1 53.72 238 PHE B N 1
ATOM 4605 C CA . PHE B 1 238 ? 16.047 17.422 12.5 1 53.72 238 PHE B CA 1
ATOM 4606 C C . PHE B 1 238 ? 15.789 15.922 12.422 1 53.72 238 PHE B C 1
ATOM 4608 O O . PHE B 1 238 ? 16.328 15.242 11.555 1 53.72 238 PHE B O 1
ATOM 4615 N N . ILE B 1 239 ? 15.086 15.484 13.328 1 55.94 239 ILE B N 1
ATOM 4616 C CA . ILE B 1 239 ? 14.836 14.047 13.414 1 55.94 239 ILE B CA 1
ATOM 4617 C C . ILE B 1 239 ? 14.133 13.57 12.141 1 55.94 239 ILE B C 1
ATOM 4619 O O . ILE B 1 239 ? 14.461 12.516 11.594 1 55.94 239 ILE B O 1
ATOM 4623 N N . MET B 1 240 ? 13.383 14.445 11.648 1 53.44 240 MET B N 1
ATOM 4624 C CA . MET B 1 240 ? 12.547 14.062 10.516 1 53.44 240 MET B CA 1
ATOM 4625 C C . MET B 1 240 ? 13.367 14.008 9.227 1 53.44 240 MET B C 1
ATOM 4627 O O . MET B 1 240 ? 13.203 13.094 8.422 1 53.44 240 MET B O 1
ATOM 4631 N N . SER B 1 241 ? 14.188 15.141 9.18 1 52.56 241 SER B N 1
ATOM 4632 C CA . SER B 1 241 ? 15.047 15.18 8 1 52.56 241 SER B CA 1
ATOM 4633 C C . SER B 1 241 ? 16 13.992 7.969 1 52.56 241 SER B C 1
ATOM 4635 O O . SER B 1 241 ? 16.266 13.422 6.906 1 52.56 241 SER B O 1
ATOM 4637 N N . CYS B 1 242 ? 16.5 13.758 9.148 1 54 242 CYS B N 1
ATOM 4638 C CA . CYS B 1 242 ? 17.391 12.609 9.273 1 54 242 CYS B CA 1
ATOM 4639 C C . CYS B 1 242 ? 16.688 11.328 8.82 1 54 242 CYS B C 1
ATOM 4641 O O . CYS B 1 242 ? 17.297 10.5 8.141 1 54 242 CYS B O 1
ATOM 4643 N N . GLN B 1 243 ? 15.516 11.273 9.195 1 56.59 243 GLN B N 1
ATOM 4644 C CA . GLN B 1 243 ? 14.805 10.023 8.945 1 56.59 243 GLN B CA 1
ATOM 4645 C C . GLN B 1 243 ? 14.461 9.867 7.469 1 56.59 243 GLN B C 1
ATOM 4647 O O . GLN B 1 243 ? 14.453 8.75 6.945 1 56.59 243 GLN B O 1
ATOM 4652 N N . THR B 1 244 ? 14.461 11.016 6.715 1 59.97 244 THR B N 1
ATOM 4653 C CA . THR B 1 244 ? 13.922 10.953 5.363 1 59.97 244 THR B CA 1
ATOM 4654 C C . THR B 1 244 ? 14.914 10.273 4.422 1 59.97 244 THR B C 1
ATOM 4656 O O . THR B 1 244 ? 14.516 9.508 3.539 1 59.97 244 THR B O 1
ATOM 4659 N N . MET B 1 245 ? 16.219 10.477 4.719 1 69.81 245 MET B N 1
ATOM 4660 C CA . MET B 1 245 ? 17.094 9.883 3.715 1 69.81 245 MET B CA 1
ATOM 4661 C C . MET B 1 245 ? 17.938 8.766 4.324 1 69.81 245 MET B C 1
ATOM 4663 O O . MET B 1 245 ? 18.5 7.945 3.602 1 69.81 245 MET B O 1
ATOM 4667 N N . VAL B 1 246 ? 17.891 8.711 5.613 1 75.5 246 VAL B N 1
ATOM 4668 C CA . VAL B 1 246 ? 18.688 7.668 6.246 1 75.5 246 VAL B CA 1
ATOM 4669 C C . VAL B 1 246 ? 18 6.312 6.059 1 75.5 246 VAL B C 1
ATOM 4671 O O . VAL B 1 246 ? 18.672 5.309 5.785 1 75.5 246 VAL B O 1
ATOM 4674 N N . ILE B 1 247 ? 16.75 6.367 6.078 1 76 247 ILE B N 1
ATOM 4675 C CA . ILE B 1 247 ? 16.016 5.109 5.945 1 76 247 ILE B CA 1
ATOM 4676 C C . ILE B 1 247 ? 16.203 4.551 4.539 1 76 247 ILE B C 1
ATOM 4678 O O . ILE B 1 247 ? 16.609 3.396 4.371 1 76 247 ILE B O 1
ATOM 4682 N N . PRO B 1 248 ? 16.031 5.309 3.57 1 77.25 248 PRO B N 1
ATOM 4683 C CA . PRO B 1 248 ? 16.297 4.797 2.223 1 77.25 248 PRO B CA 1
ATOM 4684 C C . PRO B 1 248 ? 17.75 4.348 2.035 1 77.25 248 PRO B C 1
ATOM 4686 O O . PRO B 1 248 ? 18 3.365 1.332 1 77.25 248 PRO B O 1
ATOM 4689 N N . ALA B 1 249 ? 18.656 5.039 2.678 1 77.56 249 ALA B N 1
ATOM 4690 C CA . ALA B 1 249 ? 20.078 4.676 2.551 1 77.56 249 ALA B CA 1
ATOM 4691 C C . ALA B 1 249 ? 20.344 3.311 3.178 1 77.56 249 ALA B C 1
ATOM 4693 O O . ALA B 1 249 ? 21.062 2.486 2.602 1 77.56 249 ALA B O 1
ATOM 4694 N N . ILE B 1 250 ? 19.734 3.094 4.234 1 77.25 250 ILE B N 1
ATOM 4695 C CA . ILE B 1 250 ? 19.891 1.808 4.906 1 77.25 250 ILE B CA 1
ATOM 4696 C C . ILE B 1 250 ? 19.281 0.7 4.047 1 77.25 250 ILE B C 1
ATOM 4698 O O . ILE B 1 250 ? 19.906 -0.354 3.861 1 77.25 250 ILE B O 1
ATOM 4702 N N . PHE B 1 251 ? 18.156 0.949 3.508 1 78.38 251 PHE B N 1
ATOM 4703 C CA . PHE B 1 251 ? 17.484 -0.039 2.67 1 78.38 251 PHE B CA 1
ATOM 4704 C C . PHE B 1 251 ? 18.297 -0.306 1.402 1 78.38 251 PHE B C 1
ATOM 4706 O O . PHE B 1 251 ? 18.281 -1.424 0.881 1 78.38 251 PHE B O 1
ATOM 4713 N N . SER B 1 252 ? 18.922 0.708 0.968 1 76.56 252 SER B N 1
ATOM 4714 C CA . SER B 1 252 ? 19.703 0.546 -0.252 1 76.56 252 SER B CA 1
ATOM 4715 C C . SER B 1 252 ? 20.891 -0.385 -0.027 1 76.56 252 SER B C 1
ATOM 4717 O O . SER B 1 252 ? 21.297 -1.11 -0.936 1 76.56 252 SER B O 1
ATOM 4719 N N . ILE B 1 253 ? 21.375 -0.377 1.14 1 73.62 253 ILE B N 1
ATOM 4720 C CA . ILE B 1 253 ? 22.516 -1.211 1.476 1 73.62 253 ILE B CA 1
ATOM 4721 C C . ILE B 1 253 ? 22.062 -2.641 1.751 1 73.62 253 ILE B C 1
ATOM 4723 O O . ILE B 1 253 ? 22.703 -3.602 1.319 1 73.62 253 ILE B O 1
ATOM 4727 N N . ILE B 1 254 ? 20.891 -2.838 2.371 1 71.44 254 ILE B N 1
ATOM 4728 C CA . ILE B 1 254 ? 20.391 -4.145 2.787 1 71.44 254 ILE B CA 1
ATOM 4729 C C . ILE B 1 254 ? 19.969 -4.945 1.56 1 71.44 254 ILE B C 1
ATOM 4731 O O . ILE B 1 254 ? 20 -6.176 1.569 1 71.44 254 ILE B O 1
ATOM 4735 N N . GLN B 1 255 ? 19.656 -4.309 0.535 1 69.44 255 GLN B N 1
ATOM 4736 C CA . GLN B 1 255 ? 19.156 -4.996 -0.652 1 69.44 255 GLN B CA 1
ATOM 4737 C C . GLN B 1 255 ? 20.25 -5.824 -1.312 1 69.44 255 GLN B C 1
ATOM 4739 O O . GLN B 1 255 ? 19.969 -6.75 -2.072 1 69.44 255 GLN B O 1
ATOM 4744 N N . TYR B 1 256 ? 21.453 -5.637 -1.06 1 67.38 256 TYR B N 1
ATOM 4745 C CA . TYR B 1 256 ? 22.547 -6.336 -1.743 1 67.38 256 TYR B CA 1
ATOM 4746 C C . TYR B 1 256 ? 22.703 -7.75 -1.205 1 67.38 256 TYR B C 1
ATOM 4748 O O . TYR B 1 256 ? 22.797 -8.711 -1.977 1 67.38 256 TYR B O 1
ATOM 4756 N N . PRO B 1 257 ? 22.609 -7.934 0.05 1 63.78 257 PRO B N 1
ATOM 4757 C CA . PRO B 1 257 ? 22.75 -9.312 0.516 1 63.78 257 PRO B CA 1
ATOM 4758 C C . PRO B 1 257 ? 21.469 -10.133 0.326 1 63.78 257 PRO B C 1
ATOM 4760 O O . PRO B 1 257 ? 21.516 -11.367 0.331 1 63.78 257 PRO B O 1
ATOM 4763 N N . VAL B 1 258 ? 20.375 -9.5 0.148 1 61.03 258 VAL B N 1
ATOM 4764 C CA . VAL B 1 258 ? 19.125 -10.227 0.039 1 61.03 258 VAL B CA 1
ATOM 4765 C C . VAL B 1 258 ? 18.406 -9.82 -1.25 1 61.03 258 VAL B C 1
ATOM 4767 O O . VAL B 1 258 ? 17.359 -9.156 -1.21 1 61.03 258 VAL B O 1
ATOM 4770 N N . PRO B 1 259 ? 19.016 -10.281 -2.41 1 60.59 259 PRO B N 1
ATOM 4771 C CA . PRO B 1 259 ? 18.422 -9.859 -3.684 1 60.59 259 PRO B CA 1
ATOM 4772 C C . PRO B 1 259 ? 17.094 -10.547 -3.973 1 60.59 259 PRO B C 1
ATOM 4774 O O . PRO B 1 259 ? 16.547 -10.422 -5.074 1 60.59 259 PRO B O 1
ATOM 4777 N N . LEU B 1 260 ? 16.438 -10.992 -2.869 1 67.19 260 LEU B N 1
ATOM 4778 C CA . LEU B 1 260 ? 15.25 -11.781 -3.164 1 67.19 260 LEU B CA 1
ATOM 4779 C C . LEU B 1 260 ? 14.016 -10.883 -3.246 1 67.19 260 LEU B C 1
ATOM 4781 O O . LEU B 1 260 ? 13.93 -9.875 -2.551 1 67.19 260 LEU B O 1
ATOM 4785 N N . TYR B 1 261 ? 13.195 -11.07 -4.254 1 67.12 261 TYR B N 1
ATOM 4786 C CA . TYR B 1 261 ? 11.836 -10.586 -4.434 1 67.12 261 TYR B CA 1
ATOM 4787 C C . TYR B 1 261 ? 11.82 -9.094 -4.727 1 67.12 261 TYR B C 1
ATOM 4789 O O . TYR B 1 261 ? 10.992 -8.352 -4.184 1 67.12 261 TYR B O 1
ATOM 4797 N N . GLU B 1 262 ? 12.938 -8.602 -5.527 1 69.12 262 GLU B N 1
ATOM 4798 C CA . GLU B 1 262 ? 12.984 -7.262 -6.098 1 69.12 262 GLU B CA 1
ATOM 4799 C C . GLU B 1 262 ? 12.977 -6.195 -5.008 1 69.12 262 GLU B C 1
ATOM 4801 O O . GLU B 1 262 ? 12.281 -5.184 -5.121 1 69.12 262 GLU B O 1
ATOM 4806 N N . MET B 1 263 ? 13.812 -6.371 -3.986 1 71.69 263 MET B N 1
ATOM 4807 C CA . MET B 1 263 ? 13.914 -5.434 -2.869 1 71.69 263 MET B CA 1
ATOM 4808 C C . MET B 1 263 ? 14.477 -4.094 -3.328 1 71.69 263 MET B C 1
ATOM 4810 O O . MET B 1 263 ? 14.281 -3.074 -2.664 1 71.69 263 MET B O 1
ATOM 4814 N N . ASN B 1 264 ? 15.023 -4.086 -4.555 1 75.06 264 ASN B N 1
ATOM 4815 C CA . ASN B 1 264 ? 15.617 -2.859 -5.074 1 75.06 264 ASN B CA 1
ATOM 4816 C C . ASN B 1 264 ? 14.555 -1.814 -5.402 1 75.06 264 ASN B C 1
ATOM 4818 O O . ASN B 1 264 ? 14.836 -0.614 -5.395 1 75.06 264 ASN B O 1
ATOM 4822 N N . SER B 1 265 ? 13.375 -2.307 -5.656 1 84.19 265 SER B N 1
ATOM 4823 C CA . SER B 1 265 ? 12.297 -1.387 -5.992 1 84.19 265 SER B CA 1
ATOM 4824 C C . SER B 1 265 ? 11.875 -0.562 -4.777 1 84.19 265 SER B C 1
ATOM 4826 O O . SER B 1 265 ? 11.328 0.533 -4.926 1 84.19 265 SER B O 1
ATOM 4828 N N . ASN B 1 266 ? 12.18 -1.035 -3.611 1 88.38 266 ASN B N 1
ATOM 4829 C CA . ASN B 1 266 ? 11.773 -0.364 -2.379 1 88.38 266 ASN B CA 1
ATOM 4830 C C . ASN B 1 266 ? 12.547 0.938 -2.176 1 88.38 266 ASN B C 1
ATOM 4832 O O . ASN B 1 266 ? 12.016 1.893 -1.601 1 88.38 266 ASN B O 1
ATOM 4836 N N . LEU B 1 267 ? 13.719 0.967 -2.639 1 87.69 267 LEU B N 1
ATOM 4837 C CA . LEU B 1 267 ? 14.555 2.15 -2.463 1 87.69 267 LEU B CA 1
ATOM 4838 C C . LEU B 1 267 ? 13.93 3.363 -3.143 1 87.69 267 LEU B C 1
ATOM 4840 O O . LEU B 1 267 ? 13.789 4.422 -2.525 1 87.69 267 LEU B O 1
ATOM 4844 N N . LEU B 1 268 ? 13.547 3.186 -4.344 1 90.56 268 LEU B N 1
ATOM 4845 C CA . LEU B 1 268 ? 12.969 4.285 -5.105 1 90.56 268 LEU B CA 1
ATOM 4846 C C . LEU B 1 268 ? 11.664 4.758 -4.465 1 90.56 268 LEU B C 1
ATOM 4848 O O . LEU B 1 268 ? 11.414 5.965 -4.379 1 90.56 268 LEU B O 1
ATOM 4852 N N . THR B 1 269 ? 10.891 3.848 -4 1 92.62 269 THR B N 1
ATOM 4853 C CA . THR B 1 269 ? 9.617 4.184 -3.363 1 92.62 269 THR B CA 1
ATOM 4854 C C . THR B 1 269 ? 9.852 4.93 -2.055 1 92.62 269 THR B C 1
ATOM 4856 O O . THR B 1 269 ? 9.188 5.93 -1.774 1 92.62 269 THR B O 1
ATOM 4859 N N . LEU B 1 270 ? 10.82 4.457 -1.309 1 89.81 270 LEU B N 1
ATOM 4860 C CA . LEU B 1 270 ? 11.125 5.102 -0.036 1 89.81 270 LEU B CA 1
ATOM 4861 C C . LEU B 1 270 ? 11.586 6.539 -0.25 1 89.81 270 LEU B C 1
ATOM 4863 O O . LEU B 1 270 ? 11.133 7.449 0.448 1 89.81 270 LEU B O 1
ATOM 4867 N N . VAL B 1 271 ? 12.406 6.719 -1.171 1 88 271 VAL B N 1
ATOM 4868 C CA . VAL B 1 271 ? 12.906 8.062 -1.446 1 88 271 VAL B CA 1
ATOM 4869 C C . VAL B 1 271 ? 11.758 8.945 -1.945 1 88 271 VAL B C 1
ATOM 4871 O O . VAL B 1 271 ? 11.625 10.094 -1.518 1 88 271 VAL B O 1
ATOM 4874 N N . ALA B 1 272 ? 10.945 8.414 -2.816 1 89.69 272 ALA B N 1
ATOM 4875 C CA . ALA B 1 272 ? 9.844 9.172 -3.402 1 89.69 272 ALA B CA 1
ATOM 4876 C C . ALA B 1 272 ? 8.836 9.586 -2.336 1 89.69 272 ALA B C 1
ATOM 4878 O O . ALA B 1 272 ? 8.219 10.648 -2.436 1 89.69 272 ALA B O 1
ATOM 4879 N N . ILE B 1 273 ? 8.641 8.773 -1.35 1 88.75 273 ILE B N 1
ATOM 4880 C CA . ILE B 1 273 ? 7.648 9.047 -0.315 1 88.75 273 ILE B CA 1
ATOM 4881 C C . ILE B 1 273 ? 8.25 9.953 0.755 1 88.75 273 ILE B C 1
ATOM 4883 O O . ILE B 1 273 ? 7.598 10.883 1.234 1 88.75 273 ILE B O 1
ATOM 4887 N N . PHE B 1 274 ? 9.469 9.781 1.101 1 82.38 274 PHE B N 1
ATOM 4888 C CA . PHE B 1 274 ? 10.07 10.477 2.238 1 82.38 274 PHE B CA 1
ATOM 4889 C C . PHE B 1 274 ? 10.469 11.891 1.858 1 82.38 274 PHE B C 1
ATOM 4891 O O . PHE B 1 274 ? 10.531 12.781 2.715 1 82.38 274 PHE B O 1
ATOM 4898 N N . LEU B 1 275 ? 10.711 12.172 0.65 1 79.62 275 LEU B N 1
ATOM 4899 C CA . LEU B 1 275 ? 11.086 13.516 0.22 1 79.62 275 LEU B CA 1
ATOM 4900 C C . LEU B 1 275 ? 9.969 14.508 0.502 1 79.62 275 LEU B C 1
ATOM 4902 O O . LEU B 1 275 ? 10.188 15.523 1.165 1 79.62 275 LEU B O 1
ATOM 4906 N N . PRO B 1 276 ? 8.75 14.258 0.071 1 78 276 PRO B N 1
ATOM 4907 C CA . PRO B 1 276 ? 7.676 15.211 0.367 1 78 276 PRO B CA 1
ATOM 4908 C C . PRO B 1 276 ? 7.227 15.164 1.825 1 78 276 PRO B C 1
ATOM 4910 O O . PRO B 1 276 ? 6.719 16.156 2.354 1 78 276 PRO B O 1
ATOM 4913 N N . LEU B 1 277 ? 7.367 14.039 2.453 1 75.31 277 LEU B N 1
ATOM 4914 C CA . LEU B 1 277 ? 6.938 13.898 3.84 1 75.31 277 LEU B CA 1
ATOM 4915 C C . LEU B 1 277 ? 7.789 14.766 4.762 1 75.31 277 LEU B C 1
ATOM 4917 O O . LEU B 1 277 ? 7.293 15.281 5.766 1 75.31 277 LEU B O 1
ATOM 4921 N N . SER B 1 278 ? 9.016 14.93 4.406 1 69.06 278 SER B N 1
ATOM 4922 C CA . SER B 1 278 ? 9.906 15.773 5.203 1 69.06 278 SER B CA 1
ATOM 4923 C C . SER B 1 278 ? 9.469 17.234 5.172 1 69.06 278 SER B C 1
ATOM 4925 O O . SER B 1 278 ? 9.508 17.922 6.191 1 69.06 278 SER B O 1
ATOM 4927 N N . SER B 1 279 ? 9 17.625 4.082 1 67.56 279 SER B N 1
ATOM 4928 C CA . SER B 1 279 ? 8.539 19 3.941 1 67.56 279 SER B CA 1
ATOM 4929 C C . SER B 1 279 ? 7.238 19.234 4.711 1 67.56 279 SER B C 1
ATOM 4931 O O . SER B 1 279 ? 7.055 20.281 5.328 1 67.56 279 SER B O 1
ATOM 4933 N N . LEU B 1 280 ? 6.371 18.266 4.668 1 70.19 280 LEU B N 1
ATOM 4934 C CA . LEU B 1 280 ? 5.09 18.359 5.363 1 70.19 280 LEU B CA 1
ATOM 4935 C C . LEU B 1 280 ? 5.297 18.391 6.875 1 70.19 280 LEU B C 1
ATOM 4937 O O . LEU B 1 280 ? 4.625 19.141 7.586 1 70.19 280 LEU B O 1
ATOM 4941 N N . TRP B 1 281 ? 6.145 17.641 7.277 1 65.5 281 TRP B N 1
ATOM 4942 C CA . TRP B 1 281 ? 6.426 17.562 8.711 1 65.5 281 TRP B CA 1
ATOM 4943 C C . TRP B 1 281 ? 7.082 18.844 9.203 1 65.5 281 TRP B C 1
ATOM 4945 O O . TRP B 1 281 ? 6.793 19.312 10.305 1 65.5 281 TRP B O 1
ATOM 4955 N N . ALA B 1 282 ? 7.938 19.406 8.43 1 62.94 282 ALA B N 1
ATOM 4956 C CA . ALA B 1 282 ? 8.586 20.672 8.773 1 62.94 282 ALA B CA 1
ATOM 4957 C C . ALA B 1 282 ? 7.562 21.797 8.922 1 62.94 282 ALA B C 1
ATOM 4959 O O . ALA B 1 282 ? 7.656 22.625 9.836 1 62.94 282 ALA B O 1
ATOM 4960 N N . ALA B 1 283 ? 6.664 21.688 8.117 1 63.31 283 ALA B N 1
ATOM 4961 C CA . ALA B 1 283 ? 5.617 22.703 8.156 1 63.31 283 ALA B CA 1
ATOM 4962 C C . ALA B 1 283 ? 4.742 22.547 9.391 1 63.31 283 ALA B C 1
ATOM 4964 O O . ALA B 1 283 ? 4.355 23.531 10.023 1 63.31 283 ALA B O 1
ATOM 4965 N N . ALA B 1 284 ? 4.539 21.344 9.781 1 63.59 284 ALA B N 1
ATOM 4966 C CA . ALA B 1 284 ? 3.703 21.062 10.945 1 63.59 284 ALA B CA 1
ATOM 4967 C C . ALA B 1 284 ? 4.434 21.391 12.242 1 63.59 284 ALA B C 1
ATOM 4969 O O . ALA B 1 284 ? 3.83 21.906 13.188 1 63.59 284 ALA B O 1
ATOM 4970 N N . ALA B 1 285 ? 5.668 21.109 12.297 1 61.22 285 ALA B N 1
ATOM 4971 C CA . ALA B 1 285 ? 6.473 21.359 13.492 1 61.22 285 ALA B CA 1
ATOM 4972 C C . ALA B 1 285 ? 6.625 22.859 13.75 1 61.22 285 ALA B C 1
ATOM 4974 O O . ALA B 1 285 ? 6.641 23.297 14.898 1 61.22 285 ALA B O 1
ATOM 4975 N N . THR B 1 286 ? 6.836 23.594 12.727 1 59.34 286 THR B N 1
ATOM 4976 C CA . THR B 1 286 ? 6.957 25.047 12.859 1 59.34 286 THR B CA 1
ATOM 4977 C C . THR B 1 286 ? 5.664 25.641 13.391 1 59.34 286 THR B C 1
ATOM 4979 O O . THR B 1 286 ? 5.691 26.562 14.211 1 59.34 286 THR B O 1
ATOM 4982 N N . LYS B 1 287 ? 4.727 25.031 13.008 1 59.28 287 LYS B N 1
ATOM 4983 C CA . LYS B 1 287 ? 3.422 25.531 13.438 1 59.28 287 LYS B CA 1
ATOM 4984 C C . LYS B 1 287 ? 3.164 25.203 14.906 1 59.28 287 LYS B C 1
ATOM 4986 O O . LYS B 1 287 ? 2.627 26.031 15.648 1 59.28 287 LYS B O 1
ATOM 4991 N N . HIS B 1 288 ? 3.619 24.094 15.312 1 56.94 288 HIS B N 1
ATOM 4992 C CA . HIS B 1 288 ? 3.436 23.688 16.703 1 56.94 288 HIS B CA 1
ATOM 4993 C C . HIS B 1 288 ? 4.301 24.516 17.641 1 56.94 288 HIS B C 1
ATOM 4995 O O . HIS B 1 288 ? 3.896 24.797 18.766 1 56.94 288 HIS B O 1
ATOM 5001 N N . SER B 1 289 ? 5.43 24.875 17.219 1 53.22 289 SER B N 1
ATOM 5002 C CA . SER B 1 289 ? 6.336 25.688 18.031 1 53.22 289 SER B CA 1
ATOM 5003 C C . SER B 1 289 ? 5.797 27.094 18.234 1 53.22 289 SER B C 1
ATOM 5005 O O . SER B 1 289 ? 5.949 27.688 19.297 1 53.22 289 SER B O 1
ATOM 5007 N N . PHE B 1 290 ? 5.172 27.578 17.219 1 50.03 290 PHE B N 1
ATOM 5008 C CA . PHE B 1 290 ? 4.621 28.922 17.344 1 50.03 290 PHE B CA 1
ATOM 5009 C C . PHE B 1 290 ? 3.404 28.938 18.266 1 50.03 290 PHE B C 1
ATOM 5011 O O . PHE B 1 290 ? 3.191 29.891 19 1 50.03 290 PHE B O 1
ATOM 5018 N N . GLU B 1 291 ? 2.695 27.938 18.25 1 51.62 291 GLU B N 1
ATOM 5019 C CA . GLU B 1 291 ? 1.521 27.859 19.109 1 51.62 291 GLU B CA 1
ATOM 5020 C C . GLU B 1 291 ? 1.922 27.703 20.578 1 51.62 291 GLU B C 1
ATOM 5022 O O . GLU B 1 291 ? 1.275 28.25 21.469 1 51.62 291 GLU B O 1
ATOM 5027 N N . THR B 1 292 ? 2.902 26.953 20.797 1 47.16 292 THR B N 1
ATOM 5028 C CA . THR B 1 292 ? 3.375 26.828 22.172 1 47.16 292 TH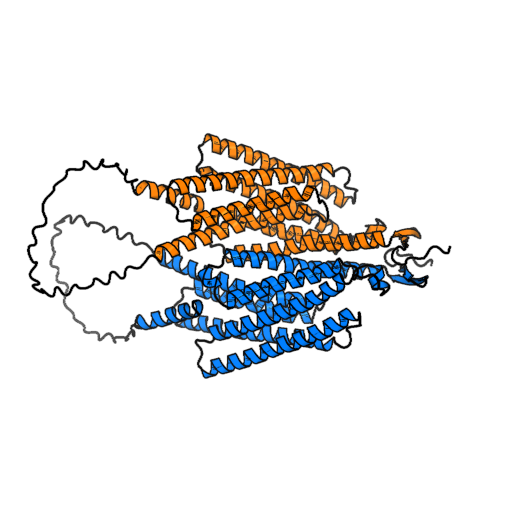R B CA 1
ATOM 5029 C C . THR B 1 292 ? 3.984 28.141 22.641 1 47.16 292 THR B C 1
ATOM 5031 O O . THR B 1 292 ? 3.936 28.453 23.844 1 47.16 292 THR B O 1
ATOM 5034 N N . MET B 1 293 ? 4.559 28.938 21.797 1 45.53 293 MET B N 1
ATOM 5035 C CA . MET B 1 293 ? 5.105 30.234 22.188 1 45.53 293 MET B CA 1
ATOM 5036 C C . MET B 1 293 ? 3.988 31.234 22.484 1 45.53 293 MET B C 1
ATOM 5038 O O . MET B 1 293 ? 4.109 32.062 23.391 1 45.53 293 MET B O 1
ATOM 5042 N N . THR B 1 294 ? 3.025 31.188 21.641 1 42.47 294 THR B N 1
ATOM 5043 C CA . THR B 1 294 ? 1.933 32.125 21.891 1 42.47 294 THR B CA 1
ATOM 5044 C C . THR B 1 294 ? 1.079 31.656 23.062 1 42.47 294 THR B C 1
ATOM 5046 O O . THR B 1 294 ? 0.291 32.438 23.609 1 42.47 294 THR B O 1
ATOM 5049 N N . SER B 1 295 ? 1.088 30.438 23.297 1 41.09 295 SER B N 1
ATOM 5050 C CA . SER B 1 295 ? 0.383 29.984 24.5 1 41.09 295 SER B CA 1
ATOM 5051 C C . SER B 1 295 ? 1.201 30.266 25.75 1 41.09 295 SER B C 1
ATOM 5053 O O . SER B 1 295 ? 1.041 29.578 26.766 1 41.09 295 SER B O 1
ATOM 5055 N N . GLY B 1 296 ? 2.305 31 25.703 1 35.88 296 GLY B N 1
ATOM 5056 C CA . GLY B 1 296 ? 2.83 31.516 26.969 1 35.88 296 GLY B CA 1
ATOM 5057 C C . GLY B 1 296 ? 1.757 32.062 27.875 1 35.88 296 GLY B C 1
ATOM 5058 O O . GLY B 1 296 ? 0.64 32.344 27.438 1 35.88 296 GLY B O 1
ATOM 5059 N N . PRO B 1 297 ? 1.978 32 29.188 1 36.25 297 PRO B N 1
ATOM 5060 C CA . PRO B 1 297 ? 1.01 32.562 30.156 1 36.25 297 PRO B CA 1
ATOM 5061 C C . PRO B 1 297 ? 0.42 33.875 29.703 1 36.25 297 PRO B C 1
ATOM 5063 O O . PRO B 1 297 ? 1.163 34.812 29.406 1 36.25 297 PRO B O 1
ATOM 5066 N N . HIS B 1 298 ? -0.493 33.938 28.891 1 33.66 298 HIS B N 1
ATOM 5067 C CA . HIS B 1 298 ? -1.265 35.156 29.047 1 33.66 298 HIS B CA 1
ATOM 5068 C C . HIS B 1 298 ? -1.304 35.594 30.5 1 33.66 298 HIS B C 1
ATOM 5070 O O . HIS B 1 298 ? -1.945 34.969 31.328 1 33.66 298 HIS B O 1
ATOM 5076 N N . GLN B 1 299 ? -0.21 36.031 31.031 1 30.36 299 GLN B N 1
ATOM 5077 C CA . GLN B 1 299 ? -0.329 36.875 32.219 1 30.36 299 GLN B CA 1
ATOM 5078 C C . GLN B 1 299 ? -1.556 37.781 32.156 1 30.36 299 GLN B C 1
ATOM 5080 O O . GLN B 1 299 ? -1.672 38.594 31.234 1 30.36 299 GLN B O 1
ATOM 5085 N N . TYR B 1 300 ? -2.705 37.156 32.5 1 30.53 300 TYR B N 1
ATOM 5086 C CA . TYR B 1 300 ? -3.758 38.031 33 1 30.53 300 TYR B CA 1
ATOM 5087 C C . TYR B 1 300 ? -3.168 39.25 33.75 1 30.53 300 TYR B C 1
ATOM 5089 O O . TYR B 1 300 ? -2.613 39.094 34.844 1 30.53 300 TYR B O 1
ATOM 5097 N N . LEU B 1 301 ? -2.447 40.062 33 1 29.22 301 LEU B N 1
ATOM 5098 C CA . LEU B 1 301 ? -2.211 41.375 33.625 1 29.22 301 LEU B CA 1
ATOM 5099 C C . LEU B 1 301 ? -3.5 41.969 34.188 1 29.22 301 LEU B C 1
ATOM 5101 O O . LEU B 1 301 ? -4.211 42.688 33.5 1 29.22 301 LEU B O 1
ATOM 5105 N N . TRP B 1 302 ? -4.477 41.031 34.688 1 28.25 302 TRP B N 1
ATOM 5106 C CA . TRP B 1 302 ? -5.41 41.75 35.562 1 28.25 302 TRP B CA 1
ATOM 5107 C C . TRP B 1 302 ? -4.664 42.656 36.531 1 28.25 302 TRP B C 1
ATOM 5109 O O . TRP B 1 302 ? -3.822 42.188 37.281 1 28.25 302 TRP B O 1
ATOM 5119 N N . SER B 1 303 ? -4.363 43.781 35.969 1 27 303 SER B N 1
ATOM 5120 C CA . SER B 1 303 ? -3.986 44.938 36.812 1 27 303 SER B CA 1
ATOM 5121 C C . SER B 1 303 ? -4.77 44.938 38.125 1 27 303 SER B C 1
ATOM 5123 O O . SER B 1 303 ? -6 44.906 38.125 1 27 303 SER B O 1
ATOM 5125 N N . SER B 1 304 ? -4.418 44.031 39.062 1 28.89 304 SER B N 1
ATOM 5126 C CA . SER B 1 304 ? -4.797 44.281 40.438 1 28.89 304 SER B CA 1
ATOM 5127 C C . SER B 1 304 ? -4.863 45.781 40.719 1 28.89 304 SER B C 1
ATOM 5129 O O . SER B 1 304 ? -3.875 46.5 40.531 1 28.89 304 SER B O 1
ATOM 5131 N N . GLU B 1 305 ? -5.938 46.406 40.219 1 27.2 305 GLU B N 1
ATOM 5132 C CA . GLU B 1 305 ? -6.262 47.688 40.844 1 27.2 305 GLU B CA 1
ATOM 5133 C C . GLU B 1 305 ? -6.039 47.625 42.344 1 27.2 305 GLU B C 1
ATOM 5135 O O . GLU B 1 305 ? -6.684 46.844 43.031 1 27.2 305 GLU B O 1
ATOM 5140 N N . ARG B 1 306 ? -4.703 47.625 42.688 1 27.73 306 ARG B N 1
ATOM 5141 C CA . ARG B 1 306 ? -4.27 47.938 44.062 1 27.73 306 ARG B CA 1
ATOM 5142 C C . ARG B 1 306 ? -5.164 48.969 44.688 1 27.73 306 ARG B C 1
ATOM 5144 O O . ARG B 1 306 ? -5.195 50.125 44.25 1 27.73 306 ARG B O 1
ATOM 5151 N N . ASN B 1 307 ? -6.461 48.562 44.938 1 24.5 307 ASN B N 1
ATOM 5152 C CA . ASN B 1 307 ? -7.062 49.406 45.969 1 24.5 307 ASN B CA 1
ATOM 5153 C C . ASN B 1 307 ? -6.062 49.75 47.094 1 24.5 307 ASN B C 1
ATOM 5155 O O . ASN B 1 307 ? -5.457 48.844 47.656 1 24.5 307 ASN B O 1
ATOM 5159 N N . ASN B 1 308 ? -5.305 50.844 46.938 1 24.69 308 ASN B N 1
ATOM 5160 C CA . ASN B 1 308 ? -4.426 51.594 47.812 1 24.69 308 ASN B CA 1
ATOM 5161 C C . ASN B 1 308 ? -4.973 51.656 49.25 1 24.69 308 ASN B C 1
ATOM 5163 O O . ASN B 1 308 ? -5.477 52.688 49.688 1 24.69 308 ASN B O 1
ATOM 5167 N N . SER B 1 309 ? -5.793 50.656 49.656 1 25.47 309 SER B N 1
ATOM 5168 C CA . SER B 1 309 ? -6.086 51 51.031 1 25.47 309 SER B CA 1
ATOM 5169 C C . SER B 1 309 ? -4.805 51.25 51.844 1 25.47 309 SER B C 1
ATOM 5171 O O . SER B 1 309 ? -3.822 50.5 51.656 1 25.47 309 SER B O 1
ATOM 5173 N N . THR B 1 310 ? -4.574 52.469 52.281 1 26.47 310 THR B N 1
ATOM 5174 C CA . THR B 1 310 ? -3.631 53.25 53.094 1 26.47 310 THR B CA 1
ATOM 5175 C C . THR B 1 310 ? -3.297 52.5 54.375 1 26.47 310 THR B C 1
ATOM 5177 O O . THR B 1 310 ? -3.338 53.062 55.469 1 26.47 310 THR B O 1
ATOM 5180 N N . SER B 1 311 ? -3.506 51.156 54.438 1 24.64 311 SER B N 1
ATOM 5181 C CA . SER B 1 311 ? -3.314 50.812 55.844 1 24.64 311 SER B CA 1
ATOM 5182 C C . SER B 1 311 ? -1.946 51.25 56.344 1 24.64 311 SER B C 1
ATOM 5184 O O . SER B 1 311 ? -0.956 51.156 55.625 1 24.64 311 SER B O 1
ATOM 5186 N N . THR B 1 312 ? -1.894 52.125 57.312 1 25.28 312 THR B N 1
ATOM 5187 C CA . THR B 1 312 ? -0.962 52.875 58.125 1 25.28 312 THR B CA 1
ATOM 5188 C C . THR B 1 312 ? 0.082 51.969 58.75 1 25.28 312 THR B C 1
ATOM 5190 O O . THR B 1 312 ? 0.865 52.406 59.625 1 25.28 312 THR B O 1
ATOM 5193 N N . GLU B 1 313 ? 0.167 50.688 58.312 1 24.36 313 GLU B N 1
ATOM 5194 C CA . GLU B 1 313 ? 0.917 49.906 59.312 1 24.36 313 GLU B CA 1
ATOM 5195 C C . GLU B 1 313 ? 2.283 50.531 59.562 1 24.36 313 GLU B C 1
ATOM 5197 O O . GLU B 1 313 ? 2.912 51.062 58.656 1 24.36 313 GLU B O 1
ATOM 5202 N N . THR B 1 314 ? 2.529 50.844 60.75 1 23.31 314 THR B N 1
ATOM 5203 C CA . THR B 1 314 ? 3.598 51.406 61.562 1 23.31 314 THR B CA 1
ATOM 5204 C C . THR B 1 314 ? 4.918 50.688 61.312 1 23.31 314 THR B C 1
ATOM 5206 O O . THR B 1 314 ? 5.047 49.469 61.562 1 23.31 314 THR B O 1
ATOM 5209 N N . ARG B 1 315 ? 5.523 50.938 60.156 1 26.14 315 ARG B N 1
ATOM 5210 C CA . ARG B 1 315 ? 6.816 50.469 59.688 1 26.14 315 ARG B CA 1
ATOM 5211 C C . ARG B 1 315 ? 7.871 50.531 60.781 1 26.14 315 ARG B C 1
ATOM 5213 O O . ARG B 1 315 ? 8.289 51.625 61.156 1 26.14 315 ARG B O 1
ATOM 5220 N N . LYS B 1 316 ? 7.613 49.656 61.781 1 24.3 316 LYS B N 1
ATOM 5221 C CA . LYS B 1 316 ? 8.641 49.688 62.812 1 24.3 316 LYS B CA 1
ATOM 5222 C C . LYS B 1 316 ? 10.039 49.656 62.188 1 24.3 316 LYS B C 1
ATOM 5224 O O . LYS B 1 316 ? 10.273 49 61.188 1 24.3 316 LYS B O 1
ATOM 5229 N N . GLN B 1 317 ? 10.898 50.594 62.5 1 23 317 GLN B N 1
ATOM 5230 C CA . GLN B 1 317 ? 12.172 51.281 62.219 1 23 317 GLN B CA 1
ATOM 5231 C C . GLN B 1 317 ? 13.336 50.281 62.312 1 23 317 GLN B C 1
ATOM 5233 O O . GLN B 1 317 ? 14.5 50.688 62.344 1 23 317 GLN B O 1
ATOM 5238 N N . GLY B 1 318 ? 13.07 48.906 62.344 1 21.03 318 GLY B N 1
ATOM 5239 C CA . GLY B 1 318 ? 14.25 48.344 63 1 21.03 318 GLY B CA 1
ATOM 5240 C C . GLY B 1 318 ? 15.523 48.562 62.188 1 21.03 318 GLY B C 1
ATOM 5241 O O . GLY B 1 318 ? 15.469 48.906 61 1 21.03 318 GLY B O 1
ATOM 5242 N N . SER B 1 319 ? 16.734 48.688 62.844 1 22.91 319 SER B N 1
ATOM 5243 C CA . SER B 1 319 ? 18.094 49.188 62.75 1 22.91 319 SER B CA 1
ATOM 5244 C C . SER B 1 319 ? 18.953 48.375 61.812 1 22.91 319 SER B C 1
ATOM 5246 O O . SER B 1 319 ? 19.344 47.25 62.125 1 22.91 319 SER B O 1
ATOM 5248 N N . PHE B 1 320 ? 18.531 48.125 60.531 1 22.64 320 PHE B N 1
ATOM 5249 C CA . PHE B 1 320 ? 19.266 47.312 59.562 1 22.64 320 PHE B CA 1
ATOM 5250 C C . PHE B 1 320 ? 20.688 47.844 59.406 1 22.64 320 PHE B C 1
ATOM 5252 O O . PHE B 1 320 ? 20.891 48.969 59 1 22.64 320 PHE B O 1
ATOM 5259 N N . SER B 1 321 ? 21.609 47.344 60.219 1 22 321 SER B N 1
ATOM 5260 C CA . SER B 1 321 ? 23.047 47.656 60.188 1 22 321 SER B CA 1
ATOM 5261 C C . SER B 1 321 ? 23.625 47.5 58.781 1 22 321 SER B C 1
ATOM 5263 O O . SER B 1 321 ? 23.188 46.656 58.031 1 22 321 SER B O 1
ATOM 5265 N N . GLN B 1 322 ? 24.391 48.531 58.281 1 19.89 322 GLN B N 1
ATOM 5266 C CA . GLN B 1 322 ? 24.906 49.156 57.062 1 19.89 322 GLN B CA 1
ATOM 5267 C C . GLN B 1 322 ? 25.984 48.281 56.406 1 19.89 322 GLN B C 1
ATOM 5269 O O . GLN B 1 322 ? 26.547 48.625 55.375 1 19.89 322 GLN B O 1
ATOM 5274 N N . ASN B 1 323 ? 26.375 47.031 56.938 1 21.55 323 ASN B N 1
ATOM 5275 C CA . ASN B 1 323 ? 27.766 46.844 56.531 1 21.55 323 ASN B CA 1
ATOM 5276 C C . ASN B 1 323 ? 27.906 46.719 55.031 1 21.55 323 ASN B C 1
ATOM 5278 O O . ASN B 1 323 ? 27.203 45.938 54.406 1 21.55 323 ASN B O 1
ATOM 5282 N N . GLN B 1 324 ? 28.438 47.719 54.312 1 20.34 324 GLN B N 1
ATOM 5283 C CA . GLN B 1 324 ? 28.641 48.188 52.938 1 20.34 324 GLN B CA 1
ATOM 5284 C C . GLN B 1 324 ? 29.578 47.25 52.188 1 20.34 324 GLN B C 1
ATOM 5286 O O . GLN B 1 324 ? 30.672 47.625 51.781 1 20.34 324 GLN B O 1
ATOM 5291 N N . SER B 1 325 ? 29.875 45.969 52.625 1 21.17 325 SER B N 1
ATOM 5292 C CA . SER B 1 325 ? 31.109 45.531 52 1 21.17 325 SER B CA 1
ATOM 5293 C C . SER B 1 325 ? 31 45.531 50.469 1 21.17 325 SER B C 1
ATOM 5295 O O . SER B 1 325 ? 29.922 45.25 49.938 1 21.17 325 SER B O 1
ATOM 5297 N N . THR B 1 326 ? 31.875 46.219 49.75 1 21.48 326 THR B N 1
ATOM 5298 C CA . THR B 1 326 ? 32.188 46.75 48.438 1 21.48 326 THR B CA 1
ATOM 5299 C C . THR B 1 326 ? 32.406 45.625 47.406 1 21.48 326 THR B C 1
ATOM 5301 O O . THR B 1 326 ? 32.812 45.875 46.281 1 21.48 326 THR B O 1
ATOM 5304 N N . LEU B 1 327 ? 31.891 44.375 47.656 1 21.11 327 LEU B N 1
ATOM 5305 C CA . LEU B 1 327 ? 32.562 43.406 46.781 1 21.11 327 LEU B CA 1
ATOM 5306 C C . LEU B 1 327 ? 32.344 43.75 45.312 1 21.11 327 LEU B C 1
ATOM 5308 O O . LEU B 1 327 ? 31.234 44.125 44.938 1 21.11 327 LEU B O 1
ATOM 5312 N N . ARG B 1 328 ? 33.438 44.125 44.562 1 21.89 328 ARG B N 1
ATOM 5313 C CA . ARG B 1 328 ? 33.781 44.531 43.188 1 21.89 328 ARG B CA 1
ATOM 5314 C C . ARG B 1 328 ? 33.219 43.531 42.188 1 21.89 328 ARG B C 1
ATOM 5316 O O . ARG B 1 328 ? 33.719 42.406 42.094 1 21.89 328 ARG B O 1
ATOM 5323 N N . SER B 1 329 ? 31.906 43.312 42.156 1 20.2 329 SER B N 1
ATOM 5324 C CA . SER B 1 329 ? 31.344 42.312 41.25 1 20.2 329 SER B CA 1
ATOM 5325 C C . SER B 1 329 ? 31.719 42.594 39.781 1 20.2 329 SER B C 1
ATOM 5327 O O . SER B 1 329 ? 31.578 43.719 39.312 1 20.2 329 SER B O 1
ATOM 5329 N N . GLY B 1 330 ? 32.875 42.031 39.25 1 21.08 330 GLY B N 1
ATOM 5330 C CA . GLY B 1 330 ? 33.344 42.031 37.875 1 21.08 330 GLY B CA 1
ATOM 5331 C C . GLY B 1 330 ? 32.25 41.812 36.844 1 21.08 330 GLY B C 1
ATOM 5332 O O . GLY B 1 330 ? 31.359 40.969 37.062 1 21.08 330 GLY B O 1
ATOM 5333 N N . GLY B 1 331 ? 31.766 42.875 36.25 1 20.19 331 GLY B N 1
ATOM 5334 C CA . GLY B 1 331 ? 30.703 43.125 35.281 1 20.19 331 GLY B CA 1
ATOM 5335 C C . GLY B 1 331 ? 30.859 42.312 34.031 1 20.19 331 GLY B C 1
ATOM 5336 O O . GLY B 1 331 ? 31.859 42.438 33.312 1 20.19 331 GLY B O 1
ATOM 5337 N N . SER B 1 332 ? 30.703 40.938 34.062 1 21.22 332 SER B N 1
ATOM 5338 C CA . SER B 1 332 ? 30.719 40.188 32.812 1 21.22 332 SER B CA 1
ATOM 5339 C C . SER B 1 332 ? 29.812 40.812 31.781 1 21.22 332 SER B C 1
ATOM 5341 O O . SER B 1 332 ? 28.656 41.156 32.062 1 21.22 332 SER B O 1
ATOM 5343 N N . VAL B 1 333 ? 30.375 41.656 30.859 1 21.95 333 VAL B N 1
ATOM 5344 C CA . VAL B 1 333 ? 29.828 42.312 29.688 1 21.95 333 VAL B CA 1
ATOM 5345 C C . VAL B 1 333 ? 28.953 41.344 28.891 1 21.95 333 VAL B C 1
ATOM 5347 O O . VAL B 1 333 ? 29.438 40.375 28.328 1 21.95 333 VAL B O 1
ATOM 5350 N N . ALA B 1 334 ? 27.828 40.906 29.406 1 25.7 334 ALA B N 1
ATOM 5351 C CA . ALA B 1 334 ? 26.859 40.219 28.578 1 25.7 334 ALA B CA 1
ATOM 5352 C C . ALA B 1 334 ? 26.578 41 27.297 1 25.7 334 ALA B C 1
ATOM 5354 O O . ALA B 1 334 ? 26.062 42.125 27.344 1 25.7 334 ALA B O 1
ATOM 5355 N N . THR B 1 335 ? 27.516 40.969 26.328 1 23.12 335 THR B N 1
ATOM 5356 C CA . THR B 1 335 ? 27.266 41.531 25.016 1 23.12 335 THR B CA 1
ATOM 5357 C C . THR B 1 335 ? 25.844 41.188 24.547 1 23.12 335 THR B C 1
ATOM 5359 O O . THR B 1 335 ? 25.453 40.031 24.516 1 23.12 335 THR B O 1
ATOM 5362 N N . THR B 1 336 ? 24.906 42.062 24.875 1 25.45 336 THR B N 1
ATOM 5363 C CA . THR B 1 336 ? 23.531 42.062 24.391 1 25.45 336 THR B CA 1
ATOM 5364 C C . THR B 1 336 ? 23.5 41.875 22.875 1 25.45 336 THR B C 1
ATOM 5366 O O . THR B 1 336 ? 24.047 42.688 22.125 1 25.45 336 THR B O 1
ATOM 5369 N N . LEU B 1 337 ? 23.641 40.656 22.391 1 25.88 337 LEU B N 1
ATOM 5370 C CA . LEU B 1 337 ? 23.391 40.344 20.984 1 25.88 337 LEU B CA 1
ATOM 5371 C C . LEU B 1 337 ? 22.141 41.062 20.484 1 25.88 337 LEU B C 1
ATOM 5373 O O . LEU B 1 337 ? 21.094 40.969 21.109 1 25.88 337 LEU B O 1
ATOM 5377 N N . SER B 1 338 ? 22.344 42.281 19.875 1 24.69 338 SER B N 1
ATOM 5378 C CA . SER B 1 338 ? 21.312 43.094 19.266 1 24.69 338 SER B CA 1
ATOM 5379 C C . SER B 1 338 ? 20.281 42.25 18.516 1 24.69 338 SER B C 1
ATOM 5381 O O . SER B 1 338 ? 20.625 41.188 18 1 24.69 338 SER B O 1
ATOM 5383 N N . PRO B 1 339 ? 18.984 42.531 18.844 1 29.33 339 PRO B N 1
ATOM 5384 C CA . PRO B 1 339 ? 17.828 41.875 18.203 1 29.33 339 PRO B CA 1
ATOM 5385 C C . PRO B 1 339 ? 17.969 41.781 16.688 1 29.33 339 PRO B C 1
ATOM 5387 O O . PRO B 1 339 ? 17.141 41.125 16.031 1 29.33 339 PRO B O 1
ATOM 5390 N N . ASP B 1 340 ? 18.859 42.688 16.094 1 30.44 340 ASP B N 1
ATOM 5391 C CA . ASP B 1 340 ? 18.875 42.688 14.633 1 30.44 340 ASP B CA 1
ATOM 5392 C C . ASP B 1 340 ? 19.406 41.344 14.094 1 30.44 340 ASP B C 1
ATOM 5394 O O . ASP B 1 340 ? 19.203 41.031 12.93 1 30.44 340 ASP B O 1
ATOM 5398 N N . GLN B 1 341 ? 20.375 40.812 14.828 1 29.22 341 GLN B N 1
ATOM 5399 C CA . GLN B 1 341 ? 20.953 39.594 14.25 1 29.22 341 GLN B CA 1
ATOM 5400 C C . GLN B 1 341 ? 19.984 38.438 14.367 1 29.22 341 GLN B C 1
ATOM 5402 O O . GLN B 1 341 ? 20.188 37.375 13.734 1 29.22 341 GLN B O 1
ATOM 5407 N N . LEU B 1 342 ? 19.141 38.5 15.383 1 29.3 342 LEU B N 1
ATOM 5408 C CA . LEU B 1 342 ? 18.172 37.406 15.453 1 29.3 342 LEU B CA 1
ATOM 5409 C C . LEU B 1 342 ? 17.219 37.469 14.266 1 29.3 342 LEU B C 1
ATOM 5411 O O . LEU B 1 342 ? 16.719 36.438 13.82 1 29.3 342 LEU B O 1
ATOM 5415 N N . ASP B 1 343 ? 16.875 38.688 13.742 1 30.98 343 ASP B N 1
ATOM 5416 C CA . ASP B 1 343 ? 15.977 38.812 12.602 1 30.98 343 ASP B CA 1
ATOM 5417 C C . ASP B 1 343 ? 16.609 38.219 11.344 1 30.98 343 ASP B C 1
ATOM 5419 O O . ASP B 1 343 ? 15.914 37.875 10.391 1 30.98 343 ASP B O 1
ATOM 5423 N N . ARG B 1 344 ? 17.891 38.375 11.18 1 31.72 344 ARG B N 1
ATOM 5424 C CA . ARG B 1 344 ? 18.516 37.812 9.992 1 31.72 344 ARG B CA 1
ATOM 5425 C C . ARG B 1 344 ? 18.438 36.281 10 1 31.72 344 ARG B C 1
ATOM 5427 O O . ARG B 1 344 ? 18.484 35.656 8.945 1 31.72 344 ARG B O 1
ATOM 5434 N N . LEU B 1 345 ? 18.594 35.719 11.156 1 30.61 345 LEU B N 1
ATOM 5435 C CA . LEU B 1 345 ? 18.5 34.281 11.172 1 30.61 345 LEU B CA 1
ATOM 5436 C C . LEU B 1 345 ? 17.094 33.812 10.844 1 30.61 345 LEU B C 1
ATOM 5438 O O . LEU B 1 345 ? 16.906 32.781 10.172 1 30.61 345 LEU B O 1
ATOM 5442 N N . TYR B 1 346 ? 16.062 34.406 11.359 1 31.14 346 TYR B N 1
ATOM 5443 C CA . TYR B 1 346 ? 14.703 34.062 10.961 1 31.14 346 TYR B CA 1
ATOM 5444 C C . TYR B 1 346 ? 14.414 34.531 9.539 1 31.14 346 TYR B C 1
ATOM 5446 O O . TYR B 1 346 ? 13.57 33.938 8.852 1 31.14 346 TYR B O 1
ATOM 5454 N N . THR B 1 347 ? 14.891 35.688 8.977 1 31.84 347 THR B N 1
ATOM 5455 C CA . THR B 1 347 ? 14.688 36.062 7.586 1 31.84 347 THR B CA 1
ATOM 5456 C C . THR B 1 347 ? 15.383 35.094 6.645 1 31.84 347 THR B C 1
ATOM 5458 O O . THR B 1 347 ? 14.93 34.875 5.516 1 31.84 347 THR B O 1
ATOM 5461 N N . GLY B 1 348 ? 16.516 34.594 6.898 1 30.72 348 GLY B N 1
ATOM 5462 C CA . GLY B 1 348 ? 17.156 33.562 6.07 1 30.72 348 GLY B CA 1
ATOM 5463 C C . GLY B 1 348 ? 16.375 32.25 6.031 1 30.72 348 GLY B C 1
ATOM 5464 O O . GLY B 1 348 ? 16.5 31.5 5.074 1 30.72 348 GLY B O 1
ATOM 5465 N N . LEU B 1 349 ? 15.852 31.812 7.082 1 30.81 349 LEU B N 1
ATOM 5466 C CA . LEU B 1 349 ? 14.969 30.656 7.043 1 30.81 349 LEU B CA 1
ATOM 5467 C C . LEU B 1 349 ? 13.68 30.969 6.293 1 30.81 349 LEU B C 1
ATOM 5469 O O . LEU B 1 349 ? 13.164 30.125 5.559 1 30.81 349 LEU B O 1
ATOM 5473 N N . ASP B 1 350 ? 12.977 32.094 6.406 1 32.41 350 ASP B N 1
ATOM 5474 C CA . ASP B 1 350 ? 11.82 32.469 5.613 1 32.41 350 ASP B CA 1
ATOM 5475 C C . ASP B 1 350 ? 12.203 32.719 4.156 1 32.41 350 ASP B C 1
ATOM 5477 O O . ASP B 1 350 ? 11.359 32.625 3.262 1 32.41 350 ASP B O 1
ATOM 5481 N N . ALA B 1 351 ? 13.289 33.312 3.836 1 31.97 351 ALA B N 1
ATOM 5482 C CA . ALA B 1 351 ? 13.719 33.469 2.451 1 31.97 351 ALA B CA 1
ATOM 5483 C C . ALA B 1 351 ? 13.984 32.125 1.789 1 31.97 351 ALA B C 1
ATOM 5485 O O . ALA B 1 351 ? 13.867 31.984 0.569 1 31.97 351 ALA B O 1
ATOM 5486 N N . SER B 1 352 ? 14.445 31.156 2.355 1 29.06 352 SER B N 1
ATOM 5487 C CA . SER B 1 352 ? 14.609 29.859 1.736 1 29.06 352 SER B CA 1
ATOM 5488 C C . SER B 1 352 ? 13.258 29.172 1.512 1 29.06 352 SER B C 1
ATOM 5490 O O . SER B 1 352 ? 13.164 28.203 0.759 1 29.06 352 SER B O 1
ATOM 5492 N N . VAL B 1 353 ? 12.211 29.359 2.295 1 31.64 353 VAL B N 1
ATOM 5493 C CA . VAL B 1 353 ? 10.875 28.859 1.975 1 31.64 353 VAL B CA 1
ATOM 5494 C C . VAL B 1 353 ? 10.258 29.719 0.869 1 31.64 353 VAL B C 1
ATOM 5496 O O . VAL B 1 353 ? 9.344 29.266 0.173 1 31.64 353 VAL B O 1
ATOM 5499 N N . LYS B 1 354 ? 10.461 31.062 0.713 1 30.05 354 LYS B N 1
ATOM 5500 C CA . LYS B 1 354 ? 9.922 31.828 -0.409 1 30.05 354 LYS B CA 1
ATOM 5501 C C . LYS B 1 354 ? 10.742 31.609 -1.674 1 30.05 354 LYS B C 1
ATOM 5503 O O . LYS B 1 354 ? 10.383 32.094 -2.75 1 30.05 354 LYS B O 1
ATOM 5508 N N . ALA B 1 355 ? 12.062 31.266 -1.637 1 29.31 355 ALA B N 1
ATOM 5509 C CA . ALA B 1 355 ? 12.648 31 -2.947 1 29.31 355 ALA B CA 1
ATOM 5510 C C . ALA B 1 355 ? 12.375 29.562 -3.387 1 29.31 355 ALA B C 1
ATOM 5512 O O . ALA B 1 355 ? 12.492 28.625 -2.588 1 29.31 355 ALA B O 1
#